Protein AF-A0A8J2K3T5-F1 (afdb_monomer)

Organism: NCBI:txid39272

Solvent-accessible surface area (backbone atoms only — not comparable to full-atom values): 27757 Å² total; per-residue (Å²): 121,84,72,63,62,57,67,48,53,55,49,51,55,50,52,54,54,50,56,72,75,69,75,79,90,72,92,71,75,89,68,80,74,79,79,63,44,75,67,51,51,52,51,52,50,53,51,54,53,53,52,53,57,52,50,54,54,52,53,54,51,54,54,53,52,56,54,56,52,71,71,59,76,83,78,81,85,89,90,79,68,71,73,65,57,59,66,60,62,73,68,76,76,85,72,86,90,86,64,85,62,58,59,56,54,50,50,53,50,49,52,52,50,50,54,50,51,52,53,50,50,52,50,49,54,50,51,50,54,52,50,53,46,53,51,51,56,49,51,53,51,52,51,52,55,49,50,54,53,51,52,53,51,52,50,50,54,61,72,61,54,53,54,48,55,52,52,52,51,50,52,49,52,54,51,49,53,48,52,55,48,53,54,46,53,55,48,52,52,52,51,49,52,54,49,52,51,52,52,51,52,52,52,52,52,54,49,52,54,50,53,52,51,53,52,54,52,50,54,48,53,53,50,56,53,49,52,53,51,52,53,50,50,51,52,52,50,53,53,50,51,53,52,47,53,51,50,54,50,50,53,55,50,50,55,52,50,50,51,50,53,51,52,55,46,56,53,46,55,50,50,53,55,52,48,52,54,51,50,51,55,48,50,52,53,52,49,53,52,50,52,53,48,53,49,53,49,49,51,50,48,52,50,50,50,51,48,48,50,53,50,52,63,49,67,77,60,88,80,86,80,90,87,89,89,80,88,81,88,86,87,88,88,84,85,88,82,91,86,85,81,89,85,90,86,85,89,85,83,89,83,88,86,82,89,81,86,89,81,89,83,85,85,88,83,88,90,82,85,89,82,89,90,88,87,85,91,81,86,90,87,83,91,83,86,93,78,95,76,87,83,82,84,90,83,91,80,81,90,78,95,74,93,76,82,83,81,85,81,79,98,80,73,90,79,79,81,78,86,81,84,72,62,69,64,57,59,58,53,64,63,52,61,80,75,79,120

pLDDT: mean 72.76, std 24.42, range [30.59, 98.81]

Secondary structure (DSSP, 8-state):
-TTTTHHHHHHHHHHHHHHHHS--------PPP----HHHHHHHHHHHHHHHHHHHHHHHHHHHHHHHHHTTGGG------THHHHHHHTTTT------TTHHHHHHHHHHHHHHHHHHHHHHHHHHHHHHHHHHHHHHHHHHHHHHHHHHHHHHHHHHTHHHHHHHHHHHHHHHHHHHHHHHHHHHHHHHHHHHHHHHHHHHHHHHHHHHHHHHHHHHHHHHHHHHHHHHHHHHHHHHHHHHHHHHHHHHHHHHHHHHHHHHHHHHHHHHHHHHHHHHHHHHHHHHHHHHHHHHHHHHHHHHHHHHHHHHHHHTTS-----------------------------------PPP-PPPP-PPP---------------------------------------PPPPPPPS----PPP---SSHHHHHHHHHHTT--

Structure (mmCIF, N/CA/C/O backbone):
data_AF-A0A8J2K3T5-F1
#
_entry.id   AF-A0A8J2K3T5-F1
#
loop_
_atom_site.group_PDB
_atom_site.id
_atom_site.type_symbol
_atom_site.label_atom_id
_atom_site.label_alt_id
_atom_site.label_comp_id
_atom_site.label_asym_id
_atom_site.label_entity_id
_atom_site.label_seq_id
_atom_site.pdbx_PDB_ins_code
_atom_site.Cartn_x
_atom_site.Cartn_y
_atom_site.Cartn_z
_atom_site.occupancy
_atom_site.B_iso_or_equiv
_atom_site.auth_seq_id
_atom_site.auth_comp_id
_atom_site.auth_asym_id
_atom_site.auth_atom_id
_atom_site.pdbx_PDB_model_num
ATOM 1 N N . MET A 1 1 ? -39.134 30.924 70.795 1.00 53.97 1 MET A N 1
ATOM 2 C CA . MET A 1 1 ? -38.954 29.462 70.644 1.00 53.97 1 MET A CA 1
ATOM 3 C C . MET A 1 1 ? -39.809 28.869 69.521 1.00 53.97 1 MET A C 1
ATOM 5 O O . MET A 1 1 ? -39.274 28.050 68.801 1.00 53.97 1 MET A O 1
ATOM 9 N N . SER A 1 2 ? -41.047 29.323 69.268 1.00 57.44 2 SER A N 1
ATOM 10 C CA . SER A 1 2 ? -41.916 28.742 68.213 1.00 57.44 2 SER A CA 1
ATOM 11 C C . SER A 1 2 ? -41.492 28.954 66.743 1.00 57.44 2 SER A C 1
ATOM 13 O O . SER A 1 2 ? -42.095 28.357 65.860 1.00 57.44 2 SER A O 1
ATOM 15 N N . THR A 1 3 ? -40.511 29.810 66.449 1.00 52.75 3 THR A N 1
ATOM 16 C CA . THR A 1 3 ? -40.076 30.112 65.070 1.00 52.75 3 THR A CA 1
ATOM 17 C C . THR A 1 3 ? -38.914 29.246 64.585 1.00 52.75 3 THR A C 1
ATOM 19 O O . THR A 1 3 ? -38.617 29.272 63.401 1.00 52.75 3 THR A O 1
ATOM 22 N N . ALA A 1 4 ? -38.254 28.481 65.463 1.00 52.88 4 ALA A N 1
ATOM 23 C CA . ALA A 1 4 ? -37.101 27.658 65.078 1.00 52.88 4 ALA A CA 1
ATOM 24 C C . ALA A 1 4 ? -37.488 26.252 64.578 1.00 52.88 4 ALA A C 1
ATOM 26 O O . ALA A 1 4 ? -36.763 25.677 63.776 1.00 52.88 4 ALA A O 1
ATOM 27 N N . GLU A 1 5 ? -38.627 25.706 65.020 1.00 53.97 5 GLU A N 1
ATOM 28 C CA . GLU A 1 5 ? -39.080 24.357 64.634 1.00 53.97 5 GLU A CA 1
ATOM 29 C C . GLU A 1 5 ? -39.740 24.319 63.243 1.00 53.97 5 GLU A C 1
ATOM 31 O O . GLU A 1 5 ? -39.676 23.298 62.559 1.00 53.97 5 GLU A O 1
ATOM 36 N N . SER A 1 6 ? -40.325 25.434 62.783 1.00 57.06 6 SER A N 1
ATOM 37 C CA . SER A 1 6 ? -40.920 25.528 61.436 1.00 57.06 6 SER A CA 1
ATOM 38 C C . SER A 1 6 ? -39.851 25.437 60.341 1.00 57.06 6 SER A C 1
ATOM 40 O O . SER A 1 6 ? -39.981 24.648 59.408 1.00 57.06 6 SER A O 1
ATOM 42 N N . ASP A 1 7 ? -38.753 26.181 60.507 1.00 56.47 7 ASP A N 1
ATOM 43 C CA . ASP A 1 7 ? -37.635 26.240 59.556 1.00 56.47 7 ASP A CA 1
ATOM 44 C C . ASP A 1 7 ? -36.850 24.923 59.440 1.00 56.47 7 ASP A C 1
ATOM 46 O O . ASP A 1 7 ? -36.019 24.786 58.540 1.00 56.47 7 ASP A O 1
ATOM 50 N N . ASP A 1 8 ? -37.032 23.980 60.367 1.00 64.50 8 ASP A N 1
ATOM 51 C CA . ASP A 1 8 ? -36.365 22.673 60.342 1.00 64.50 8 ASP A CA 1
ATOM 52 C C . ASP A 1 8 ? -37.240 21.612 59.655 1.00 64.50 8 ASP A C 1
ATOM 54 O O . ASP A 1 8 ? -36.744 20.818 58.854 1.00 64.50 8 ASP A O 1
ATOM 58 N N . MET A 1 9 ? -38.563 21.664 59.853 1.00 62.75 9 MET A N 1
ATOM 59 C CA . MET A 1 9 ? -39.518 20.793 59.156 1.00 62.75 9 MET A CA 1
ATOM 60 C C . MET A 1 9 ? -39.535 21.030 57.637 1.00 62.75 9 MET A C 1
ATOM 62 O O . MET A 1 9 ? -39.525 20.063 56.869 1.00 62.75 9 MET A O 1
ATOM 66 N N . ASP A 1 10 ? -39.465 22.288 57.188 1.00 62.09 10 ASP A N 1
ATOM 67 C CA . ASP A 1 10 ? -39.398 22.611 55.754 1.00 62.09 10 ASP A CA 1
ATOM 68 C C . ASP A 1 10 ? -38.069 22.168 55.116 1.00 62.09 10 ASP A C 1
ATOM 70 O O . ASP A 1 10 ? -38.047 21.697 53.972 1.00 62.09 10 ASP A O 1
ATOM 74 N N . LYS A 1 11 ? -36.953 22.209 55.860 1.00 65.00 11 LYS A N 1
ATOM 75 C CA . LYS A 1 11 ? -35.665 21.646 55.407 1.00 65.00 11 LYS A CA 1
ATOM 76 C C . LYS A 1 11 ? -35.710 20.126 55.313 1.00 65.00 11 LYS A C 1
ATOM 78 O O . LYS A 1 11 ? -35.176 19.567 54.354 1.00 65.00 11 LYS A O 1
ATOM 83 N N . VAL A 1 12 ? -36.360 19.448 56.261 1.00 67.69 12 VAL A N 1
ATOM 84 C CA . VAL A 1 12 ? -36.548 17.992 56.209 1.00 67.69 12 VAL A CA 1
ATOM 85 C C . VAL A 1 12 ? -37.360 17.610 54.971 1.00 67.69 12 VAL A C 1
ATOM 87 O O . VAL A 1 12 ? -36.879 16.788 54.188 1.00 67.69 12 VAL A O 1
ATOM 90 N N . LEU A 1 13 ? -38.514 18.246 54.734 1.00 61.38 13 LEU A N 1
ATOM 91 C CA . LEU A 1 13 ? -39.353 17.999 53.552 1.00 61.38 13 LEU A CA 1
ATOM 92 C C . LEU A 1 13 ? -38.614 18.281 52.236 1.00 61.38 13 LEU A C 1
ATOM 94 O O . LEU A 1 13 ? -38.638 17.440 51.335 1.00 61.38 13 LEU A O 1
ATOM 98 N N . THR A 1 14 ? -37.884 19.396 52.151 1.00 63.16 14 THR A N 1
ATOM 99 C CA . THR A 1 14 ? -37.062 19.726 50.973 1.00 63.16 14 THR A CA 1
ATOM 100 C C . THR A 1 14 ? -35.965 18.678 50.749 1.00 63.16 14 THR A C 1
ATOM 102 O O . THR A 1 14 ? -35.781 18.207 49.628 1.00 63.16 14 THR A O 1
ATOM 105 N N . SER A 1 15 ? -35.297 18.207 51.812 1.00 60.50 15 SER A N 1
ATOM 106 C CA . SER A 1 15 ? -34.264 17.164 51.702 1.00 60.50 15 SER A CA 1
ATOM 107 C C . SER A 1 15 ? -34.813 15.790 51.300 1.00 60.50 15 SER A C 1
ATOM 109 O O . SER A 1 15 ? -34.099 15.014 50.664 1.00 60.50 15 SER A O 1
ATOM 111 N N . TYR A 1 16 ? -36.066 15.476 51.651 1.00 52.59 16 TYR A N 1
ATOM 112 C CA . TYR A 1 16 ? -36.746 14.263 51.193 1.00 52.59 16 TYR A CA 1
ATOM 113 C C . TYR A 1 16 ? -37.108 14.359 49.708 1.00 52.59 16 TYR A C 1
ATOM 115 O O . TYR A 1 16 ? -36.925 13.380 48.985 1.00 52.59 16 TYR A O 1
ATOM 123 N N . PHE A 1 17 ? -37.531 15.534 49.232 1.00 52.19 17 PHE A N 1
ATOM 124 C CA . PHE A 1 17 ? -37.770 15.765 47.807 1.00 52.19 17 PHE A CA 1
ATOM 125 C C . PHE A 1 17 ? -36.464 15.643 46.997 1.00 52.19 17 PHE A C 1
ATOM 127 O O . PHE A 1 17 ? -36.383 14.802 46.100 1.00 52.19 17 PHE A O 1
ATOM 134 N N . ASP A 1 18 ? -35.395 16.352 47.380 1.00 50.06 18 ASP A N 1
ATOM 135 C CA . ASP A 1 18 ? -34.103 16.302 46.670 1.00 50.06 18 ASP A CA 1
ATOM 136 C C . ASP A 1 18 ? -33.448 14.907 46.677 1.00 50.06 18 ASP A C 1
ATOM 138 O O . ASP A 1 18 ? -32.895 14.471 45.662 1.00 50.06 18 ASP A O 1
ATOM 142 N N . LYS A 1 19 ? -33.539 14.152 47.784 1.00 51.00 19 LYS A N 1
ATOM 143 C CA . LYS A 1 19 ? -32.977 12.786 47.858 1.00 51.00 19 LYS A CA 1
ATOM 144 C C . LYS A 1 19 ? -33.661 11.797 46.917 1.00 51.00 19 LYS A C 1
ATOM 146 O O . LYS A 1 19 ? -32.998 10.861 46.466 1.00 51.00 19 LYS A O 1
ATOM 151 N N . THR A 1 20 ? -34.943 11.999 46.606 1.00 49.12 20 THR A N 1
ATOM 152 C CA . THR A 1 20 ? -35.672 11.153 45.643 1.00 49.12 20 THR A CA 1
ATOM 153 C C . THR A 1 20 ? -35.404 11.514 44.183 1.00 49.12 20 THR A C 1
ATOM 155 O O . THR A 1 20 ? -35.573 10.657 43.320 1.00 49.12 20 THR A O 1
ATOM 158 N N . VAL A 1 21 ? -34.930 12.732 43.897 1.00 52.38 21 VAL A N 1
ATOM 159 C CA . VAL A 1 21 ? -34.645 13.193 42.526 1.00 52.38 21 VAL A CA 1
ATOM 160 C C . VAL A 1 21 ? -33.179 12.966 42.122 1.00 52.38 21 VAL A C 1
ATOM 162 O O . VAL A 1 21 ? -32.921 12.638 40.968 1.00 52.38 21 VAL A O 1
ATOM 165 N N . ASN A 1 22 ? -32.219 13.066 43.053 1.00 48.28 22 ASN A N 1
ATOM 166 C CA . ASN A 1 22 ? -30.779 13.077 42.725 1.00 48.28 22 ASN A CA 1
ATOM 167 C C . ASN A 1 22 ? -29.975 11.810 43.095 1.00 48.28 22 ASN A C 1
ATOM 169 O O . ASN A 1 22 ? -28.745 11.813 43.004 1.00 48.28 22 ASN A O 1
ATOM 173 N N . SER A 1 23 ? -30.624 10.704 43.469 1.00 42.56 23 SER A N 1
ATOM 174 C CA . SER A 1 23 ? -29.934 9.446 43.815 1.00 42.56 23 SER A CA 1
ATOM 175 C C . SER A 1 23 ? -29.854 8.462 42.639 1.00 42.56 23 SER A C 1
ATOM 177 O O . SER A 1 23 ? -30.510 7.427 42.670 1.00 42.56 23 SER A O 1
ATOM 179 N N . ASN A 1 24 ? -29.045 8.764 41.612 1.00 41.84 24 ASN A N 1
ATOM 180 C CA . ASN A 1 24 ? -28.543 7.759 40.654 1.00 41.84 24 ASN A CA 1
ATOM 181 C C . ASN A 1 24 ? -27.323 8.264 39.852 1.00 41.84 24 ASN A C 1
ATOM 183 O O . ASN A 1 24 ? -27.434 8.739 38.725 1.00 41.84 24 ASN A O 1
ATOM 187 N N . THR A 1 25 ? -26.125 8.115 40.426 1.00 45.62 25 THR A N 1
ATOM 188 C CA . THR A 1 25 ? -24.834 8.293 39.731 1.00 45.62 25 THR A CA 1
ATOM 189 C C . THR A 1 25 ? -23.991 7.018 39.783 1.00 45.62 25 THR A C 1
ATOM 191 O O . THR A 1 25 ? -22.838 7.014 40.211 1.00 45.62 25 THR A O 1
ATOM 194 N N . ILE A 1 26 ? -24.557 5.917 39.281 1.00 46.59 26 ILE A N 1
ATOM 195 C CA . ILE A 1 26 ? -23.776 4.748 38.857 1.00 46.59 26 ILE A CA 1
ATOM 196 C C . ILE A 1 26 ? -23.585 4.839 37.341 1.00 46.59 26 ILE A C 1
ATOM 198 O O . ILE A 1 26 ? -24.523 5.103 36.593 1.00 46.59 26 ILE A O 1
ATOM 202 N N . LYS A 1 27 ? -22.339 4.666 36.887 1.00 50.91 27 LYS A N 1
ATOM 203 C CA . LYS A 1 27 ? -21.966 4.720 35.468 1.00 50.91 27 LYS A CA 1
ATOM 204 C C . LYS A 1 27 ? -22.434 3.457 34.745 1.00 50.91 27 LYS A C 1
ATOM 206 O O . LYS A 1 27 ? -21.643 2.536 34.546 1.00 50.91 27 LYS A O 1
ATOM 211 N N . GLU A 1 28 ? -23.691 3.418 34.329 1.00 43.50 28 GLU A N 1
ATOM 212 C CA . GLU A 1 28 ? -24.140 2.384 33.402 1.00 43.50 28 GLU A CA 1
ATOM 213 C C . GLU A 1 28 ? -23.707 2.698 31.963 1.00 43.50 28 GLU A C 1
ATOM 215 O O . GLU A 1 28 ? -23.684 3.848 31.515 1.00 43.50 28 GLU A O 1
ATOM 220 N N . LYS A 1 29 ? -23.348 1.636 31.228 1.00 40.03 29 LYS A N 1
ATOM 221 C CA . LYS A 1 29 ? -23.283 1.648 29.759 1.00 40.03 29 LYS A CA 1
ATOM 222 C C . LYS A 1 29 ? -24.611 2.186 29.206 1.00 40.03 29 LYS A C 1
ATOM 224 O O . LYS A 1 29 ? -25.634 1.977 29.852 1.00 40.03 29 LYS A O 1
ATOM 229 N N . PRO A 1 30 ? -24.641 2.766 27.991 1.00 41.59 30 PRO A N 1
ATOM 230 C CA . PRO A 1 30 ? -25.904 3.016 27.314 1.00 41.59 30 PRO A CA 1
ATOM 231 C C . PRO A 1 30 ? -26.604 1.672 27.076 1.00 41.59 30 PRO A C 1
ATOM 233 O O . PRO A 1 30 ? -26.285 0.940 26.137 1.00 41.59 30 PRO A O 1
ATOM 236 N N . THR A 1 31 ? -27.543 1.333 27.956 1.00 45.56 31 THR A N 1
ATOM 237 C CA . THR A 1 31 ? -28.596 0.377 27.643 1.00 45.56 31 THR A CA 1
ATOM 238 C C . THR A 1 31 ? -29.358 0.952 26.450 1.00 45.56 31 THR A C 1
ATOM 240 O O . THR A 1 31 ? -29.526 2.174 26.367 1.00 45.56 31 THR A O 1
ATOM 243 N N . PRO A 1 32 ? -29.758 0.126 25.466 1.00 45.00 32 PRO A N 1
ATOM 244 C CA . PRO A 1 32 ? -30.559 0.635 24.369 1.00 45.00 32 PRO A CA 1
ATOM 245 C C . PRO A 1 32 ? -31.826 1.213 24.987 1.00 45.00 32 PRO A C 1
ATOM 247 O O . PRO A 1 32 ? -32.586 0.489 25.634 1.00 45.00 32 PRO A O 1
ATOM 250 N N . SER A 1 33 ? -32.019 2.523 24.818 1.00 43.34 33 SER A N 1
ATOM 251 C CA . SER A 1 33 ? -33.285 3.172 25.122 1.00 43.34 33 SER A CA 1
ATOM 252 C C . SER A 1 33 ? -34.366 2.313 24.498 1.00 43.34 33 SER A C 1
ATOM 254 O O . SER A 1 33 ? -34.316 2.084 23.289 1.00 43.34 33 SER A O 1
ATOM 256 N N . SER A 1 34 ? -35.289 1.804 25.316 1.00 51.50 34 SER A N 1
ATOM 257 C CA . SER A 1 34 ? -36.446 1.087 24.803 1.00 51.50 34 SER A CA 1
ATOM 258 C C . SER A 1 34 ? -37.122 2.021 23.809 1.00 51.50 34 SER A C 1
ATOM 260 O O . SER A 1 34 ? -37.759 2.992 24.221 1.00 51.50 34 SER A O 1
ATOM 262 N N . GLU A 1 35 ? -36.945 1.756 22.513 1.00 59.41 35 GLU A N 1
ATOM 263 C CA . GLU A 1 35 ? -37.664 2.412 21.428 1.00 59.41 35 GLU A CA 1
ATOM 264 C C . GLU A 1 35 ? -39.103 1.905 21.506 1.00 59.41 35 GLU A C 1
ATOM 266 O O . GLU A 1 35 ? -39.549 1.083 20.708 1.00 59.41 35 GLU A O 1
ATOM 271 N N . LEU A 1 36 ? -39.806 2.354 22.553 1.00 67.00 36 LEU A N 1
ATOM 272 C CA . LEU A 1 36 ? -41.228 2.152 22.732 1.00 67.00 36 LEU A CA 1
ATOM 273 C C . LEU A 1 36 ? -41.863 2.638 21.444 1.00 67.00 36 LEU A C 1
ATOM 275 O O . LEU A 1 36 ? -41.738 3.814 21.084 1.00 67.00 36 LEU A O 1
ATOM 279 N N . SER A 1 37 ? -42.503 1.714 20.729 1.00 79.50 37 SER A N 1
ATOM 280 C CA . SER A 1 37 ? -43.162 2.053 19.482 1.00 79.50 37 SER A CA 1
ATOM 281 C C . SER A 1 37 ? -44.126 3.201 19.753 1.00 79.50 37 SER A C 1
ATOM 283 O O . SER A 1 37 ? -44.697 3.309 20.842 1.00 79.50 37 SER A O 1
ATOM 285 N N . LYS A 1 38 ? -44.391 4.035 18.744 1.00 83.88 38 LYS A N 1
ATOM 286 C CA . LYS A 1 38 ? -45.455 5.043 18.837 1.00 83.88 38 LYS A CA 1
ATOM 287 C C . LYS A 1 38 ? -46.766 4.421 19.355 1.00 83.88 38 LYS A C 1
ATOM 289 O O . LYS A 1 38 ? -47.484 5.075 20.103 1.00 83.88 38 LYS A O 1
ATOM 294 N N . GLY A 1 39 ? -47.036 3.154 19.015 1.00 90.44 39 GLY A N 1
ATOM 295 C CA . GLY A 1 39 ? -48.155 2.378 19.555 1.00 90.44 39 GLY A CA 1
ATOM 296 C C . GLY A 1 39 ? -48.055 2.062 21.055 1.00 90.44 39 GLY A C 1
ATOM 297 O O . GLY A 1 39 ? -49.054 2.197 21.755 1.00 90.44 39 GLY A O 1
ATOM 298 N N . ASP A 1 40 ? -46.876 1.706 21.568 1.00 88.81 40 ASP A N 1
ATOM 299 C CA . ASP A 1 40 ? -46.666 1.408 22.994 1.00 88.81 40 ASP A CA 1
ATOM 300 C C . ASP A 1 40 ? -46.772 2.670 23.853 1.00 88.81 40 ASP A C 1
ATOM 302 O O . ASP A 1 40 ? -47.403 2.647 24.909 1.00 88.81 40 ASP A O 1
ATOM 306 N N . LEU A 1 41 ? -46.238 3.798 23.372 1.00 89.00 41 LEU A N 1
ATOM 307 C CA . LEU A 1 41 ? -46.372 5.089 24.049 1.00 89.00 41 LEU A CA 1
ATOM 308 C C . LEU A 1 41 ? -47.840 5.546 24.115 1.00 89.00 41 LEU A C 1
ATOM 310 O O . LEU A 1 41 ? -48.301 5.968 25.172 1.00 89.00 41 LEU A O 1
ATOM 314 N N . LEU A 1 42 ? -48.595 5.404 23.017 1.00 91.31 42 LEU A N 1
ATOM 315 C CA . LEU A 1 42 ? -50.045 5.655 22.990 1.00 91.31 42 LEU A CA 1
ATOM 316 C C . LEU A 1 42 ? -50.817 4.716 23.930 1.00 91.31 42 LEU A C 1
ATOM 318 O O . LEU A 1 42 ? -51.765 5.146 24.584 1.00 91.31 42 LEU A O 1
ATOM 322 N N . LYS A 1 43 ? -50.398 3.452 24.038 1.00 91.88 43 LYS A N 1
ATOM 323 C CA . LYS A 1 43 ? -51.008 2.463 24.934 1.00 91.88 43 LYS A CA 1
ATOM 324 C C . LYS A 1 43 ? -50.762 2.792 26.410 1.00 91.88 43 LYS A C 1
ATOM 326 O O . LYS A 1 43 ? -51.697 2.733 27.202 1.00 91.88 43 LYS A O 1
ATOM 331 N N . ILE A 1 44 ? -49.540 3.190 26.772 1.00 92.44 44 ILE A N 1
ATOM 332 C CA . ILE A 1 44 ? -49.202 3.650 28.129 1.00 92.44 44 ILE A CA 1
ATOM 333 C C . ILE A 1 44 ? -49.968 4.936 28.464 1.00 92.44 44 ILE A C 1
ATOM 335 O O . ILE A 1 44 ? -50.559 5.022 29.538 1.00 92.44 44 ILE A O 1
ATOM 339 N N . LEU A 1 45 ? -50.028 5.899 27.537 1.00 92.25 45 LEU A N 1
ATOM 340 C CA . LEU A 1 45 ? -50.793 7.136 27.715 1.00 92.25 45 LEU A CA 1
ATOM 341 C C . LEU A 1 45 ? -52.282 6.854 27.976 1.00 92.25 45 LEU A C 1
ATOM 343 O O . LEU A 1 45 ? -52.850 7.412 28.910 1.00 92.25 45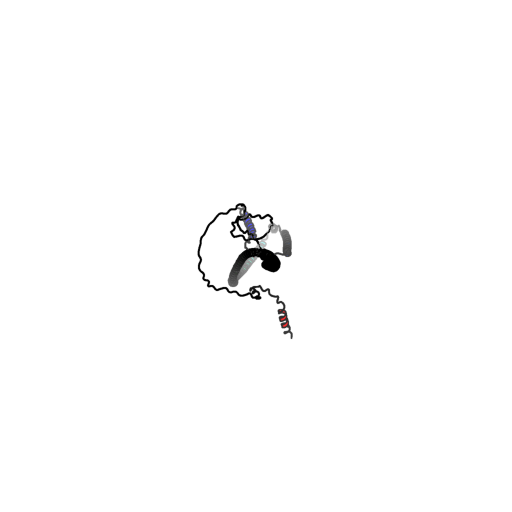 LEU A O 1
ATOM 347 N N . SER A 1 46 ? -52.885 5.934 27.216 1.00 93.75 46 SER A N 1
ATOM 348 C CA . SER A 1 46 ? -54.280 5.513 27.401 1.00 93.75 46 SER A CA 1
ATOM 349 C C . SER A 1 46 ? -54.535 4.860 28.768 1.00 93.75 46 SER A C 1
ATOM 351 O O . SER A 1 46 ? -55.574 5.115 29.377 1.00 93.75 46 SER A O 1
ATOM 353 N N . TYR A 1 47 ? -53.596 4.059 29.287 1.00 94.69 47 TYR A N 1
ATOM 354 C CA . TYR A 1 47 ? -53.724 3.492 30.634 1.00 94.69 47 TYR A CA 1
ATOM 355 C C . TYR A 1 47 ? -53.608 4.554 31.733 1.00 94.69 47 TYR A C 1
ATOM 357 O O . TYR A 1 47 ? -54.403 4.535 32.669 1.00 94.69 47 TYR A O 1
ATOM 365 N N . LEU A 1 48 ? -52.667 5.495 31.608 1.00 94.62 48 LEU A N 1
ATOM 366 C CA . LEU A 1 48 ? -52.493 6.578 32.581 1.00 94.62 48 LEU A CA 1
ATOM 367 C C . LEU A 1 48 ? -53.703 7.526 32.606 1.00 94.62 48 LEU A C 1
ATOM 369 O O . LEU A 1 48 ? -54.128 7.945 33.680 1.00 94.62 48 LEU A O 1
ATOM 373 N N . GLU A 1 49 ? -54.305 7.816 31.449 1.00 94.31 49 GLU A N 1
ATOM 374 C CA . GLU A 1 49 ? -55.550 8.588 31.363 1.00 94.31 49 GLU A CA 1
ATOM 375 C C . GLU A 1 49 ? -56.707 7.882 32.094 1.00 94.31 49 GLU A C 1
ATOM 377 O O . GLU A 1 49 ? -57.381 8.490 32.930 1.00 94.31 49 GLU A O 1
ATOM 382 N N . GLY A 1 50 ? -56.894 6.580 31.846 1.00 95.88 50 GLY A N 1
ATOM 383 C CA . GLY A 1 50 ? -57.916 5.778 32.524 1.00 95.88 50 GLY A CA 1
ATOM 384 C C . GLY A 1 50 ? -57.695 5.654 34.037 1.00 95.88 50 GLY A C 1
ATOM 385 O O . GLY A 1 50 ? -58.657 5.676 34.807 1.00 95.88 50 GLY A O 1
ATOM 386 N N . GLU A 1 51 ? -56.440 5.575 34.487 1.00 94.94 51 GLU A N 1
ATOM 387 C CA . GLU A 1 51 ? -56.103 5.520 35.912 1.00 94.94 51 GLU A CA 1
ATOM 388 C C . GLU A 1 51 ? -56.454 6.827 36.641 1.00 94.94 51 GLU A C 1
ATOM 390 O O . GLU A 1 51 ? -57.026 6.791 37.734 1.00 94.94 51 GLU A O 1
ATOM 395 N N . VAL A 1 52 ? -56.163 7.984 36.035 1.00 95.81 52 VAL A N 1
ATOM 396 C CA . VAL A 1 52 ? -56.523 9.297 36.599 1.00 95.81 52 VAL A CA 1
ATOM 397 C C . VAL A 1 52 ? -58.044 9.431 36.726 1.00 95.81 52 VAL A C 1
ATOM 399 O O . VAL A 1 52 ? -58.535 9.745 37.812 1.00 95.81 52 VAL A O 1
ATOM 402 N N . GLN A 1 53 ? -58.799 9.087 35.677 1.00 95.50 53 GLN A N 1
ATO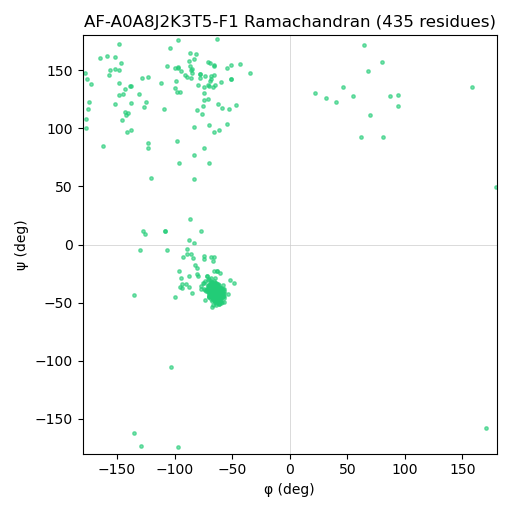M 403 C CA . GLN A 1 53 ? -60.267 9.128 35.709 1.00 95.50 53 GLN A CA 1
ATOM 404 C C . GLN A 1 53 ? -60.857 8.213 36.799 1.00 95.50 53 GLN A C 1
ATOM 406 O O . GLN A 1 53 ? -61.783 8.606 37.513 1.00 95.50 53 GLN A O 1
ATOM 411 N N . ALA A 1 54 ? -60.303 7.009 36.988 1.00 93.81 54 ALA 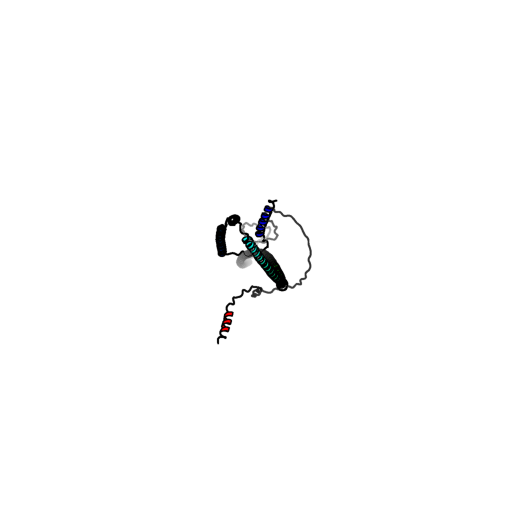A N 1
ATOM 412 C CA . ALA A 1 54 ? -60.743 6.094 38.042 1.00 93.81 54 ALA A CA 1
ATOM 413 C C . ALA A 1 54 ? -60.488 6.655 39.457 1.00 93.81 54 ALA A C 1
ATOM 415 O O . ALA A 1 54 ? -61.339 6.518 40.343 1.00 93.81 54 ALA A O 1
ATOM 416 N N . ARG A 1 55 ? -59.347 7.326 39.672 1.00 94.25 55 ARG A N 1
ATOM 417 C CA . ARG A 1 55 ? -59.013 7.984 40.948 1.00 94.25 55 ARG A CA 1
ATOM 418 C C . ARG A 1 55 ? -59.995 9.116 41.274 1.00 94.25 55 ARG A C 1
ATOM 420 O O . ARG A 1 55 ? -60.464 9.187 42.412 1.00 94.25 55 ARG A O 1
ATOM 427 N N . ASP A 1 56 ? -60.368 9.940 40.295 1.00 94.25 56 ASP A N 1
ATOM 428 C CA . ASP A 1 56 ? -61.327 11.040 40.489 1.00 94.25 56 ASP A CA 1
ATOM 429 C C . ASP A 1 56 ? -62.716 10.543 40.931 1.00 94.25 56 ASP A C 1
ATOM 431 O O . ASP A 1 56 ? -63.312 11.097 41.863 1.00 94.25 56 ASP A O 1
ATOM 435 N N . VAL A 1 57 ? -63.205 9.442 40.345 1.00 94.56 57 VAL A N 1
ATOM 436 C CA . VAL A 1 57 ? -64.475 8.804 40.745 1.00 94.56 57 VAL A CA 1
ATOM 437 C C . VAL A 1 57 ? -64.425 8.316 42.199 1.00 94.56 57 VAL A C 1
ATOM 439 O O . VAL A 1 57 ? -65.357 8.565 42.972 1.00 94.56 57 VAL A O 1
ATOM 442 N N . VAL A 1 58 ? -63.334 7.664 42.615 1.00 95.44 58 VAL A N 1
ATOM 443 C CA . VAL A 1 58 ? -63.169 7.191 44.003 1.00 95.44 58 VAL A CA 1
ATOM 444 C C . VAL A 1 58 ? -63.127 8.366 44.985 1.00 95.44 58 VAL A C 1
ATOM 446 O O . VAL A 1 58 ? -63.808 8.332 46.013 1.00 95.44 58 VAL A O 1
ATOM 449 N N . ILE A 1 59 ? -62.406 9.444 44.657 1.00 94.06 59 ILE A N 1
ATOM 450 C CA . ILE A 1 59 ? -62.335 10.658 45.485 1.00 94.06 59 ILE A CA 1
ATOM 451 C C . ILE A 1 59 ? -63.720 11.304 45.641 1.00 94.06 59 ILE A C 1
ATOM 453 O O . ILE A 1 59 ? -64.097 11.683 46.754 1.00 94.06 59 ILE A O 1
ATOM 457 N N . ALA A 1 60 ? -64.502 11.409 44.562 1.00 94.12 60 ALA A N 1
ATOM 458 C CA . ALA A 1 60 ? -65.871 11.923 44.617 1.00 94.12 60 ALA A CA 1
ATOM 459 C C . ALA A 1 60 ? -66.775 11.054 45.513 1.00 94.12 60 ALA A C 1
ATOM 461 O O . ALA A 1 60 ? -67.523 11.579 46.346 1.00 94.12 60 ALA A O 1
ATOM 462 N N . THR A 1 61 ? -66.652 9.729 45.402 1.00 94.88 61 THR A N 1
ATOM 463 C CA . THR A 1 61 ? -67.432 8.757 46.185 1.00 94.88 61 THR A CA 1
ATOM 464 C C . THR A 1 61 ? -67.136 8.874 47.687 1.00 94.88 61 THR A C 1
ATOM 466 O O . THR A 1 61 ? -68.058 9.021 48.493 1.00 94.88 61 THR A O 1
ATOM 469 N N . LEU A 1 62 ? -65.854 8.911 48.070 1.00 93.88 62 LEU A N 1
ATOM 470 C CA . LEU A 1 62 ? -65.420 9.058 49.467 1.00 93.88 62 LEU A CA 1
ATOM 471 C C . LEU A 1 62 ? -65.839 10.408 50.076 1.00 93.88 62 LEU A C 1
ATOM 473 O O . LEU A 1 62 ? -66.239 10.469 51.243 1.00 93.88 62 LEU A O 1
ATOM 477 N N . LYS A 1 63 ? -65.808 11.495 49.290 1.00 92.94 63 LYS A N 1
ATOM 478 C CA . LYS A 1 63 ? -66.316 12.809 49.723 1.00 92.94 63 LYS A CA 1
ATOM 479 C C . LYS A 1 63 ? -67.817 12.763 50.032 1.00 92.94 63 LYS A C 1
ATOM 481 O O . LYS A 1 63 ? -68.231 13.286 51.067 1.00 92.94 63 LYS A O 1
ATOM 486 N N . CYS A 1 64 ? -68.619 12.093 49.202 1.00 92.31 64 CYS A N 1
ATOM 487 C CA . CYS A 1 64 ? -70.055 11.921 49.452 1.00 92.31 64 CYS A CA 1
ATOM 488 C C . CYS A 1 64 ? -70.331 11.103 50.728 1.00 92.31 64 CYS A C 1
ATOM 490 O O . CYS A 1 64 ? -71.200 11.466 51.525 1.00 92.31 64 CYS A O 1
ATOM 492 N N . GLU A 1 65 ? -69.569 10.032 50.968 1.00 91.38 65 GLU A N 1
ATOM 493 C CA . GLU A 1 65 ? -69.728 9.202 52.169 1.00 91.38 65 GLU A CA 1
ATOM 494 C C . GLU A 1 65 ? -69.405 9.976 53.462 1.00 91.38 65 GLU A C 1
ATOM 496 O O . GLU A 1 65 ? -70.142 9.888 54.451 1.00 91.38 65 GLU A O 1
ATOM 501 N N . ARG A 1 66 ? -68.349 10.804 53.446 1.00 88.81 66 ARG A N 1
ATOM 502 C CA . ARG A 1 66 ? -67.959 11.656 54.583 1.00 88.81 66 ARG A CA 1
ATOM 503 C C . ARG A 1 66 ? -69.070 12.626 54.993 1.00 88.81 66 ARG A C 1
ATOM 505 O O . ARG A 1 66 ? -69.316 12.776 56.190 1.00 88.81 66 ARG A O 1
ATOM 512 N N . VAL A 1 67 ? -69.750 13.242 54.021 1.00 88.50 67 VAL A N 1
ATOM 513 C CA . VAL A 1 67 ? -70.903 14.131 54.262 1.00 88.50 67 VAL A CA 1
ATOM 514 C C . VAL A 1 67 ? -72.078 13.353 54.860 1.00 88.50 67 VAL A C 1
ATOM 516 O O . VAL A 1 67 ? -72.698 13.814 55.817 1.00 88.50 67 VAL A O 1
ATOM 519 N N . LYS A 1 68 ? -72.348 12.139 54.360 1.00 84.69 68 LYS A N 1
ATOM 520 C CA . LYS A 1 68 ? -73.452 11.297 54.843 1.00 84.69 68 LYS A CA 1
ATOM 521 C C . LYS A 1 68 ? -73.306 10.900 56.318 1.00 84.69 68 LYS A C 1
ATOM 523 O O . LYS A 1 68 ? -74.313 10.878 57.020 1.00 84.69 68 LYS A O 1
ATOM 528 N N . ARG A 1 69 ? -72.084 10.633 56.808 1.00 80.12 69 ARG A N 1
ATOM 529 C CA . ARG A 1 69 ? -71.848 10.348 58.242 1.00 80.12 69 ARG A CA 1
ATOM 530 C C . ARG A 1 69 ? -72.125 11.560 59.134 1.00 80.12 69 ARG A C 1
ATOM 532 O O . ARG A 1 69 ? -72.830 11.422 60.124 1.00 80.12 69 ARG A O 1
ATOM 539 N N . LEU A 1 70 ? -71.657 12.752 58.751 1.00 79.00 70 LEU A N 1
ATOM 540 C CA . LEU A 1 70 ? -71.839 13.978 59.550 1.00 79.00 70 LEU A CA 1
ATOM 541 C C . LEU A 1 70 ? -73.316 14.358 59.775 1.00 79.00 70 LEU A C 1
ATOM 543 O O . LEU A 1 70 ? -73.638 15.021 60.756 1.00 79.00 70 LEU A O 1
ATOM 547 N N . LEU A 1 71 ? -74.219 13.927 58.889 1.00 75.75 71 LEU A N 1
ATOM 548 C CA . LEU A 1 71 ? -75.665 14.135 59.025 1.00 75.75 71 LEU A CA 1
ATOM 549 C C . LEU A 1 71 ? -76.369 13.084 59.909 1.00 75.75 71 LEU A C 1
ATOM 551 O O . LEU A 1 71 ? -77.536 13.272 60.252 1.00 75.75 71 LEU A O 1
ATOM 555 N N . ALA A 1 72 ? -75.703 11.980 60.263 1.00 72.88 72 ALA A N 1
ATOM 556 C CA . ALA A 1 72 ? -76.304 10.877 61.015 1.00 72.88 72 ALA A CA 1
ATOM 557 C C . ALA A 1 72 ? -76.223 11.061 62.543 1.00 72.88 72 ALA A C 1
ATOM 559 O O . ALA A 1 72 ? -77.183 10.732 63.241 1.00 72.88 72 ALA A O 1
ATOM 560 N N . ASP A 1 73 ? -75.123 11.625 63.050 1.00 59.06 73 ASP A N 1
ATOM 561 C CA . ASP A 1 73 ? -74.786 11.613 64.486 1.00 59.06 73 ASP A CA 1
ATOM 562 C C . ASP A 1 73 ? -75.630 12.577 65.356 1.00 59.06 73 ASP A C 1
ATOM 564 O O . ASP A 1 73 ? -75.650 12.468 66.579 1.00 59.06 73 ASP A O 1
ATOM 568 N N . ASN A 1 74 ? -76.389 13.496 64.750 1.00 55.94 74 ASN A N 1
ATOM 569 C CA . ASN A 1 74 ? -77.099 14.589 65.439 1.00 55.94 74 ASN A CA 1
ATOM 570 C C . ASN A 1 74 ? -78.512 14.242 65.976 1.00 55.94 74 ASN A C 1
ATOM 572 O O . ASN A 1 74 ? -79.342 15.136 66.137 1.00 55.94 74 ASN A O 1
ATOM 576 N N . LYS A 1 75 ? -78.843 12.961 66.214 1.00 54.72 75 LYS A N 1
ATOM 577 C CA . LYS A 1 75 ? -80.243 12.532 66.461 1.00 54.72 75 LYS A CA 1
ATOM 578 C C . LYS A 1 75 ? -80.643 12.153 67.894 1.00 54.72 75 LYS A C 1
ATOM 580 O O . LYS A 1 75 ? -81.829 11.910 68.100 1.00 54.72 75 LYS A O 1
ATOM 585 N N . TYR A 1 76 ? -79.734 12.119 68.875 1.00 55.88 76 TYR A N 1
ATOM 586 C CA . TYR A 1 76 ? -80.072 11.642 70.229 1.00 55.88 76 TYR A CA 1
ATOM 587 C C . TYR A 1 76 ? -79.408 12.421 71.377 1.00 55.88 76 TYR A C 1
ATOM 589 O O . TYR A 1 76 ? -78.312 12.085 71.815 1.00 55.88 76 TYR A O 1
ATOM 597 N N . THR A 1 77 ? -80.140 13.378 71.955 1.00 50.09 77 THR A N 1
ATOM 598 C CA . THR A 1 77 ? -79.869 13.940 73.291 1.00 50.09 77 THR A CA 1
ATOM 599 C C . THR A 1 77 ? -81.187 14.233 74.015 1.00 50.09 77 THR A C 1
ATOM 601 O O . THR A 1 77 ? -81.970 15.078 73.593 1.00 50.09 77 THR A O 1
ATOM 604 N N . LEU A 1 78 ? -81.445 13.507 75.109 1.00 57.75 78 LEU A N 1
ATOM 605 C CA . LEU A 1 78 ? -82.611 13.678 75.988 1.00 57.75 78 LEU A CA 1
ATOM 606 C C . LEU A 1 78 ? -82.249 14.575 77.178 1.00 57.75 78 LEU A C 1
ATOM 608 O O . LEU A 1 78 ? -81.238 14.350 77.839 1.00 57.75 78 LEU A O 1
ATOM 612 N N . THR A 1 79 ? -83.083 15.578 77.463 1.00 58.22 79 THR A N 1
ATOM 613 C CA . THR A 1 79 ? -82.781 16.660 78.415 1.00 58.22 79 THR A CA 1
ATOM 614 C C . THR A 1 79 ? -83.828 16.766 79.533 1.00 58.22 79 THR A C 1
ATOM 616 O O . THR A 1 79 ? -84.729 17.602 79.466 1.00 58.22 79 THR A O 1
ATOM 619 N N . SER A 1 80 ? -83.718 15.949 80.587 1.00 62.56 80 SER A N 1
ATOM 620 C CA . SER A 1 80 ? -84.487 16.144 81.831 1.00 62.56 80 SER A CA 1
ATOM 621 C C . SER A 1 80 ? -83.716 15.666 83.065 1.00 62.56 80 SER A C 1
ATOM 623 O O . SER A 1 80 ? -83.251 14.529 83.100 1.00 62.56 80 SER A O 1
ATOM 625 N N . ASP A 1 81 ? -83.609 16.529 84.075 1.00 67.25 81 ASP A N 1
ATOM 626 C CA . ASP A 1 81 ? -82.830 16.316 85.303 1.00 67.25 81 ASP A CA 1
ATOM 627 C C . ASP A 1 81 ? -83.498 15.314 86.282 1.00 67.25 81 ASP A C 1
ATOM 629 O O . ASP A 1 81 ? -84.635 15.557 86.713 1.00 67.25 81 ASP A O 1
ATOM 633 N N . PRO A 1 82 ? -82.803 14.229 86.699 1.00 64.88 82 PRO A N 1
ATOM 634 C CA . PRO A 1 82 ? -83.292 13.262 87.687 1.00 64.88 82 PRO A CA 1
ATOM 635 C C . PRO A 1 82 ? -83.791 13.858 89.012 1.00 64.88 82 PRO A C 1
ATOM 637 O O . PRO A 1 82 ? -84.720 13.306 89.609 1.00 64.88 82 PRO A O 1
ATOM 640 N N . PHE A 1 83 ? -83.241 14.989 89.476 1.00 62.09 83 PHE A N 1
ATOM 641 C CA . PHE A 1 83 ? -83.671 15.614 90.738 1.00 62.09 83 PHE A CA 1
ATOM 642 C C . PHE A 1 83 ? -85.132 16.086 90.721 1.00 62.09 83 PHE A C 1
ATOM 644 O O . PHE A 1 83 ? -85.761 16.194 91.778 1.00 62.09 83 PHE A O 1
ATOM 651 N N . SER A 1 84 ? -85.698 16.327 89.535 1.00 67.50 84 SER A N 1
ATOM 652 C CA . SER A 1 84 ? -87.099 16.734 89.385 1.00 67.50 84 SER A CA 1
ATOM 653 C C . SER A 1 84 ? -88.086 15.595 89.668 1.00 67.50 84 SER A C 1
ATOM 655 O O . SER A 1 84 ? -89.203 15.860 90.108 1.00 67.50 84 SER A O 1
ATOM 657 N N . ALA A 1 85 ? -87.685 14.334 89.468 1.00 66.94 85 ALA A N 1
ATOM 658 C CA . ALA A 1 85 ? -88.534 13.178 89.761 1.00 66.94 85 ALA A CA 1
ATOM 659 C C . ALA A 1 85 ? -88.661 12.943 91.276 1.00 66.94 85 ALA A C 1
ATOM 661 O O . ALA A 1 85 ? -89.768 12.836 91.799 1.00 66.94 85 ALA A O 1
ATOM 662 N N . LEU A 1 86 ? -87.534 12.957 91.997 1.00 67.62 86 LEU A N 1
ATOM 663 C CA . LEU A 1 86 ? -87.484 12.612 93.423 1.00 67.62 86 LEU A CA 1
ATOM 664 C C . LEU A 1 86 ? -88.295 13.575 94.315 1.00 67.62 86 LEU A C 1
ATOM 666 O O . LEU A 1 86 ? -88.916 13.145 95.284 1.00 67.62 86 LEU A O 1
ATOM 670 N N . LYS A 1 87 ? -88.351 14.869 93.961 1.00 68.69 87 LYS A N 1
ATOM 671 C CA . LYS A 1 87 ? -89.171 15.875 94.670 1.00 68.69 87 LYS A CA 1
ATOM 672 C C . LYS A 1 87 ? -90.680 15.647 94.567 1.00 68.69 87 LYS A C 1
ATOM 674 O O . LYS A 1 87 ? -91.424 16.168 95.394 1.00 68.69 87 LYS A O 1
ATOM 679 N N . ARG A 1 88 ? -91.145 14.925 93.546 1.00 64.19 88 ARG A N 1
ATOM 680 C CA . ARG A 1 88 ? -92.570 14.623 93.373 1.00 64.19 88 ARG A CA 1
ATOM 681 C C . ARG A 1 88 ? -93.008 13.511 94.324 1.00 64.19 88 ARG A C 1
ATOM 683 O O . ARG A 1 88 ? -94.089 13.580 94.899 1.00 64.19 88 ARG A O 1
ATOM 690 N N . ASP A 1 89 ? -92.143 12.523 94.519 1.00 62.72 89 ASP A N 1
ATOM 691 C CA . ASP A 1 89 ? -92.479 11.313 95.264 1.00 62.72 89 ASP A CA 1
ATOM 692 C C . ASP A 1 89 ? -92.400 11.547 96.792 1.00 62.72 89 ASP A C 1
ATOM 694 O O . ASP A 1 89 ? -93.160 10.943 97.548 1.00 62.72 89 ASP A O 1
ATOM 698 N N . SER A 1 90 ? -91.603 12.523 97.257 1.00 61.84 90 SER A N 1
ATOM 699 C CA . SER A 1 90 ? -91.568 12.949 98.671 1.00 61.84 90 SER A CA 1
ATOM 700 C C . SER A 1 90 ? -92.858 13.610 99.183 1.00 61.84 90 SER A C 1
ATOM 702 O O . SER A 1 90 ? -92.988 13.836 100.382 1.00 61.84 90 SER A O 1
ATOM 704 N N . PHE A 1 91 ? -93.806 13.956 98.304 1.00 54.41 91 PHE A N 1
ATOM 705 C CA . PHE A 1 91 ? -95.089 14.551 98.702 1.00 54.41 91 PHE A CA 1
ATOM 706 C C . PHE A 1 91 ? -96.125 13.498 99.143 1.00 54.41 91 PHE A C 1
ATOM 708 O O . PHE A 1 91 ? -97.104 13.833 99.803 1.00 54.41 91 PHE A O 1
ATOM 715 N N . ALA A 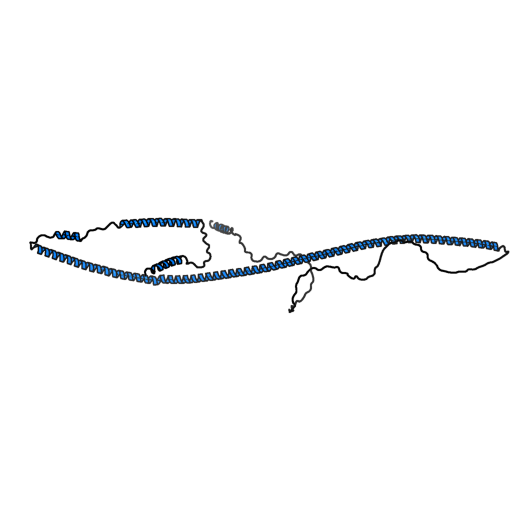1 92 ? -95.926 12.221 98.794 1.00 56.66 92 ALA A N 1
ATOM 716 C CA . ALA A 1 92 ? -96.945 11.178 98.934 1.00 56.66 92 ALA A CA 1
ATOM 717 C C . ALA A 1 92 ? -96.954 10.442 100.292 1.00 56.66 92 ALA A C 1
ATOM 719 O O . ALA A 1 92 ? -97.819 9.597 100.509 1.00 56.66 92 ALA A O 1
ATOM 720 N N . THR A 1 93 ? -96.013 10.724 101.201 1.00 54.16 93 THR A N 1
ATOM 721 C CA . THR A 1 93 ? -95.791 9.917 102.421 1.00 54.16 93 THR A CA 1
ATOM 722 C C . THR A 1 93 ? -96.232 10.582 103.730 1.00 54.16 93 THR A C 1
ATOM 724 O O . THR A 1 93 ? -95.883 10.089 104.799 1.00 54.16 93 THR A O 1
ATOM 727 N N . PHE A 1 94 ? -96.975 11.694 103.690 1.00 48.53 94 PHE A N 1
ATOM 728 C CA . PHE A 1 94 ? -97.469 12.365 104.901 1.00 48.53 94 PHE A CA 1
ATOM 729 C C . PHE A 1 94 ? -98.925 11.972 105.208 1.00 48.53 94 PHE A C 1
ATOM 731 O O . PHE A 1 94 ? -99.865 12.628 104.761 1.00 48.53 94 PHE A O 1
ATOM 738 N N . VAL A 1 95 ? -99.107 10.895 105.979 1.00 48.03 95 VAL A N 1
ATOM 739 C CA . VAL A 1 95 ? -100.402 10.477 106.549 1.00 48.03 95 VAL A CA 1
ATOM 740 C C . VAL A 1 95 ? -100.244 10.261 108.061 1.00 48.03 95 VAL A C 1
ATOM 742 O O . VAL A 1 95 ? -99.183 9.868 108.535 1.00 48.03 95 VAL A O 1
ATOM 745 N N . ASN A 1 96 ? -101.286 10.620 108.813 1.00 45.41 96 ASN A N 1
ATOM 746 C CA . ASN A 1 96 ? -101.236 10.953 110.240 1.00 45.41 96 ASN A CA 1
ATOM 747 C C . ASN A 1 96 ? -100.841 9.805 111.188 1.00 45.41 96 ASN A C 1
ATOM 749 O O . ASN A 1 96 ? -101.403 8.716 111.129 1.00 45.41 96 ASN A O 1
ATOM 753 N N . SER A 1 97 ? -99.985 10.116 112.164 1.00 50.88 97 SER A N 1
ATOM 754 C CA . SER A 1 97 ? -99.647 9.247 113.298 1.00 50.88 97 SER A CA 1
ATOM 755 C C . SER A 1 97 ? -100.809 9.110 114.291 1.00 50.88 97 SER A C 1
ATOM 757 O O . SER A 1 97 ? -101.274 10.132 114.798 1.00 50.88 97 SER A O 1
ATOM 759 N N . SER A 1 98 ? -101.248 7.883 114.619 1.00 42.94 98 SER A N 1
ATOM 760 C CA . SER A 1 98 ? -101.846 7.520 115.933 1.00 42.94 98 SER A CA 1
ATOM 761 C C . SER A 1 98 ? -102.295 6.044 116.076 1.00 42.94 98 SER A C 1
ATOM 763 O O . SER A 1 98 ? -103.378 5.785 116.591 1.0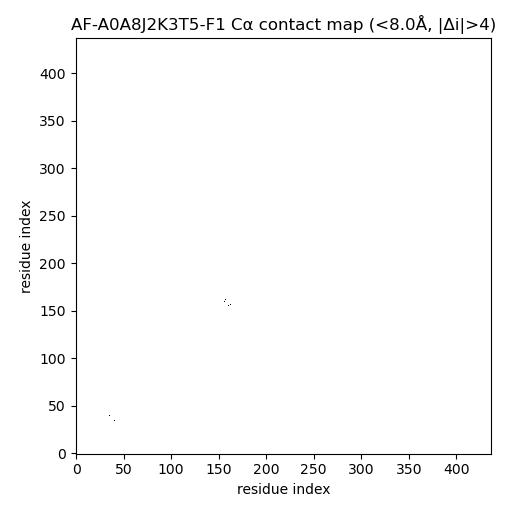0 42.94 98 SER A O 1
ATOM 765 N N . ASP A 1 99 ? -101.456 5.053 115.739 1.00 41.75 99 ASP A N 1
ATOM 766 C CA . ASP A 1 99 ? -101.564 3.727 116.383 1.00 41.75 99 ASP A CA 1
ATOM 767 C C . ASP A 1 99 ? -100.186 3.072 116.588 1.00 41.75 99 ASP A C 1
ATOM 769 O O . ASP A 1 99 ? -99.366 2.975 115.682 1.00 41.75 99 ASP A O 1
ATOM 773 N N . SER A 1 100 ? -99.922 2.620 117.814 1.00 59.06 100 SER A N 1
ATOM 774 C CA . SER A 1 100 ? -98.587 2.198 118.283 1.00 59.06 100 SER A CA 1
ATOM 775 C C . SER A 1 100 ? -98.254 0.727 118.002 1.00 59.06 100 SER A C 1
ATOM 777 O O . SER A 1 100 ? -97.194 0.241 118.397 1.00 59.06 100 SER A O 1
ATOM 779 N N . LYS A 1 101 ? -99.145 0.004 117.312 1.00 55.78 101 LYS A N 1
ATOM 780 C CA . LYS A 1 101 ? -98.890 -1.363 116.825 1.00 55.78 101 LYS A CA 1
ATOM 781 C C . LYS A 1 101 ? -98.280 -1.399 115.427 1.00 55.78 101 LYS A C 1
ATOM 783 O O . LYS A 1 101 ? -97.445 -2.265 115.172 1.00 55.78 101 LYS A O 1
ATOM 788 N N . GLU A 1 102 ? -98.652 -0.464 114.554 1.00 57.28 102 GLU A N 1
ATOM 789 C CA . GLU A 1 102 ? -98.150 -0.422 113.176 1.00 57.28 102 GLU A CA 1
ATOM 790 C C . GLU A 1 102 ? -96.646 -0.114 113.140 1.00 57.28 102 GLU A C 1
ATOM 792 O O . GLU A 1 102 ? -95.917 -0.773 112.404 1.00 57.28 102 GLU A O 1
ATOM 797 N N . ASP A 1 103 ? -96.150 0.767 114.018 1.00 60.09 103 ASP A N 1
ATOM 798 C CA . ASP A 1 103 ? -94.711 1.047 114.167 1.00 60.09 103 ASP A CA 1
ATOM 799 C C . ASP A 1 103 ? -93.890 -0.211 114.517 1.00 60.09 103 ASP A C 1
ATOM 801 O O . ASP A 1 103 ? -92.785 -0.400 114.007 1.00 60.09 103 ASP A O 1
ATOM 805 N N . VAL A 1 104 ? -94.420 -1.109 115.358 1.00 67.12 104 VAL A N 1
ATOM 806 C CA . VAL A 1 104 ? -93.710 -2.335 115.769 1.00 67.12 104 VAL A CA 1
ATOM 807 C C . VAL A 1 104 ? -93.657 -3.353 114.627 1.00 67.12 104 VAL A C 1
ATOM 809 O O . VAL A 1 104 ? -92.619 -3.986 114.417 1.00 67.12 104 VAL A O 1
ATOM 812 N N . GLU A 1 105 ? -94.738 -3.502 113.856 1.00 72.44 105 GLU A N 1
ATOM 813 C CA . GLU A 1 105 ? -94.732 -4.365 112.668 1.00 72.44 105 GLU A CA 1
ATOM 814 C C . GLU A 1 105 ? -93.890 -3.774 111.528 1.00 72.44 105 GLU A C 1
ATOM 816 O O . GLU A 1 105 ? -93.179 -4.523 110.853 1.00 72.44 105 GLU A O 1
ATOM 821 N N . LEU A 1 106 ? -93.880 -2.447 111.368 1.00 75.38 106 LEU A N 1
ATOM 822 C CA . LEU A 1 106 ? -93.038 -1.730 110.409 1.00 75.38 106 LEU A CA 1
ATOM 823 C C . LEU A 1 106 ? -91.548 -1.926 110.719 1.00 75.38 106 LEU A C 1
ATOM 825 O O . LEU A 1 106 ? -90.787 -2.301 109.825 1.00 75.38 106 LEU A O 1
ATOM 829 N N . VAL A 1 107 ? -91.138 -1.778 111.985 1.00 76.62 107 VAL A N 1
ATOM 830 C CA . VAL A 1 107 ? -89.769 -2.092 112.432 1.00 76.62 107 VAL A CA 1
ATOM 831 C C . VAL A 1 107 ? -89.428 -3.556 112.145 1.00 76.62 107 VAL A C 1
ATOM 833 O O . VAL A 1 107 ? -88.385 -3.828 111.553 1.00 76.62 107 VAL A O 1
ATOM 836 N N . ARG A 1 108 ? -90.323 -4.508 112.448 1.00 81.06 108 ARG A N 1
ATOM 837 C CA . ARG A 1 108 ? -90.090 -5.937 112.154 1.00 81.06 108 ARG A CA 1
ATOM 838 C C . ARG A 1 108 ? -89.995 -6.239 110.658 1.00 81.06 108 ARG A C 1
ATOM 840 O O . ARG A 1 108 ? -89.261 -7.148 110.260 1.00 81.06 108 ARG A O 1
ATOM 847 N N . LEU A 1 109 ? -90.735 -5.518 109.818 1.00 83.62 109 LEU A N 1
ATOM 848 C CA . LEU A 1 109 ? -90.651 -5.625 108.362 1.00 83.62 109 LEU A CA 1
ATOM 849 C C . LEU A 1 109 ? -89.306 -5.084 107.859 1.00 83.62 109 LEU A C 1
ATOM 851 O O . LEU A 1 109 ? -88.655 -5.735 107.040 1.00 83.62 109 LEU A O 1
ATOM 855 N N . TRP A 1 110 ? -88.854 -3.948 108.395 1.00 81.69 110 TRP A N 1
ATOM 856 C CA . TRP A 1 110 ? -87.570 -3.335 108.052 1.00 81.69 110 TRP A CA 1
ATOM 857 C C . TRP A 1 110 ? -86.385 -4.186 108.520 1.00 81.69 110 TRP A C 1
ATOM 859 O O . TRP A 1 110 ? -85.457 -4.392 107.744 1.00 81.69 110 TRP A O 1
ATOM 869 N N . GLU A 1 111 ? -86.429 -4.769 109.719 1.00 83.88 111 GLU A N 1
ATOM 870 C CA . GLU A 1 111 ? -85.420 -5.726 110.199 1.00 83.88 111 GLU A CA 1
ATOM 871 C C . GLU A 1 111 ? -85.325 -6.959 109.287 1.00 83.88 111 GLU A C 1
ATOM 873 O O . GLU A 1 111 ? -84.228 -7.356 108.888 1.00 83.88 111 GLU A O 1
ATOM 878 N N . ASN A 1 112 ? -86.460 -7.535 108.872 1.00 86.81 112 ASN A N 1
ATOM 879 C CA . ASN A 1 112 ? -86.471 -8.635 107.900 1.00 86.81 112 ASN A CA 1
ATOM 880 C C . ASN A 1 112 ? 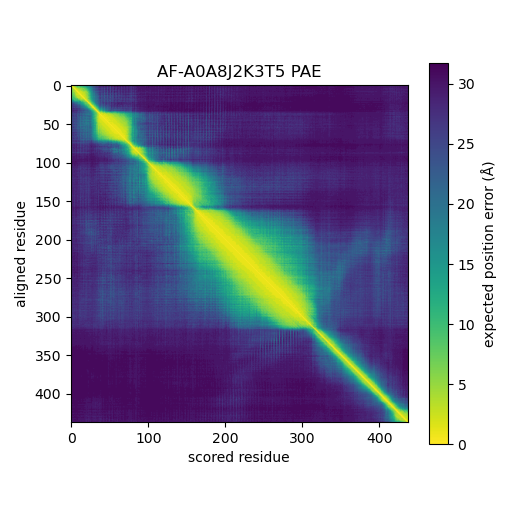-85.922 -8.210 106.527 1.00 86.81 112 ASN A C 1
ATOM 882 O O . ASN A 1 112 ? -85.209 -8.981 105.878 1.00 86.81 112 ASN A O 1
ATOM 886 N N . GLN A 1 113 ? -86.210 -6.984 106.084 1.00 88.50 113 GLN A N 1
ATOM 887 C CA . GLN A 1 113 ? -85.687 -6.438 104.834 1.00 88.50 113 GLN A CA 1
ATOM 888 C C . GLN A 1 113 ? -84.170 -6.195 104.909 1.00 88.50 113 GLN A C 1
ATOM 890 O O . GLN A 1 113 ? -83.457 -6.553 103.972 1.00 88.50 113 GLN A O 1
ATOM 895 N N . ILE A 1 114 ? -83.659 -5.691 106.037 1.00 88.75 114 ILE A N 1
ATOM 896 C CA . ILE A 1 114 ? -82.224 -5.550 106.323 1.00 88.75 114 ILE A CA 1
ATOM 897 C C . ILE A 1 114 ? -81.548 -6.925 106.312 1.00 88.75 114 ILE A C 1
ATOM 899 O O . ILE A 1 114 ? -80.593 -7.121 105.563 1.00 88.75 114 ILE A O 1
ATOM 903 N N . LEU A 1 115 ? -82.079 -7.916 107.037 1.00 91.44 115 LEU A N 1
ATOM 904 C CA . LEU A 1 115 ? -81.544 -9.284 107.044 1.00 91.44 115 LEU A CA 1
ATOM 905 C C . LEU A 1 115 ? -81.543 -9.920 105.643 1.00 91.44 115 LEU A C 1
ATOM 907 O O . LEU A 1 115 ? -80.594 -10.616 105.272 1.00 91.44 115 LEU A O 1
ATOM 911 N N . SER A 1 116 ? -82.576 -9.667 104.834 1.00 90.38 116 SER A N 1
ATOM 912 C CA . SER A 1 116 ? -82.642 -10.102 103.433 1.00 90.38 116 SER A CA 1
ATOM 913 C C . SER A 1 116 ? -81.551 -9.447 102.573 1.00 90.38 116 SER A C 1
ATOM 915 O O . SER A 1 116 ? -80.838 -10.141 101.841 1.00 90.38 116 SER A O 1
ATOM 917 N N . LEU A 1 117 ? -81.347 -8.133 102.718 1.00 92.69 117 LEU A N 1
ATOM 918 C CA . LEU A 1 117 ? -80.294 -7.385 102.026 1.00 92.69 117 LEU A CA 1
ATOM 919 C C . LEU A 1 117 ? -78.891 -7.829 102.459 1.00 92.69 117 LEU A C 1
ATOM 921 O O . LEU A 1 117 ? -78.031 -8.041 101.606 1.00 92.69 117 LEU A O 1
ATOM 925 N N . GLU A 1 118 ? -78.649 -8.065 103.747 1.00 91.88 118 GLU A N 1
ATOM 926 C CA . GLU A 1 118 ? -77.375 -8.615 104.215 1.00 91.88 118 GLU A CA 1
ATOM 927 C C . GLU A 1 118 ? -77.113 -10.026 103.675 1.00 91.88 118 GLU A C 1
ATOM 929 O O . GLU A 1 118 ? -75.985 -10.347 103.293 1.00 91.88 118 GLU A O 1
ATOM 934 N N . ASN A 1 119 ? -78.143 -10.878 103.628 1.00 92.00 119 ASN A N 1
ATOM 935 C CA . ASN A 1 119 ? -78.058 -12.205 103.023 1.00 92.00 119 ASN A CA 1
ATOM 936 C C . ASN A 1 119 ? -77.705 -12.105 101.530 1.00 92.00 119 ASN A C 1
ATOM 938 O O . ASN A 1 119 ? -76.847 -12.853 101.055 1.00 92.00 119 ASN A O 1
ATOM 942 N N . LEU A 1 120 ? -78.311 -11.162 100.800 1.00 95.38 120 LEU A N 1
ATOM 943 C CA . LEU A 1 120 ? -78.004 -10.891 99.396 1.00 95.38 120 LEU A CA 1
ATOM 944 C C . LEU A 1 120 ? -76.559 -10.399 99.215 1.00 95.38 120 LEU A C 1
ATOM 946 O O . LEU A 1 120 ? -75.824 -10.967 98.409 1.00 95.38 120 LEU A O 1
ATOM 950 N N . VAL A 1 121 ? -76.112 -9.426 100.015 1.00 94.12 121 VAL A N 1
ATOM 951 C CA . VAL A 1 121 ? -74.732 -8.910 99.999 1.00 94.12 121 VAL A CA 1
ATOM 952 C C . VAL A 1 121 ? -73.722 -10.004 100.358 1.00 94.12 121 VAL A C 1
ATOM 954 O O . VAL A 1 121 ? -72.666 -10.094 99.728 1.00 94.12 121 VAL A O 1
ATOM 957 N N . ARG A 1 122 ? -74.026 -10.888 101.320 1.00 94.56 122 ARG A N 1
ATOM 958 C CA . ARG A 1 122 ? -73.166 -12.036 101.658 1.00 94.56 122 ARG A CA 1
ATOM 959 C C . ARG A 1 122 ? -73.072 -13.038 100.501 1.00 94.56 122 ARG A C 1
ATOM 961 O O . ARG A 1 122 ? -71.954 -13.420 100.152 1.00 94.56 122 ARG A O 1
ATOM 968 N N . ARG A 1 123 ? -74.186 -13.384 99.839 1.00 93.75 123 ARG A N 1
ATOM 969 C CA . ARG A 1 123 ? -74.174 -14.222 98.619 1.00 93.75 123 ARG A CA 1
ATOM 970 C C . ARG A 1 123 ? -73.394 -13.564 97.480 1.00 93.75 123 ARG A C 1
ATOM 972 O O . ARG A 1 123 ? -72.565 -14.225 96.863 1.00 93.75 123 ARG A O 1
ATOM 979 N N . GLN A 1 124 ? -73.592 -12.268 97.236 1.00 94.00 124 GLN A N 1
ATOM 980 C CA . GLN A 1 124 ? -72.880 -11.528 96.192 1.00 94.00 124 GLN A CA 1
ATOM 981 C C . GLN A 1 124 ? -71.371 -11.481 96.466 1.00 94.00 124 GLN A C 1
ATOM 983 O O . GLN A 1 124 ? -70.582 -11.780 95.575 1.00 94.00 124 GLN A O 1
ATOM 988 N N . ARG A 1 125 ? -70.947 -11.217 97.712 1.00 95.44 125 ARG A N 1
ATOM 989 C CA . ARG A 1 125 ? -69.530 -11.291 98.117 1.00 95.44 125 ARG A CA 1
ATOM 990 C C . ARG A 1 125 ? -68.941 -12.692 97.928 1.00 95.44 125 ARG A C 1
ATOM 992 O O . ARG A 1 125 ? -67.780 -12.806 97.543 1.00 95.44 125 ARG A O 1
ATOM 999 N N . GLN A 1 126 ? -69.709 -13.754 98.178 1.00 94.50 126 GLN A N 1
ATOM 1000 C CA . GLN A 1 126 ? -69.265 -15.132 97.944 1.00 94.50 126 GLN A CA 1
ATOM 1001 C C . GLN A 1 126 ? -69.147 -15.453 96.444 1.00 94.50 126 GLN A C 1
ATOM 1003 O O . GLN A 1 126 ? -68.135 -16.014 96.026 1.00 94.50 126 GLN A O 1
ATOM 1008 N N . ALA A 1 127 ? -70.116 -15.029 95.628 1.00 95.19 127 ALA A N 1
ATOM 1009 C CA . ALA A 1 127 ? -70.079 -15.167 94.173 1.00 95.19 127 ALA A CA 1
ATOM 1010 C C . ALA A 1 127 ? -68.911 -14.383 93.546 1.00 95.19 127 ALA A C 1
ATOM 1012 O O . ALA A 1 127 ? -68.181 -14.931 92.728 1.00 95.19 127 ALA A O 1
ATOM 1013 N N . MET A 1 128 ? -68.659 -13.146 93.991 1.00 95.56 128 MET A N 1
ATOM 1014 C CA . MET A 1 128 ? -67.500 -12.351 93.560 1.00 95.56 128 MET A CA 1
ATOM 1015 C C . MET A 1 128 ? -66.172 -13.022 93.930 1.00 95.56 128 MET A C 1
ATOM 1017 O O . MET A 1 128 ? -65.273 -13.082 93.099 1.00 95.56 128 MET A O 1
ATOM 1021 N N . LYS A 1 129 ? -66.043 -13.586 95.141 1.00 96.50 129 LYS A N 1
ATOM 1022 C CA . LYS A 1 129 ? -64.851 -14.365 95.527 1.00 96.50 129 LYS A CA 1
ATOM 1023 C C . LYS A 1 129 ? -64.647 -15.590 94.631 1.00 96.50 129 LYS A C 1
ATOM 1025 O O . LYS A 1 129 ? -63.516 -15.876 94.253 1.00 96.50 129 LYS A O 1
ATOM 1030 N N . HIS A 1 130 ? -65.722 -16.297 94.282 1.00 95.50 130 HIS A N 1
ATOM 1031 C CA . HIS A 1 130 ? -65.658 -17.451 93.386 1.00 95.50 130 HIS A CA 1
ATOM 1032 C C . HIS A 1 130 ? -65.269 -17.050 91.953 1.00 95.50 130 HIS A C 1
ATOM 1034 O O . HIS A 1 130 ? -64.362 -17.649 91.383 1.00 95.50 130 HIS A O 1
ATOM 1040 N N . MET A 1 131 ? -65.881 -15.994 91.412 1.00 95.62 131 MET A N 1
ATOM 1041 C CA . MET A 1 131 ? -65.575 -15.457 90.083 1.00 95.62 131 MET A CA 1
ATOM 1042 C C . MET A 1 131 ? -64.132 -14.944 89.988 1.00 95.62 131 MET A C 1
ATOM 1044 O O . MET A 1 131 ? -63.430 -15.283 89.042 1.00 95.62 131 MET A O 1
ATOM 1048 N N . ASN A 1 132 ? -63.652 -14.210 90.998 1.00 95.75 132 ASN A N 1
ATOM 1049 C CA . ASN A 1 132 ? -62.259 -13.760 91.058 1.00 95.75 132 ASN A CA 1
ATOM 1050 C C . ASN A 1 132 ? -61.277 -14.938 91.107 1.00 95.75 132 ASN A C 1
ATOM 1052 O O . ASN A 1 132 ? -60.207 -14.850 90.513 1.00 95.75 132 ASN A O 1
ATOM 1056 N N . LYS A 1 133 ? -61.636 -16.048 91.772 1.00 96.19 133 LYS A N 1
ATOM 1057 C CA . LYS A 1 133 ? -60.820 -17.266 91.743 1.00 96.19 133 LYS A CA 1
ATOM 1058 C C . LYS A 1 133 ? -60.772 -17.875 90.337 1.00 96.19 133 LYS A C 1
ATOM 1060 O O . LYS A 1 133 ? -59.683 -18.146 89.858 1.00 96.19 133 LYS A O 1
ATOM 1065 N N . ILE A 1 134 ? -61.917 -18.028 89.663 1.00 96.06 134 ILE A N 1
ATOM 1066 C CA . ILE A 1 134 ? -61.965 -18.554 88.285 1.00 96.06 134 ILE A CA 1
ATOM 1067 C C . ILE A 1 134 ? -61.127 -17.686 87.335 1.00 96.06 134 ILE A C 1
ATOM 1069 O O . ILE A 1 134 ? -60.395 -18.223 86.510 1.00 96.06 134 ILE A O 1
ATOM 1073 N N . LEU A 1 135 ? -61.200 -16.357 87.467 1.00 95.62 135 LEU A N 1
ATOM 1074 C CA . LEU A 1 135 ? -60.392 -15.434 86.667 1.00 95.62 135 LEU A CA 1
ATOM 1075 C C . LEU A 1 135 ? -58.891 -15.577 86.954 1.00 95.62 135 LEU A C 1
ATOM 1077 O O . LEU A 1 135 ? -58.114 -15.621 86.009 1.00 95.62 135 LEU A O 1
ATOM 1081 N N . ALA A 1 136 ? -58.486 -15.704 88.221 1.00 96.31 136 ALA A N 1
ATOM 1082 C CA . ALA A 1 136 ? -57.085 -15.920 88.588 1.00 96.31 136 ALA A CA 1
ATOM 1083 C C . ALA A 1 136 ? -56.550 -17.276 88.090 1.00 96.31 136 ALA A C 1
ATOM 1085 O O . ALA A 1 136 ? -55.443 -17.338 87.556 1.00 96.31 136 ALA A O 1
ATOM 1086 N N . ASP A 1 137 ? -57.345 -18.344 88.210 1.00 96.00 137 ASP A N 1
ATOM 1087 C CA . ASP A 1 137 ? -57.001 -19.679 87.711 1.00 96.00 137 ASP A CA 1
ATOM 1088 C C . ASP A 1 137 ? -56.870 -19.660 86.167 1.00 96.00 137 ASP A C 1
ATOM 1090 O O . ASP A 1 137 ? -55.908 -20.194 85.615 1.00 96.00 137 ASP A O 1
ATOM 1094 N N . ALA A 1 138 ? -57.779 -18.975 85.457 1.00 94.69 138 ALA A N 1
ATOM 1095 C CA . ALA A 1 138 ? -57.715 -18.803 84.002 1.00 94.69 138 ALA A CA 1
ATOM 1096 C C . ALA A 1 138 ? -56.527 -17.933 83.548 1.00 94.69 138 ALA A C 1
ATOM 1098 O O . ALA A 1 138 ? -55.851 -18.275 82.578 1.00 94.69 138 ALA A O 1
ATOM 1099 N N . GLU A 1 139 ? -56.232 -16.837 84.254 1.00 95.56 139 GLU A N 1
ATOM 1100 C CA . GLU A 1 139 ? -55.075 -15.984 83.964 1.00 95.56 139 GLU A CA 1
ATOM 1101 C C . GLU A 1 139 ? -53.757 -16.746 84.168 1.00 95.56 139 GLU A C 1
ATOM 1103 O O . GLU A 1 139 ? -52.850 -16.632 83.345 1.00 95.56 139 GLU A O 1
ATOM 1108 N N . ALA A 1 140 ? -53.661 -17.576 85.212 1.00 95.75 140 ALA A N 1
ATOM 1109 C CA . ALA A 1 140 ? -52.503 -18.435 85.441 1.00 95.75 140 ALA A CA 1
ATOM 1110 C C . ALA A 1 140 ? -52.299 -19.439 84.292 1.00 95.75 140 ALA A C 1
ATOM 1112 O O . ALA A 1 140 ? -51.182 -19.566 83.790 1.00 95.75 140 ALA A O 1
ATOM 1113 N N . ILE A 1 141 ? -53.369 -20.095 83.824 1.00 95.25 141 ILE A N 1
ATOM 1114 C CA . ILE A 1 141 ? -53.313 -21.026 82.684 1.00 95.25 141 ILE A CA 1
ATOM 1115 C C . ILE A 1 141 ? -52.895 -20.296 81.398 1.00 95.25 141 ILE A C 1
ATOM 1117 O O . ILE A 1 141 ? -51.989 -20.750 80.699 1.00 95.25 141 ILE A O 1
ATOM 1121 N N . HIS A 1 142 ? -53.503 -19.145 81.093 1.00 94.25 142 HIS A N 1
ATOM 1122 C CA . HIS A 1 142 ? -53.148 -18.353 79.910 1.00 94.25 142 HIS A CA 1
ATOM 1123 C C . HIS A 1 142 ? -51.702 -17.847 79.958 1.00 94.25 142 HIS A C 1
ATOM 1125 O O . HIS A 1 142 ? -51.032 -17.820 78.930 1.00 94.25 142 HIS A O 1
ATOM 1131 N N . ARG A 1 143 ? -51.198 -17.483 81.143 1.00 95.75 143 ARG A N 1
ATOM 1132 C CA . ARG A 1 143 ? -49.809 -17.052 81.344 1.00 95.75 143 ARG A CA 1
ATOM 1133 C C . ARG A 1 143 ? -48.815 -18.185 81.076 1.00 95.75 143 ARG A C 1
ATOM 1135 O O . ARG A 1 143 ? -47.799 -17.944 80.437 1.00 95.75 143 ARG A O 1
ATOM 1142 N N . VAL A 1 144 ? -49.116 -19.412 81.512 1.00 95.81 144 VAL A N 1
ATOM 1143 C CA . VAL A 1 144 ? -48.296 -20.595 81.188 1.00 95.81 144 VAL A CA 1
ATOM 1144 C C . VAL A 1 144 ? -48.301 -20.856 79.679 1.00 95.81 144 VAL A C 1
ATOM 1146 O O . VAL A 1 144 ? -47.235 -20.942 79.081 1.00 95.81 144 VAL A O 1
ATOM 1149 N N . MET A 1 145 ? -49.478 -20.872 79.046 1.00 94.31 145 MET A N 1
ATOM 1150 C CA . MET A 1 145 ? -49.609 -21.096 77.599 1.00 94.31 145 MET A CA 1
ATOM 1151 C C . MET A 1 145 ? -48.896 -20.019 76.759 1.00 94.31 145 MET A C 1
ATOM 1153 O O . MET A 1 145 ? -48.294 -20.332 75.734 1.00 94.31 145 MET A O 1
ATOM 1157 N N . ALA A 1 146 ? -48.938 -18.752 77.184 1.00 92.69 146 ALA A N 1
ATOM 1158 C CA . ALA A 1 146 ? -48.215 -17.669 76.521 1.00 92.69 146 ALA A CA 1
ATOM 1159 C C . ALA A 1 146 ? -46.694 -17.887 76.581 1.00 92.69 146 ALA A C 1
ATOM 1161 O O . ALA A 1 146 ? -46.031 -17.796 75.549 1.00 92.69 146 ALA A O 1
ATOM 1162 N N . ASN A 1 147 ? -46.162 -18.253 77.752 1.00 93.31 147 ASN A N 1
ATOM 1163 C CA . ASN A 1 147 ? -44.741 -18.563 77.919 1.00 93.31 147 ASN A CA 1
ATOM 1164 C C . ASN A 1 147 ? -44.314 -19.767 77.055 1.00 93.31 147 ASN A C 1
ATOM 1166 O O . ASN A 1 147 ? -43.289 -19.703 76.385 1.00 93.31 147 ASN A O 1
ATOM 1170 N N . GLU A 1 148 ? -45.114 -20.840 77.008 1.00 91.94 148 GLU A N 1
ATOM 1171 C CA . GLU A 1 148 ? -44.839 -22.019 76.165 1.00 91.94 148 GLU A CA 1
ATOM 1172 C C . GLU A 1 148 ? -44.777 -21.665 74.666 1.00 91.94 148 GLU A C 1
ATOM 1174 O O . GLU A 1 148 ? -43.907 -22.152 73.939 1.00 91.94 148 GLU A O 1
ATOM 1179 N N . LEU A 1 149 ? -45.663 -20.777 74.198 1.00 89.44 149 LEU A N 1
ATOM 1180 C CA . LEU A 1 149 ? -45.659 -20.282 72.817 1.00 89.44 149 LEU A CA 1
ATOM 1181 C C . LEU A 1 149 ? -44.468 -19.355 72.520 1.00 89.44 149 LEU A C 1
ATOM 1183 O O . LEU A 1 149 ? -43.942 -19.382 71.404 1.00 89.44 149 LEU A O 1
ATOM 1187 N N . GLU A 1 150 ? -44.022 -18.551 73.488 1.00 87.06 150 GLU A N 1
ATOM 1188 C CA . GLU A 1 150 ? -42.805 -17.741 73.360 1.00 87.06 150 GLU A CA 1
ATOM 1189 C C . GLU A 1 150 ? -41.540 -18.614 73.307 1.00 87.06 150 GLU A C 1
ATOM 1191 O O . GLU A 1 150 ? -40.693 -18.393 72.436 1.00 87.06 150 GLU A O 1
ATOM 1196 N N . ASP A 1 151 ? -41.451 -19.655 74.139 1.00 86.56 151 ASP A N 1
ATOM 1197 C CA . ASP A 1 151 ? -40.344 -20.618 74.145 1.00 86.56 151 ASP A CA 1
ATOM 1198 C C . ASP A 1 151 ? -40.245 -21.404 72.827 1.00 86.56 151 ASP A C 1
ATOM 1200 O O . ASP A 1 151 ? -39.155 -21.548 72.263 1.00 86.56 151 ASP A O 1
ATOM 1204 N N . GLU A 1 152 ? -41.365 -21.901 72.291 1.00 81.38 152 GLU A N 1
ATOM 1205 C CA . GLU A 1 152 ? -41.371 -22.591 70.993 1.00 81.38 152 GLU A CA 1
ATOM 1206 C C . GLU A 1 152 ? -41.029 -21.643 69.835 1.00 81.38 152 GLU A C 1
ATOM 1208 O O . GLU A 1 152 ? -40.235 -21.997 68.958 1.00 81.38 152 GLU A O 1
ATOM 1213 N N . LYS A 1 153 ? -41.525 -20.399 69.860 1.00 81.06 153 LYS A N 1
ATOM 1214 C CA . LYS A 1 153 ? -41.136 -19.366 68.888 1.00 81.06 153 LYS A CA 1
ATOM 1215 C C . LYS A 1 153 ? -39.631 -19.078 68.946 1.00 81.06 153 LYS A C 1
ATOM 1217 O O . LYS A 1 153 ? -38.992 -19.004 67.895 1.00 81.06 153 LYS A O 1
ATOM 1222 N N . ALA A 1 154 ? -39.053 -18.954 70.141 1.00 79.38 154 ALA A N 1
ATOM 1223 C CA . ALA A 1 154 ? -37.622 -18.720 70.326 1.00 79.38 154 ALA A CA 1
ATOM 1224 C C . ALA A 1 154 ? -36.774 -19.890 69.794 1.00 79.38 154 ALA A C 1
ATOM 1226 O O . ALA A 1 154 ? -35.839 -19.671 69.018 1.00 79.38 154 ALA A O 1
ATOM 1227 N N . LYS A 1 155 ? -37.134 -21.139 70.125 1.00 77.56 155 LYS A N 1
ATOM 1228 C CA . LYS A 1 155 ? -36.455 -22.342 69.607 1.00 77.56 155 LYS A CA 1
ATOM 1229 C C . LYS A 1 155 ? -36.491 -22.415 68.082 1.00 77.56 155 LYS A C 1
ATOM 1231 O O . LYS A 1 155 ? -35.467 -22.722 67.472 1.00 77.56 155 LYS A O 1
ATOM 1236 N N . ASN A 1 156 ? -37.637 -22.129 67.461 1.00 68.94 156 ASN A N 1
ATOM 1237 C CA . ASN A 1 156 ? -37.793 -22.268 66.011 1.00 68.94 156 ASN A CA 1
ATOM 1238 C C . ASN A 1 156 ? -36.976 -21.212 65.240 1.00 68.94 156 ASN A C 1
ATOM 1240 O O . ASN A 1 156 ? -36.285 -21.542 64.275 1.00 68.94 156 ASN A O 1
ATOM 1244 N N . VAL A 1 157 ? -36.961 -19.964 65.733 1.00 66.44 157 VAL A N 1
ATOM 1245 C CA . VAL A 1 157 ? -36.129 -18.872 65.191 1.00 66.44 157 VAL A CA 1
ATOM 1246 C C . VAL A 1 157 ? -34.631 -19.196 65.274 1.00 66.44 157 VAL A C 1
ATOM 1248 O O . VAL A 1 157 ? -33.887 -18.896 64.341 1.00 66.44 157 VAL A O 1
ATOM 1251 N N . ILE A 1 158 ? -34.182 -19.822 66.367 1.00 64.88 158 ILE A N 1
ATOM 1252 C CA . ILE A 1 158 ? -32.757 -20.079 66.624 1.00 64.88 158 ILE A CA 1
ATOM 1253 C C . ILE A 1 158 ? -32.255 -21.366 65.947 1.00 64.88 158 ILE A C 1
ATOM 1255 O O . ILE A 1 158 ? -31.141 -21.388 65.426 1.00 64.88 158 ILE A O 1
ATOM 1259 N N . SER A 1 159 ? -33.031 -22.456 65.970 1.00 61.25 159 SER A N 1
ATOM 1260 C CA . SER A 1 159 ? -32.451 -23.804 65.847 1.00 61.25 159 SER A CA 1
ATOM 1261 C C . SER A 1 159 ? -32.449 -24.433 64.451 1.00 61.25 159 SER A C 1
ATOM 1263 O O . SER A 1 159 ? -31.678 -25.376 64.257 1.00 61.25 159 SER A O 1
ATOM 1265 N N . LYS A 1 160 ? -33.321 -24.033 63.513 1.00 62.03 160 LYS A N 1
ATOM 1266 C CA . LYS A 1 160 ? -33.483 -24.781 62.244 1.00 62.03 160 LYS A CA 1
ATOM 1267 C C . LYS A 1 160 ? -33.552 -23.932 60.985 1.00 62.03 160 LYS A C 1
ATOM 1269 O O . LYS A 1 160 ? -32.875 -24.292 60.025 1.00 62.03 160 LYS A O 1
ATOM 1274 N N . ASP A 1 161 ? -34.287 -22.825 60.995 1.00 69.94 161 ASP A N 1
ATOM 1275 C CA . ASP A 1 161 ? -34.528 -22.072 59.757 1.00 69.94 161 ASP A CA 1
ATOM 1276 C C . ASP A 1 161 ? -33.597 -20.857 59.646 1.00 69.94 161 ASP A C 1
ATOM 1278 O O . ASP A 1 161 ? -32.933 -20.680 58.626 1.00 69.94 161 ASP A O 1
ATOM 1282 N N . GLY A 1 162 ? -33.428 -20.085 60.728 1.00 75.56 162 GLY A N 1
ATOM 1283 C CA . GLY A 1 162 ? -32.529 -18.923 60.748 1.00 75.56 162 GLY A CA 1
ATOM 1284 C C . GLY A 1 162 ? -31.049 -19.267 60.525 1.00 75.56 162 GLY A C 1
ATOM 1285 O O . GLY A 1 162 ? -30.335 -18.522 59.854 1.00 75.56 162 GLY A O 1
ATOM 1286 N N . ALA A 1 163 ? -30.583 -20.410 61.042 1.00 79.25 163 ALA A N 1
ATOM 1287 C CA . ALA A 1 163 ? -29.206 -20.868 60.846 1.00 79.25 163 ALA A CA 1
ATOM 1288 C C . ALA A 1 163 ? -28.939 -21.300 59.392 1.00 79.25 163 ALA A C 1
ATOM 1290 O O . ALA A 1 163 ? -27.941 -20.878 58.810 1.00 79.25 163 ALA A O 1
ATOM 1291 N N . LYS A 1 164 ? -29.859 -22.067 58.787 1.00 84.06 164 LYS A N 1
ATOM 1292 C CA . LYS A 1 164 ? -29.741 -22.531 57.396 1.00 84.06 164 LYS A CA 1
ATOM 1293 C C . LYS A 1 164 ? -29.811 -21.383 56.400 1.00 84.06 164 LYS A C 1
ATOM 1295 O O . LYS A 1 164 ? -28.927 -21.283 55.562 1.00 84.06 164 LYS A O 1
ATOM 1300 N N . LEU A 1 165 ? -30.780 -20.470 56.541 1.00 83.31 165 LEU A N 1
ATOM 1301 C CA . LEU A 1 165 ? -30.863 -19.282 55.678 1.00 83.31 165 LEU A CA 1
ATOM 1302 C C . LEU A 1 165 ? -29.583 -18.438 55.743 1.00 83.31 165 LEU A C 1
ATOM 1304 O O . LEU A 1 165 ? -29.185 -17.845 54.746 1.00 83.31 165 LEU A O 1
ATOM 1308 N N . LYS A 1 166 ? -28.927 -18.369 56.909 1.00 86.06 166 LYS A N 1
ATOM 1309 C CA . LYS A 1 166 ? -27.671 -17.629 57.065 1.00 86.06 166 LYS A CA 1
ATOM 1310 C C . LYS A 1 166 ? -26.492 -18.326 56.378 1.00 86.06 166 LYS A C 1
ATOM 1312 O O . LYS A 1 166 ? -25.656 -17.636 55.804 1.00 86.06 166 LYS A O 1
ATOM 1317 N N . GLU A 1 167 ? -26.422 -19.654 56.438 1.00 90.00 167 GLU A N 1
ATOM 1318 C CA . GLU A 1 167 ? -25.424 -20.459 55.723 1.00 90.00 167 GLU A CA 1
ATOM 1319 C C . GLU A 1 167 ? -25.629 -20.374 54.202 1.00 90.00 167 GLU A C 1
ATOM 1321 O O . GLU A 1 167 ? -24.693 -20.065 53.468 1.00 90.00 167 GLU A O 1
ATOM 1326 N N . GLU A 1 168 ? -26.868 -20.538 53.740 1.00 89.69 168 GLU A N 1
ATOM 1327 C CA . GLU A 1 168 ? -27.266 -20.468 52.330 1.00 89.69 168 GLU A CA 1
ATOM 1328 C C . GLU A 1 168 ? -26.996 -19.075 51.731 1.00 89.69 168 GLU A C 1
ATOM 1330 O O . GLU A 1 168 ? -26.382 -18.964 50.669 1.00 89.69 168 GLU A O 1
ATOM 1335 N N . LEU A 1 169 ? -27.310 -18.002 52.471 1.00 90.62 169 LEU A N 1
ATOM 1336 C CA . LEU A 1 169 ? -26.964 -16.623 52.106 1.00 90.62 169 LEU A CA 1
ATOM 1337 C C . LEU A 1 169 ? -25.445 -16.390 52.027 1.00 90.62 169 LEU A C 1
ATOM 1339 O O . LEU A 1 169 ? -24.985 -15.600 51.202 1.00 90.62 169 LEU A O 1
ATOM 1343 N N . GLU A 1 170 ? -24.648 -17.027 52.886 1.00 94.62 170 GLU A N 1
ATOM 1344 C CA . GLU A 1 170 ? -23.189 -16.878 52.859 1.00 94.62 170 GLU A CA 1
ATOM 1345 C C . GLU A 1 170 ? -22.566 -17.633 51.674 1.00 94.62 170 GLU A C 1
ATOM 1347 O O . GLU A 1 170 ? -21.683 -17.098 50.998 1.00 94.62 170 GLU A O 1
ATOM 1352 N N . VAL A 1 171 ? -23.091 -18.818 51.346 1.00 95.56 171 VAL A N 1
ATOM 1353 C CA . VAL A 1 171 ? -22.743 -19.556 50.121 1.00 95.56 171 VAL A CA 1
ATOM 1354 C C . VAL A 1 171 ? -23.120 -18.751 48.874 1.00 95.56 171 VAL A C 1
ATOM 1356 O O . VAL A 1 171 ? -22.296 -18.626 47.966 1.00 95.56 171 VAL A O 1
ATOM 1359 N N . GLU A 1 172 ? -24.310 -18.145 48.828 1.00 94.06 172 GLU A N 1
ATOM 1360 C CA . GLU A 1 172 ? -24.738 -17.329 47.686 1.00 94.06 172 GLU A CA 1
ATOM 1361 C C . GLU A 1 172 ? -23.885 -16.061 47.529 1.00 94.06 172 GLU A C 1
ATOM 1363 O O . GLU A 1 172 ? -23.463 -15.744 46.416 1.00 94.06 172 GLU A O 1
ATOM 1368 N N . LYS A 1 173 ? -23.524 -15.372 48.623 1.00 96.56 173 LYS A N 1
ATOM 1369 C CA . LYS A 1 173 ? -22.545 -14.268 48.572 1.00 96.56 173 LYS A CA 1
ATOM 1370 C C . LYS A 1 173 ? -21.190 -14.723 48.042 1.00 96.56 173 LYS A C 1
ATOM 1372 O O . LYS A 1 173 ? -20.590 -14.010 47.242 1.00 96.56 173 LYS A O 1
ATOM 1377 N N . GLN A 1 174 ? -20.691 -15.879 48.480 1.00 96.81 174 GLN A N 1
ATOM 1378 C CA . GLN A 1 174 ? -19.391 -16.387 48.043 1.00 96.81 174 GLN A CA 1
ATOM 1379 C C . GLN A 1 174 ? -19.412 -16.798 46.561 1.00 96.81 174 GLN A C 1
ATOM 1381 O O . GLN A 1 174 ? -18.455 -16.523 45.834 1.00 96.81 174 GLN A O 1
ATOM 1386 N N . LEU A 1 175 ? -20.514 -17.390 46.089 1.00 97.00 175 LEU A N 1
ATOM 1387 C CA . LEU A 1 175 ? -20.745 -17.668 44.671 1.00 97.00 175 LEU A CA 1
ATOM 1388 C C . LEU A 1 175 ? -20.833 -16.372 43.859 1.00 97.00 175 LEU A C 1
ATOM 1390 O O . LEU A 1 175 ? -20.172 -16.246 42.832 1.00 97.00 175 LEU A O 1
ATOM 1394 N N . ARG A 1 176 ? -21.589 -15.382 44.340 1.00 95.50 176 ARG A N 1
ATOM 1395 C CA . ARG A 1 176 ? -21.722 -14.074 43.698 1.00 95.50 176 ARG A CA 1
ATOM 1396 C C . ARG A 1 176 ? -20.386 -13.339 43.610 1.00 95.50 176 ARG A C 1
ATOM 1398 O O . ARG A 1 176 ? -20.059 -12.836 42.545 1.00 95.50 176 ARG A O 1
ATOM 1405 N N . ALA A 1 177 ? -19.580 -13.351 44.671 1.00 97.81 177 ALA A N 1
ATOM 1406 C CA . ALA A 1 177 ? -18.238 -12.771 44.666 1.00 97.81 177 ALA A CA 1
ATOM 1407 C C . ALA A 1 177 ? -17.296 -13.470 43.665 1.00 97.81 177 ALA A C 1
ATOM 1409 O O . ALA A 1 177 ? -16.496 -12.799 43.012 1.00 97.81 177 ALA A O 1
ATOM 1410 N N . ARG A 1 178 ? -17.408 -14.799 43.489 1.00 98.00 178 ARG A N 1
ATOM 1411 C CA . ARG A 1 178 ? -16.698 -15.519 42.413 1.00 98.00 178 ARG A CA 1
ATOM 1412 C C . ARG A 1 178 ? -17.172 -15.084 41.031 1.00 98.00 178 ARG A C 1
ATOM 1414 O O . ARG A 1 178 ? -16.340 -14.697 40.222 1.00 98.00 178 ARG A O 1
ATOM 1421 N N . LEU A 1 179 ? -18.481 -15.072 40.785 1.00 96.44 179 LEU A N 1
ATOM 1422 C CA . LEU A 1 179 ? -19.051 -14.668 39.495 1.00 96.44 179 LEU A CA 1
ATOM 1423 C C . LEU A 1 179 ? -18.731 -13.205 39.145 1.00 96.44 179 LEU A C 1
ATOM 1425 O O . LEU A 1 179 ? -18.445 -12.904 37.992 1.00 96.44 179 LEU A O 1
ATOM 1429 N N . GLU A 1 180 ? -18.724 -12.297 40.123 1.00 97.62 180 GLU A N 1
ATOM 1430 C CA . GLU A 1 180 ? -18.304 -10.901 39.940 1.00 97.62 180 GLU A CA 1
ATOM 1431 C C . GLU A 1 180 ? -16.792 -10.794 39.643 1.00 97.62 180 GLU A C 1
ATOM 1433 O O . GLU A 1 180 ? -16.386 -9.963 38.826 1.00 97.62 180 GLU A O 1
ATOM 1438 N N . SER A 1 181 ? -15.958 -11.669 40.221 1.00 98.00 181 SER A N 1
ATOM 1439 C CA . SER A 1 181 ? -14.525 -11.771 39.898 1.00 98.00 181 SER A CA 1
ATOM 1440 C C . SER A 1 181 ? -14.274 -12.343 38.497 1.00 98.00 181 SER A C 1
ATOM 1442 O O . SER A 1 181 ? -13.484 -11.776 37.748 1.00 98.00 181 SER A O 1
ATOM 1444 N N . GLU A 1 182 ? -14.962 -13.421 38.111 1.00 97.81 182 GLU A N 1
ATOM 1445 C CA . GLU A 1 182 ? -14.872 -14.040 36.778 1.00 97.81 182 GLU A CA 1
ATOM 1446 C C . GLU A 1 182 ? -15.402 -13.095 35.685 1.00 97.81 182 GLU A C 1
ATOM 1448 O O . GLU A 1 182 ? -14.808 -12.967 34.611 1.00 97.81 182 GLU A O 1
ATOM 1453 N N . LEU A 1 183 ? -16.485 -12.358 35.963 1.00 97.38 183 LEU A N 1
ATOM 1454 C CA . LEU A 1 183 ? -17.003 -11.313 35.075 1.00 97.38 183 LEU A CA 1
ATOM 1455 C C . LEU A 1 183 ? -15.982 -10.184 34.883 1.00 97.38 183 LEU A C 1
ATOM 1457 O O . LEU A 1 183 ? -15.821 -9.680 33.771 1.00 97.38 183 LEU A O 1
ATOM 1461 N N . LYS A 1 184 ? -15.273 -9.794 35.948 1.00 98.38 184 LYS A N 1
ATOM 1462 C CA . LYS A 1 184 ? -14.209 -8.795 35.854 1.00 98.38 184 LYS A CA 1
ATOM 1463 C C . LYS A 1 184 ? -13.020 -9.313 35.043 1.00 98.38 184 LYS A C 1
ATOM 1465 O O . LYS A 1 184 ? -12.594 -8.632 34.119 1.00 98.38 184 LYS A O 1
ATOM 1470 N N . GLU A 1 185 ? -12.528 -10.515 35.333 1.00 98.56 185 GLU A N 1
ATOM 1471 C CA . GLU A 1 185 ? -11.396 -11.125 34.622 1.00 98.56 185 GLU A CA 1
ATOM 1472 C C . GLU A 1 185 ? -11.689 -11.296 33.122 1.00 98.56 185 GLU A C 1
ATOM 1474 O O . GLU A 1 185 ? -10.877 -10.925 32.274 1.00 98.56 185 GLU A O 1
ATOM 1479 N N . THR A 1 186 ? -12.891 -11.765 32.773 1.00 97.44 186 THR A N 1
ATOM 1480 C CA . THR A 1 186 ? -13.324 -11.873 31.370 1.00 97.44 186 THR A CA 1
ATOM 1481 C C . THR A 1 186 ? -13.509 -10.511 30.693 1.00 97.44 186 THR A C 1
ATOM 1483 O O . THR A 1 186 ? -13.228 -10.389 29.498 1.00 97.44 186 THR A O 1
ATOM 1486 N N . GLN A 1 187 ? -13.925 -9.469 31.423 1.00 98.31 187 GLN A N 1
ATOM 1487 C CA . GLN A 1 187 ? -13.991 -8.103 30.896 1.00 98.31 187 GLN A CA 1
ATOM 1488 C C . GLN A 1 187 ? -12.593 -7.506 30.664 1.00 98.31 187 GLN A C 1
ATOM 1490 O O . GLN A 1 187 ? -12.359 -6.935 29.594 1.00 98.31 187 GLN A O 1
ATOM 1495 N N . ASP A 1 188 ? -11.669 -7.674 31.612 1.00 98.31 188 ASP A N 1
ATOM 1496 C CA . ASP A 1 188 ? -10.284 -7.199 31.521 1.00 98.31 188 ASP A CA 1
ATOM 1497 C C . ASP A 1 188 ? -9.563 -7.887 30.339 1.00 98.31 188 ASP A C 1
ATOM 1499 O O . ASP A 1 188 ? -8.980 -7.212 29.487 1.00 98.31 188 ASP A O 1
ATOM 1503 N N . ALA A 1 189 ? -9.726 -9.208 30.180 1.00 98.19 189 ALA A N 1
ATOM 1504 C CA . ALA A 1 189 ? -9.229 -9.957 29.020 1.00 98.19 189 ALA A CA 1
ATOM 1505 C C . ALA A 1 189 ? -9.836 -9.468 27.686 1.00 98.19 189 ALA A C 1
ATOM 1507 O O . ALA A 1 189 ? -9.145 -9.379 26.667 1.00 98.19 189 ALA A O 1
ATOM 1508 N N . GLN A 1 190 ? -11.122 -9.089 27.670 1.00 98.19 190 GLN A N 1
ATOM 1509 C CA . GLN A 1 190 ? -11.754 -8.509 26.481 1.00 98.19 190 GLN A CA 1
ATOM 1510 C C . GLN A 1 190 ? -11.184 -7.119 26.137 1.00 98.19 190 GLN A C 1
ATOM 1512 O O . GLN A 1 190 ? -11.147 -6.742 24.961 1.00 98.19 190 GLN A O 1
ATOM 1517 N N . GLU A 1 191 ? -10.770 -6.324 27.125 1.00 98.19 191 GLU A N 1
ATOM 1518 C CA . GLU A 1 191 ? -10.124 -5.025 26.902 1.00 98.19 191 GLU A CA 1
ATOM 1519 C C . GLU A 1 191 ? -8.660 -5.150 26.474 1.00 98.19 191 GLU A C 1
ATOM 1521 O O . GLU A 1 191 ? -8.234 -4.397 25.585 1.00 98.19 191 GLU A O 1
ATOM 1526 N N . GLU A 1 192 ? -7.924 -6.136 26.989 1.00 98.31 192 GLU A N 1
ATOM 1527 C CA . GLU A 1 192 ? -6.597 -6.483 26.476 1.00 98.31 192 GLU A CA 1
ATOM 1528 C C . GLU A 1 192 ? -6.683 -6.913 25.005 1.00 98.31 192 GLU A C 1
ATOM 1530 O O . GLU A 1 192 ? -5.989 -6.343 24.161 1.00 98.31 192 GLU A O 1
ATOM 1535 N N . GLU A 1 193 ? -7.601 -7.816 24.648 1.00 98.12 193 GLU A N 1
ATOM 1536 C CA . GLU A 1 193 ? -7.727 -8.300 23.269 1.00 98.12 193 GLU A CA 1
ATOM 1537 C C . GLU A 1 193 ? -8.191 -7.194 22.302 1.00 98.12 193 GLU A C 1
ATOM 1539 O O . GLU A 1 193 ? -7.689 -7.085 21.178 1.00 98.12 193 GLU A O 1
ATOM 1544 N N . LYS A 1 194 ? -9.077 -6.280 22.731 1.00 98.38 194 LYS A N 1
ATOM 1545 C CA . LYS A 1 194 ? -9.393 -5.056 21.961 1.00 98.38 194 LYS A CA 1
ATOM 1546 C C . LYS A 1 194 ? -8.158 -4.172 21.767 1.00 98.38 194 LYS A C 1
ATOM 1548 O O . LYS A 1 194 ? -8.004 -3.556 20.711 1.00 98.38 194 LYS A O 1
ATOM 1553 N N . SER A 1 195 ? -7.287 -4.078 22.768 1.00 98.44 195 SER A N 1
ATOM 1554 C CA . SER A 1 195 ? -6.064 -3.267 22.716 1.00 98.44 195 SER A CA 1
ATOM 1555 C C . SER A 1 195 ? -4.996 -3.907 21.824 1.00 98.44 195 SER A C 1
ATOM 1557 O O . SER A 1 195 ? -4.389 -3.221 20.999 1.00 98.44 195 SER A O 1
ATOM 1559 N N . ARG A 1 196 ? -4.861 -5.236 21.874 1.00 98.50 196 ARG A N 1
ATOM 1560 C CA . ARG A 1 196 ? -4.059 -6.043 20.948 1.00 98.50 196 ARG A CA 1
ATOM 1561 C C . ARG A 1 196 ? -4.500 -5.827 19.499 1.00 98.50 196 ARG A C 1
ATOM 1563 O O . ARG A 1 196 ? -3.667 -5.492 18.657 1.00 98.50 196 ARG A O 1
ATOM 1570 N N . HIS A 1 197 ? -5.802 -5.910 19.216 1.00 98.56 197 HIS A N 1
ATOM 1571 C CA . HIS A 1 197 ? -6.353 -5.625 17.888 1.00 98.56 197 HIS A CA 1
ATOM 1572 C C . HIS A 1 197 ? -6.047 -4.198 17.405 1.00 98.56 197 HIS A C 1
ATOM 1574 O O . HIS A 1 197 ? -5.609 -4.029 16.266 1.00 98.56 197 HIS A O 1
ATOM 1580 N N . LYS A 1 198 ? -6.210 -3.171 18.256 1.00 98.69 198 LYS A N 1
ATOM 1581 C CA . LYS A 1 198 ? -5.847 -1.778 17.915 1.00 98.69 198 LYS A CA 1
ATOM 1582 C C . LYS A 1 198 ? -4.371 -1.660 17.513 1.00 98.69 198 LYS A C 1
ATOM 1584 O O . LYS A 1 198 ? -4.070 -1.027 16.502 1.00 98.69 198 LYS A O 1
ATOM 1589 N N . ASN A 1 199 ? -3.470 -2.305 18.255 1.00 98.56 199 ASN A N 1
ATOM 1590 C CA . ASN A 1 199 ? -2.033 -2.296 17.970 1.00 98.56 199 ASN A CA 1
ATOM 1591 C C . ASN A 1 199 ? -1.697 -3.006 16.647 1.00 98.56 199 ASN A C 1
ATOM 1593 O O . ASN A 1 199 ? -0.919 -2.479 15.852 1.00 98.56 199 ASN A O 1
ATOM 1597 N N . ILE A 1 200 ? -2.327 -4.154 16.367 1.00 98.62 200 ILE A N 1
ATOM 1598 C CA . ILE A 1 200 ? -2.176 -4.870 15.088 1.00 98.62 200 ILE A CA 1
ATOM 1599 C C . ILE A 1 200 ? -2.652 -3.993 13.920 1.00 98.62 200 ILE A C 1
ATOM 1601 O O . ILE A 1 200 ? -1.936 -3.841 12.931 1.00 98.62 200 ILE A O 1
ATOM 1605 N N . VAL A 1 201 ? -3.827 -3.364 14.034 1.00 98.75 201 VAL A N 1
ATOM 1606 C CA . VAL A 1 201 ? -4.362 -2.465 12.996 1.00 98.75 201 VAL A CA 1
ATOM 1607 C C . VAL A 1 201 ? -3.443 -1.262 12.773 1.00 98.75 201 VAL A C 1
ATOM 1609 O O . VAL A 1 201 ? -3.181 -0.907 11.624 1.00 98.75 201 VAL A O 1
ATOM 1612 N N . LEU A 1 202 ? -2.902 -0.663 13.838 1.00 98.62 202 LEU A N 1
ATOM 1613 C CA . LEU A 1 202 ? -1.956 0.448 13.726 1.00 98.62 202 LEU A CA 1
ATOM 1614 C C . LEU A 1 202 ? -0.675 0.032 12.985 1.00 98.62 202 LEU A C 1
ATOM 1616 O O . LEU A 1 202 ? -0.243 0.751 12.084 1.00 98.62 202 LEU A O 1
ATOM 1620 N N . LEU A 1 203 ? -0.112 -1.140 13.300 1.00 98.62 203 LEU A N 1
ATOM 1621 C CA . LEU A 1 203 ? 1.061 -1.692 12.614 1.00 98.62 203 LEU A CA 1
ATOM 1622 C C . LEU A 1 203 ? 0.785 -1.977 11.127 1.00 98.62 203 LEU A C 1
ATOM 1624 O O . LEU A 1 203 ? 1.596 -1.642 10.266 1.00 98.62 203 LEU A O 1
ATOM 1628 N N . LEU A 1 204 ? -0.382 -2.536 10.796 1.00 98.75 204 LEU A N 1
ATOM 1629 C CA . LEU A 1 204 ? -0.780 -2.769 9.403 1.00 98.75 204 LEU A CA 1
ATOM 1630 C C . LEU A 1 204 ? -0.983 -1.454 8.630 1.00 98.75 204 LEU A C 1
ATOM 1632 O O . LEU A 1 204 ? -0.655 -1.376 7.445 1.00 98.75 204 LEU A O 1
ATOM 1636 N N . LEU A 1 205 ? -1.486 -0.400 9.281 1.00 98.81 205 LEU A N 1
ATOM 1637 C CA . LEU A 1 205 ? -1.636 0.925 8.673 1.00 98.81 205 LEU A CA 1
ATOM 1638 C C . LEU A 1 205 ? -0.288 1.623 8.444 1.00 98.81 205 LEU A C 1
ATOM 1640 O O . LEU A 1 205 ? -0.100 2.233 7.385 1.00 98.81 205 LEU A O 1
ATOM 1644 N N . THR A 1 206 ? 0.659 1.537 9.385 1.00 98.56 206 THR A N 1
ATOM 1645 C CA . THR A 1 206 ? 2.007 2.100 9.193 1.00 98.56 206 THR A CA 1
ATOM 1646 C C . THR A 1 206 ? 2.765 1.354 8.099 1.00 98.56 206 THR A C 1
ATOM 1648 O O . THR A 1 206 ? 3.367 2.004 7.240 1.00 98.56 206 THR A O 1
ATOM 1651 N N . GLU A 1 207 ? 2.651 0.026 8.049 1.00 98.50 207 GLU A N 1
ATOM 1652 C CA . GLU A 1 207 ? 3.251 -0.814 7.012 1.00 98.50 207 GLU A CA 1
ATOM 1653 C C . GLU A 1 207 ? 2.642 -0.543 5.628 1.00 98.50 207 GLU A C 1
ATOM 1655 O O . GLU A 1 207 ? 3.368 -0.276 4.669 1.00 98.50 207 GLU A O 1
ATOM 1660 N N . ARG A 1 208 ? 1.308 -0.460 5.517 1.00 98.62 208 ARG A N 1
ATOM 1661 C CA . ARG A 1 208 ? 0.632 -0.051 4.272 1.00 98.62 208 ARG A CA 1
ATOM 1662 C C . ARG A 1 208 ? 1.104 1.327 3.797 1.00 98.62 208 ARG A C 1
ATOM 1664 O O . ARG A 1 208 ? 1.336 1.519 2.604 1.00 98.62 208 ARG A O 1
ATOM 1671 N N . LYS A 1 209 ? 1.279 2.287 4.715 1.00 98.75 209 LYS A N 1
ATOM 1672 C CA . LYS A 1 209 ? 1.798 3.630 4.400 1.00 98.75 209 LYS A CA 1
ATOM 1673 C C . LYS A 1 209 ? 3.276 3.593 3.980 1.00 98.75 209 LYS A C 1
ATOM 1675 O O . LYS A 1 209 ? 3.677 4.397 3.141 1.00 98.75 209 LYS A O 1
ATOM 1680 N N . ARG A 1 210 ? 4.081 2.671 4.525 1.00 98.69 210 ARG A N 1
ATOM 1681 C CA . ARG A 1 210 ? 5.481 2.435 4.127 1.00 98.69 210 ARG A CA 1
ATOM 1682 C C . ARG A 1 210 ? 5.563 1.889 2.702 1.00 98.69 210 ARG A C 1
ATOM 1684 O O . ARG A 1 210 ? 6.241 2.497 1.877 1.00 98.69 210 ARG A O 1
ATOM 1691 N N . ILE A 1 211 ? 4.817 0.823 2.409 1.00 98.69 211 ILE A N 1
ATOM 1692 C CA . ILE A 1 211 ? 4.750 0.193 1.082 1.00 98.69 211 ILE A CA 1
ATOM 1693 C C . ILE A 1 211 ? 4.251 1.193 0.031 1.00 98.69 211 ILE A C 1
ATOM 1695 O O . ILE A 1 211 ? 4.843 1.299 -1.038 1.00 98.69 211 ILE A O 1
ATOM 1699 N N . LEU A 1 212 ? 3.216 1.986 0.339 1.00 98.69 212 LEU A N 1
ATOM 1700 C CA . LEU A 1 212 ? 2.684 2.979 -0.601 1.00 98.69 212 LEU A CA 1
ATOM 1701 C C . LEU A 1 212 ? 3.715 4.057 -0.978 1.00 98.69 212 LEU A C 1
ATOM 1703 O O . LEU A 1 212 ? 3.782 4.439 -2.143 1.00 98.69 212 LEU A O 1
ATOM 1707 N N . ARG A 1 213 ? 4.542 4.525 -0.029 1.00 98.62 213 ARG A N 1
ATOM 1708 C CA . ARG A 1 213 ? 5.638 5.463 -0.340 1.00 98.62 213 ARG A CA 1
ATOM 1709 C C . ARG A 1 213 ? 6.674 4.828 -1.265 1.00 98.62 213 ARG A C 1
ATOM 1711 O O . ARG A 1 213 ? 7.001 5.429 -2.280 1.00 98.62 213 ARG A O 1
ATOM 1718 N N . GLN A 1 214 ? 7.122 3.611 -0.949 1.00 98.44 214 GLN A N 1
ATOM 1719 C CA . GLN A 1 214 ? 8.096 2.881 -1.770 1.00 98.44 214 GLN A CA 1
ATOM 1720 C C . GLN A 1 214 ? 7.566 2.620 -3.187 1.00 98.44 214 GLN A C 1
ATOM 1722 O O . GLN A 1 214 ? 8.292 2.803 -4.155 1.00 98.44 214 GLN A O 1
ATOM 1727 N N . PHE A 1 215 ? 6.282 2.278 -3.330 1.00 98.75 215 PHE A N 1
ATOM 1728 C CA . PHE A 1 215 ? 5.642 2.107 -4.636 1.00 98.75 215 PHE A CA 1
ATOM 1729 C C . PHE A 1 215 ? 5.615 3.401 -5.466 1.00 98.75 215 PHE A C 1
ATOM 1731 O O . PHE A 1 215 ? 5.853 3.359 -6.670 1.00 98.75 215 PHE A O 1
ATOM 1738 N N . ILE A 1 216 ? 5.335 4.553 -4.845 1.00 98.62 216 ILE A N 1
ATOM 1739 C CA . ILE A 1 216 ? 5.343 5.855 -5.535 1.00 98.62 216 ILE A CA 1
ATOM 1740 C C . ILE A 1 216 ? 6.767 6.237 -5.963 1.00 98.62 216 ILE A C 1
ATOM 1742 O O . ILE A 1 216 ? 6.962 6.709 -7.082 1.00 98.62 216 ILE A O 1
ATOM 1746 N N . GLU A 1 217 ? 7.753 6.010 -5.096 1.00 98.62 217 GLU A N 1
ATOM 1747 C CA . GLU A 1 217 ? 9.166 6.284 -5.365 1.00 98.62 217 GLU A CA 1
ATOM 1748 C C . GLU A 1 217 ? 9.710 5.405 -6.503 1.00 98.62 217 GLU A C 1
ATOM 1750 O O . GLU A 1 217 ? 10.280 5.929 -7.459 1.00 98.62 217 GLU A O 1
ATOM 1755 N N . GLU A 1 218 ? 9.436 4.098 -6.477 1.00 98.50 218 GLU A N 1
ATOM 1756 C CA . GLU A 1 218 ? 9.844 3.169 -7.537 1.00 98.50 218 GLU A CA 1
ATOM 1757 C C . GLU A 1 218 ? 9.112 3.447 -8.858 1.00 98.50 218 GLU A C 1
ATOM 1759 O O . GLU A 1 218 ? 9.717 3.421 -9.929 1.00 98.50 218 GLU A O 1
ATOM 1764 N N . ARG A 1 219 ? 7.822 3.814 -8.809 1.00 98.69 219 ARG A N 1
ATOM 1765 C CA . ARG A 1 219 ? 7.077 4.252 -10.000 1.00 98.69 219 ARG A CA 1
ATOM 1766 C C . ARG A 1 219 ? 7.699 5.500 -10.625 1.00 98.69 219 ARG A C 1
ATOM 1768 O O . ARG A 1 219 ? 7.775 5.575 -11.849 1.00 98.69 219 ARG A O 1
ATOM 1775 N N . LYS A 1 220 ? 8.136 6.469 -9.812 1.00 98.69 220 LYS A N 1
ATOM 1776 C CA . LYS A 1 220 ? 8.839 7.657 -10.312 1.00 98.69 220 LYS A CA 1
ATOM 1777 C C . LYS A 1 220 ? 10.184 7.261 -10.928 1.00 98.69 220 LYS A C 1
ATOM 1779 O O . LYS A 1 220 ? 10.431 7.599 -12.078 1.00 98.69 220 LYS A O 1
ATOM 1784 N N . ARG A 1 221 ? 10.988 6.462 -10.220 1.00 98.69 221 ARG A N 1
ATOM 1785 C CA . ARG A 1 221 ? 12.278 5.944 -10.706 1.00 98.69 221 ARG A CA 1
ATOM 1786 C C . ARG A 1 221 ? 12.144 5.225 -12.052 1.00 98.69 221 ARG A C 1
ATOM 1788 O O . ARG A 1 221 ? 12.950 5.445 -12.948 1.00 98.69 221 ARG A O 1
ATOM 1795 N N . SER A 1 222 ? 11.105 4.405 -12.211 1.00 98.62 222 SER A N 1
ATOM 1796 C CA . SER A 1 222 ? 10.798 3.711 -13.465 1.00 98.62 222 SER A CA 1
ATOM 1797 C C . SER A 1 222 ? 10.381 4.662 -14.591 1.00 98.62 222 SER A C 1
ATOM 1799 O O . SER A 1 222 ? 10.691 4.379 -15.746 1.00 98.62 222 SER A O 1
ATOM 1801 N N . ALA A 1 223 ? 9.681 5.760 -14.288 1.00 98.62 223 ALA A N 1
ATOM 1802 C CA . ALA A 1 223 ? 9.331 6.776 -15.280 1.00 98.62 223 ALA A CA 1
ATOM 1803 C C . ALA A 1 223 ? 10.574 7.566 -15.725 1.00 98.62 223 ALA A C 1
ATOM 1805 O O . ALA A 1 223 ? 10.790 7.724 -16.924 1.00 98.62 223 ALA A O 1
ATOM 1806 N N . ASP A 1 224 ? 11.423 7.968 -14.774 1.00 98.62 224 ASP A N 1
ATOM 1807 C CA . ASP A 1 224 ? 12.690 8.662 -15.031 1.00 98.62 224 ASP A CA 1
ATOM 1808 C C . ASP A 1 224 ? 13.632 7.781 -15.890 1.00 98.62 224 ASP A C 1
ATOM 1810 O O . ASP A 1 224 ? 14.207 8.248 -16.872 1.00 98.62 224 ASP A O 1
ATOM 1814 N N . LEU A 1 225 ? 13.728 6.476 -15.589 1.00 98.62 225 LEU A N 1
ATOM 1815 C CA . LEU A 1 225 ? 14.474 5.494 -16.396 1.00 98.62 225 LEU A CA 1
ATOM 1816 C C . LEU A 1 225 ? 13.899 5.311 -17.810 1.00 98.62 225 LEU A C 1
ATOM 1818 O O . LEU A 1 225 ? 14.669 5.199 -18.762 1.00 98.62 225 LEU A O 1
ATOM 1822 N N . SER A 1 226 ? 12.570 5.290 -17.963 1.00 98.56 226 SER A N 1
ATOM 1823 C CA . SER A 1 226 ? 11.936 5.194 -19.286 1.00 98.56 226 SER A CA 1
ATOM 1824 C C . SER A 1 226 ? 12.220 6.434 -20.134 1.00 98.56 226 SER A C 1
ATOM 1826 O O . SER A 1 226 ? 12.527 6.295 -21.312 1.00 98.56 226 SER A O 1
ATOM 1828 N N . ALA A 1 227 ? 12.169 7.628 -19.534 1.00 98.69 227 ALA A N 1
ATOM 1829 C CA . ALA A 1 227 ? 12.472 8.877 -20.225 1.00 98.69 227 ALA A CA 1
ATOM 1830 C C . ALA A 1 227 ? 13.929 8.916 -20.719 1.00 98.69 227 ALA A C 1
ATOM 1832 O O . ALA A 1 227 ? 14.161 9.191 -21.892 1.00 98.69 227 ALA A O 1
ATOM 1833 N N . MET A 1 228 ? 14.896 8.547 -19.867 1.00 98.69 228 MET A N 1
ATOM 1834 C CA . MET A 1 228 ? 16.308 8.456 -20.271 1.00 98.69 228 MET A CA 1
ATOM 1835 C C . MET A 1 228 ? 16.526 7.446 -21.407 1.00 98.69 228 MET A C 1
ATOM 1837 O O . MET A 1 228 ? 17.271 7.731 -22.341 1.00 98.69 228 MET A O 1
ATOM 1841 N N . LEU A 1 229 ? 15.849 6.293 -21.365 1.00 98.62 229 LEU A N 1
ATOM 1842 C CA . LEU A 1 229 ? 15.922 5.288 -22.428 1.00 98.62 229 LEU A CA 1
ATOM 1843 C C . LEU A 1 229 ? 15.338 5.802 -23.757 1.00 98.62 229 LEU A C 1
ATOM 1845 O O . LEU A 1 229 ? 15.852 5.471 -24.824 1.00 98.62 229 LEU A O 1
ATOM 1849 N N . ASP A 1 230 ? 14.259 6.583 -23.718 1.00 98.62 230 ASP A N 1
ATOM 1850 C CA . ASP A 1 230 ? 13.640 7.138 -24.924 1.00 98.62 230 ASP A CA 1
ATOM 1851 C C . ASP A 1 230 ? 14.449 8.311 -25.512 1.00 98.62 230 ASP A C 1
ATOM 1853 O O . ASP A 1 230 ? 14.554 8.419 -26.737 1.00 98.62 230 ASP A O 1
ATOM 1857 N N . ASP A 1 231 ? 15.113 9.120 -24.678 1.00 98.50 231 ASP A N 1
ATOM 1858 C CA . ASP A 1 231 ? 16.100 10.108 -25.137 1.00 98.50 231 ASP A CA 1
ATOM 1859 C C . ASP A 1 231 ? 17.348 9.435 -25.747 1.00 98.50 231 ASP A C 1
ATOM 1861 O O . ASP A 1 231 ? 17.799 9.856 -26.814 1.00 98.50 231 ASP A O 1
ATOM 1865 N N . GLU A 1 232 ? 17.867 8.352 -25.151 1.00 98.25 232 GLU A N 1
ATOM 1866 C CA . GLU A 1 232 ? 18.995 7.582 -25.708 1.00 98.25 232 GLU A CA 1
ATOM 1867 C C . GLU A 1 232 ? 18.629 6.932 -27.054 1.00 98.25 232 GLU A C 1
ATOM 1869 O O . GLU A 1 232 ? 19.397 7.026 -28.014 1.00 98.25 232 GLU A O 1
ATOM 1874 N N . LYS A 1 233 ? 17.419 6.364 -27.189 1.00 98.44 233 LYS A N 1
ATOM 1875 C CA . LYS A 1 233 ? 16.893 5.909 -28.492 1.00 98.44 233 LYS A CA 1
ATOM 1876 C C . LYS A 1 233 ? 16.830 7.050 -29.505 1.00 98.44 233 LYS A C 1
ATOM 1878 O O . LYS A 1 233 ? 17.220 6.850 -30.652 1.00 98.44 233 LYS A O 1
ATOM 1883 N N . ARG A 1 234 ? 16.346 8.237 -29.113 1.00 98.50 234 ARG A N 1
ATOM 1884 C CA . ARG A 1 234 ? 16.262 9.397 -30.017 1.00 98.50 234 ARG A CA 1
ATOM 1885 C C . ARG A 1 234 ? 17.651 9.848 -30.470 1.00 98.50 234 ARG A C 1
ATOM 1887 O O . ARG A 1 234 ? 17.830 10.157 -31.644 1.00 98.50 234 ARG A O 1
ATOM 1894 N N . GLN A 1 235 ? 18.636 9.838 -29.571 1.00 98.44 235 GLN A N 1
ATOM 1895 C CA . GLN A 1 235 ? 20.028 10.129 -29.908 1.00 98.44 235 GLN A CA 1
ATOM 1896 C C . GLN A 1 235 ? 20.620 9.069 -30.849 1.00 98.44 235 GLN A C 1
ATOM 1898 O O . GLN A 1 235 ? 21.252 9.426 -31.840 1.00 98.44 235 GLN A O 1
ATOM 1903 N N . ALA A 1 236 ? 20.380 7.780 -30.591 1.00 98.44 236 ALA A N 1
ATOM 1904 C CA . ALA A 1 236 ? 20.831 6.688 -31.452 1.00 98.44 236 ALA A CA 1
ATOM 1905 C C . ALA A 1 236 ? 20.223 6.760 -32.863 1.00 98.44 236 ALA A C 1
ATOM 1907 O O . ALA A 1 236 ? 20.942 6.566 -33.841 1.00 98.44 236 ALA A O 1
ATOM 1908 N N . LEU A 1 237 ? 18.933 7.098 -32.977 1.00 98.38 237 LEU A N 1
ATOM 1909 C CA . LEU A 1 237 ? 18.269 7.325 -34.264 1.00 98.38 237 LEU A CA 1
ATOM 1910 C C . LEU A 1 237 ? 18.873 8.520 -35.014 1.00 98.38 237 LEU A C 1
ATOM 1912 O O . LEU A 1 237 ? 19.210 8.370 -36.181 1.00 98.38 237 LEU A O 1
ATOM 1916 N N . GLY A 1 238 ? 19.098 9.657 -34.346 1.00 98.38 238 GLY A N 1
ATOM 1917 C CA . GLY A 1 238 ? 19.739 10.820 -34.975 1.00 98.38 238 GLY A CA 1
ATOM 1918 C C . GLY A 1 238 ? 21.187 10.561 -35.418 1.00 98.38 238 GLY A C 1
ATOM 1919 O O . GLY A 1 238 ? 21.618 11.063 -36.452 1.00 98.38 238 GLY A O 1
ATOM 1920 N N . MET A 1 239 ? 21.940 9.732 -34.683 1.00 98.19 239 MET A N 1
ATOM 1921 C CA . MET A 1 239 ? 23.267 9.278 -35.125 1.00 98.19 239 MET A CA 1
ATOM 1922 C C . MET A 1 239 ? 23.183 8.341 -36.336 1.00 98.19 239 MET A C 1
ATOM 1924 O O . MET A 1 239 ? 24.011 8.446 -37.236 1.00 98.19 239 MET A O 1
ATOM 1928 N N . ALA A 1 240 ? 22.198 7.438 -36.377 1.00 98.19 240 ALA A N 1
ATOM 1929 C CA . ALA A 1 240 ? 21.989 6.546 -37.516 1.00 98.19 240 ALA A CA 1
ATOM 1930 C C . ALA A 1 240 ? 21.582 7.321 -38.782 1.00 98.19 240 ALA A C 1
ATOM 1932 O O . ALA A 1 240 ? 22.144 7.069 -39.842 1.00 98.19 240 ALA A O 1
ATOM 1933 N N . GLU A 1 241 ? 20.682 8.299 -38.654 1.00 97.50 241 GLU A N 1
ATOM 1934 C CA . GLU A 1 241 ? 20.267 9.204 -39.734 1.00 97.50 241 GLU A CA 1
ATOM 1935 C C . GLU A 1 241 ? 21.459 10.012 -40.274 1.00 97.50 241 GLU A C 1
ATOM 1937 O O . GLU A 1 241 ? 21.716 9.990 -41.474 1.00 97.50 241 GLU A O 1
ATOM 1942 N N . GLY A 1 242 ? 22.272 10.621 -39.401 1.00 97.94 242 GLY A N 1
ATOM 1943 C CA . GLY A 1 242 ? 23.473 11.354 -39.824 1.00 97.94 242 GLY A CA 1
ATOM 1944 C C . GLY A 1 242 ? 24.529 10.479 -40.521 1.00 97.94 242 GLY A C 1
ATOM 1945 O O . GLY A 1 242 ? 25.147 10.912 -41.495 1.00 97.94 242 GLY A O 1
ATOM 1946 N N . LEU A 1 243 ? 24.712 9.231 -40.071 1.00 98.00 243 LEU A N 1
ATOM 1947 C CA . LEU A 1 243 ? 25.581 8.259 -40.750 1.00 98.00 243 LEU A CA 1
ATOM 1948 C C . LEU A 1 243 ? 25.005 7.814 -42.103 1.00 98.00 243 LEU A C 1
ATOM 1950 O O . LEU A 1 243 ? 25.770 7.586 -43.042 1.00 98.00 243 LEU A O 1
ATOM 1954 N N . GLU A 1 244 ? 23.680 7.705 -42.229 1.00 97.75 244 GLU A N 1
ATOM 1955 C CA . GLU A 1 244 ? 23.028 7.420 -43.507 1.00 97.75 244 GLU A CA 1
ATOM 1956 C C . GLU A 1 244 ? 23.197 8.591 -44.486 1.00 97.75 244 GLU A C 1
ATOM 1958 O O . GLU A 1 244 ? 23.602 8.372 -45.628 1.00 97.75 244 GLU A O 1
ATOM 1963 N N . GLU A 1 245 ? 22.978 9.836 -44.051 1.00 98.00 245 GLU A N 1
ATOM 1964 C CA . GLU A 1 245 ? 23.204 11.031 -44.873 1.00 98.00 245 GLU A CA 1
ATOM 1965 C C . GLU A 1 245 ? 24.648 11.112 -45.389 1.00 98.00 245 GLU A C 1
ATOM 1967 O O . GLU A 1 245 ? 24.873 11.348 -46.584 1.00 98.00 245 GLU A O 1
ATOM 1972 N N . GLU A 1 246 ? 25.637 10.881 -44.518 1.00 97.25 246 GLU A N 1
ATOM 1973 C CA . GLU A 1 246 ? 27.051 10.876 -44.899 1.00 97.25 246 GLU A CA 1
ATOM 1974 C C . GLU A 1 246 ? 27.384 9.711 -45.846 1.00 97.25 246 GLU A C 1
ATOM 1976 O O . GLU A 1 246 ? 28.062 9.920 -46.855 1.00 97.25 246 GLU A O 1
ATOM 1981 N N . SER A 1 247 ? 26.837 8.515 -45.604 1.00 98.06 247 SER A N 1
ATOM 1982 C CA . SER A 1 247 ? 26.984 7.358 -46.496 1.00 98.06 247 SER A CA 1
ATOM 1983 C C . SER A 1 247 ? 26.396 7.625 -47.887 1.00 98.06 247 SER A C 1
ATOM 1985 O O . SER A 1 247 ? 27.077 7.433 -48.898 1.00 98.06 247 SER A O 1
ATOM 1987 N N . GLN A 1 248 ? 25.175 8.162 -47.969 1.00 98.25 248 GLN A N 1
ATOM 1988 C CA . GLN A 1 248 ? 24.564 8.534 -49.245 1.00 98.25 248 GLN A CA 1
ATOM 1989 C C . GLN A 1 248 ? 25.346 9.661 -49.946 1.00 98.25 248 GLN A C 1
ATOM 1991 O O . GLN A 1 248 ? 25.418 9.701 -51.176 1.00 98.25 248 GLN A O 1
ATOM 1996 N N . LYS A 1 249 ? 25.927 10.609 -49.199 1.00 98.25 249 LYS A N 1
ATOM 1997 C CA . LYS A 1 249 ? 26.779 11.675 -49.752 1.00 98.25 249 LYS A CA 1
ATOM 1998 C C . LYS A 1 249 ? 28.085 11.114 -50.320 1.00 98.25 249 LYS A C 1
ATOM 2000 O O . LYS A 1 249 ? 28.474 11.520 -51.415 1.00 98.25 249 LYS A O 1
ATOM 2005 N N . ALA A 1 250 ? 28.720 10.171 -49.624 1.00 98.12 250 ALA A N 1
ATOM 2006 C CA . ALA A 1 250 ? 29.902 9.466 -50.108 1.00 98.12 250 ALA A CA 1
ATOM 2007 C C . ALA A 1 250 ? 29.598 8.692 -51.402 1.00 98.12 250 ALA A C 1
ATOM 2009 O O . ALA A 1 250 ? 30.308 8.873 -52.387 1.00 98.12 250 ALA A O 1
ATOM 2010 N N . LEU A 1 251 ? 28.486 7.949 -51.450 1.00 97.94 251 LEU A N 1
ATOM 2011 C CA . LEU A 1 251 ? 28.058 7.200 -52.638 1.00 97.94 251 LEU A CA 1
ATOM 2012 C C . LEU A 1 251 ? 27.802 8.110 -53.856 1.00 97.94 251 LEU A C 1
ATOM 2014 O O . LEU A 1 251 ? 28.203 7.791 -54.974 1.00 97.94 251 LEU A O 1
ATOM 2018 N N . ARG A 1 252 ? 27.174 9.280 -53.654 1.00 97.88 252 ARG A N 1
ATOM 2019 C CA . ARG A 1 252 ? 26.981 10.281 -54.725 1.00 97.88 252 ARG A CA 1
ATOM 2020 C C . ARG A 1 252 ? 28.311 10.839 -55.240 1.00 97.88 252 ARG A C 1
ATOM 2022 O O . ARG A 1 252 ? 28.456 11.047 -56.440 1.00 97.88 252 ARG A O 1
ATOM 2029 N N . MET A 1 253 ? 29.269 11.082 -54.344 1.00 98.00 253 MET A N 1
ATOM 2030 C CA . MET A 1 253 ? 30.609 11.555 -54.704 1.00 98.00 253 MET A CA 1
ATOM 2031 C C . MET A 1 253 ? 31.408 10.482 -55.459 1.00 98.00 253 MET A C 1
ATOM 2033 O O . MET A 1 253 ? 32.069 10.801 -56.441 1.00 98.00 253 MET A O 1
ATOM 2037 N N . GLU A 1 254 ? 31.316 9.219 -55.042 1.00 96.94 254 GLU A N 1
ATOM 2038 C CA . GLU A 1 254 ? 31.946 8.078 -55.715 1.00 96.94 254 GLU A CA 1
ATOM 2039 C C . GLU A 1 254 ? 31.411 7.899 -57.144 1.00 96.94 254 GLU A C 1
ATOM 2041 O O . GLU A 1 254 ? 32.200 7.840 -58.086 1.00 96.94 254 GLU A O 1
ATOM 2046 N N . ALA A 1 255 ? 30.086 7.935 -57.330 1.00 97.88 255 ALA A N 1
ATOM 2047 C CA . ALA A 1 255 ? 29.460 7.840 -58.651 1.00 97.88 255 ALA A CA 1
ATOM 2048 C C . ALA A 1 255 ? 29.862 8.991 -59.599 1.00 97.88 255 ALA A C 1
ATOM 2050 O O . ALA A 1 255 ? 30.059 8.776 -60.797 1.00 97.88 255 ALA A O 1
ATOM 2051 N N . GLU A 1 256 ? 30.018 10.214 -59.082 1.00 97.94 256 GLU A N 1
ATOM 2052 C CA . GLU A 1 256 ? 30.498 11.358 -59.871 1.00 97.94 256 GLU A CA 1
ATOM 2053 C C . GLU A 1 256 ? 31.980 11.199 -60.262 1.00 97.94 256 GLU A C 1
ATOM 2055 O O . GLU A 1 256 ? 32.351 11.453 -61.410 1.00 97.94 256 GLU A O 1
ATOM 2060 N N . LEU A 1 257 ? 32.828 10.699 -59.356 1.00 98.06 257 LEU A N 1
ATOM 2061 C CA . LEU A 1 257 ? 34.229 10.391 -59.662 1.00 98.06 257 LEU A CA 1
ATOM 2062 C C . LEU A 1 257 ? 34.363 9.248 -60.681 1.00 98.06 257 LEU A C 1
ATOM 2064 O O . LEU A 1 257 ? 35.196 9.335 -61.584 1.00 98.06 257 LEU A O 1
ATOM 2068 N N . GLU A 1 258 ? 33.532 8.206 -60.597 1.00 97.69 258 GLU A N 1
ATOM 2069 C CA . GLU A 1 258 ? 33.507 7.118 -61.581 1.00 97.69 258 GLU A CA 1
ATOM 2070 C C . GLU A 1 258 ? 33.045 7.610 -62.962 1.00 97.69 258 GLU A C 1
ATOM 2072 O O . GLU A 1 25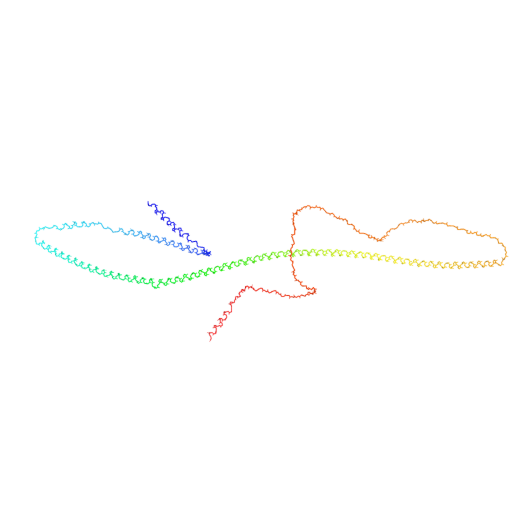8 ? 33.629 7.237 -63.988 1.00 97.69 258 GLU A O 1
ATOM 2077 N N . ARG A 1 259 ? 32.058 8.516 -63.007 1.00 97.94 259 ARG A N 1
ATOM 2078 C CA . ARG A 1 259 ? 31.623 9.186 -64.241 1.00 97.94 259 ARG A CA 1
ATOM 2079 C C . ARG A 1 259 ? 32.759 9.992 -64.873 1.00 97.94 259 ARG A C 1
ATOM 2081 O O . ARG A 1 259 ? 32.995 9.866 -66.076 1.00 97.94 259 ARG A O 1
ATOM 2088 N N . GLN A 1 260 ? 33.493 10.774 -64.081 1.00 98.12 260 GLN A N 1
ATOM 2089 C CA . GLN A 1 260 ? 34.648 11.544 -64.558 1.00 98.12 260 GLN A CA 1
ATOM 2090 C C . GLN A 1 260 ? 35.783 10.628 -65.034 1.00 98.12 260 GLN A C 1
ATOM 2092 O O . GLN A 1 260 ? 36.302 10.815 -66.134 1.00 98.12 260 GLN A O 1
ATOM 2097 N N . ALA A 1 261 ? 36.119 9.580 -64.276 1.00 98.19 261 ALA A N 1
ATOM 2098 C CA . ALA A 1 261 ? 37.121 8.590 -64.671 1.00 98.19 261 ALA A CA 1
ATOM 2099 C C . ALA A 1 261 ? 36.751 7.879 -65.985 1.00 98.19 261 ALA A C 1
ATOM 2101 O O . ALA A 1 261 ? 37.613 7.672 -66.840 1.00 98.19 261 ALA A O 1
ATOM 2102 N N . SER A 1 262 ? 35.471 7.553 -66.178 1.00 97.75 262 SER A N 1
ATOM 2103 C CA . SER A 1 262 ? 34.953 6.964 -67.418 1.00 97.75 262 SER A CA 1
ATOM 2104 C C . SER A 1 262 ? 35.030 7.943 -68.592 1.00 97.75 262 SER A C 1
ATOM 2106 O O . SER A 1 262 ? 35.461 7.559 -69.678 1.00 97.75 262 SER A O 1
ATOM 2108 N N . SER A 1 263 ? 34.714 9.224 -68.366 1.00 98.31 263 SER A N 1
ATOM 2109 C CA . SER A 1 263 ? 34.889 10.292 -69.359 1.00 98.31 263 SER A CA 1
ATOM 2110 C C . SER A 1 263 ? 36.357 10.455 -69.778 1.00 98.31 263 SER A C 1
ATOM 2112 O O . SER A 1 263 ? 36.641 10.599 -70.964 1.00 98.31 263 SER A O 1
ATOM 2114 N N . PHE A 1 264 ? 37.302 10.387 -68.833 1.00 98.19 264 PHE A N 1
ATOM 2115 C CA . PHE A 1 264 ? 38.738 10.458 -69.128 1.00 98.19 264 PHE A CA 1
ATOM 2116 C C . PHE A 1 264 ? 39.294 9.200 -69.809 1.00 98.19 264 PHE A C 1
ATOM 2118 O O . PHE A 1 264 ? 40.287 9.303 -70.527 1.00 98.19 264 PHE A O 1
ATOM 2125 N N . ARG A 1 265 ? 38.696 8.016 -69.605 1.00 98.38 265 ARG A N 1
ATOM 2126 C CA . ARG A 1 265 ? 39.014 6.827 -70.419 1.00 98.38 265 ARG A CA 1
ATOM 2127 C C . ARG A 1 265 ? 38.537 7.034 -71.853 1.00 98.38 265 ARG A C 1
ATOM 2129 O O . ARG A 1 265 ? 39.364 7.017 -72.748 1.00 98.38 265 ARG A O 1
ATOM 2136 N N . ALA A 1 266 ? 37.262 7.370 -72.053 1.00 98.19 266 ALA A N 1
ATOM 2137 C CA . ALA A 1 266 ? 36.703 7.583 -73.389 1.00 98.19 266 ALA A CA 1
ATOM 2138 C C . ALA A 1 266 ? 37.457 8.658 -74.200 1.00 98.19 266 ALA A C 1
ATOM 2140 O O . ALA A 1 266 ? 37.698 8.472 -75.391 1.00 98.19 266 ALA A O 1
ATOM 2141 N N . GLU A 1 267 ? 37.874 9.761 -73.568 1.00 98.12 267 GLU A N 1
ATOM 2142 C CA . GLU A 1 267 ? 38.680 10.789 -74.240 1.00 98.12 267 GLU A CA 1
ATOM 2143 C C . GLU A 1 267 ? 40.105 10.312 -74.556 1.00 98.12 267 GLU A C 1
ATOM 2145 O O . GLU A 1 267 ? 40.638 10.631 -75.615 1.00 98.12 267 GLU A O 1
ATOM 2150 N N . ARG A 1 268 ? 40.719 9.506 -73.682 1.00 98.25 268 ARG A N 1
ATOM 2151 C CA . ARG A 1 268 ? 42.024 8.890 -73.953 1.00 98.25 268 ARG A CA 1
ATOM 2152 C C . ARG A 1 268 ? 41.941 7.909 -75.116 1.00 98.25 268 ARG A C 1
ATOM 2154 O O . ARG A 1 268 ? 42.732 8.036 -76.037 1.00 98.25 268 ARG A O 1
ATOM 2161 N N . ASP A 1 269 ? 40.965 7.007 -75.106 1.00 98.06 269 ASP A N 1
ATOM 2162 C CA . ASP A 1 269 ? 40.754 6.015 -76.164 1.00 98.06 269 ASP A CA 1
ATOM 2163 C C . ASP A 1 269 ? 40.505 6.720 -77.518 1.00 98.06 269 ASP A C 1
ATOM 2165 O O . ASP A 1 269 ? 41.021 6.307 -78.559 1.00 98.06 269 ASP A O 1
ATOM 2169 N N . ARG A 1 270 ? 39.784 7.855 -77.502 1.00 98.12 270 ARG A N 1
ATOM 2170 C CA . ARG A 1 270 ? 39.599 8.739 -78.666 1.00 98.12 270 ARG A CA 1
ATOM 2171 C C . ARG A 1 270 ? 40.919 9.340 -79.156 1.00 98.12 270 ARG A C 1
ATOM 2173 O O . ARG A 1 270 ? 41.178 9.322 -80.358 1.00 98.12 270 ARG A O 1
ATOM 2180 N N . LEU A 1 271 ? 41.746 9.868 -78.254 1.00 97.81 271 LEU A N 1
ATOM 2181 C CA . LEU A 1 271 ? 43.047 10.451 -78.596 1.00 97.81 271 LEU A CA 1
ATOM 2182 C C . LEU A 1 271 ? 44.050 9.390 -79.075 1.00 97.81 271 LEU A C 1
ATOM 2184 O O . LEU A 1 271 ? 44.744 9.633 -80.056 1.00 97.81 271 LEU A O 1
ATOM 2188 N N . GLU A 1 272 ? 44.089 8.209 -78.456 1.00 98.25 272 GLU A N 1
ATOM 2189 C CA . GLU A 1 272 ? 44.898 7.066 -78.899 1.00 98.25 272 GLU A CA 1
ATOM 2190 C C . GLU A 1 272 ? 44.480 6.616 -80.309 1.00 98.25 272 GLU A C 1
ATOM 2192 O O . GLU A 1 272 ? 45.336 6.446 -81.177 1.00 98.25 272 GLU A O 1
ATOM 2197 N N . SER A 1 273 ? 43.173 6.540 -80.591 1.00 98.00 273 SER A N 1
ATOM 2198 C CA . SER A 1 273 ? 42.668 6.266 -81.943 1.00 98.00 273 SER A CA 1
ATOM 2199 C C . SER A 1 273 ? 43.053 7.351 -82.957 1.00 98.00 273 SER A C 1
ATOM 2201 O O . SER A 1 273 ? 43.371 7.016 -84.096 1.00 98.00 273 SER A O 1
ATOM 2203 N N . MET A 1 274 ? 43.034 8.635 -82.580 1.00 98.00 274 MET A N 1
ATOM 2204 C CA . MET A 1 274 ? 43.484 9.724 -83.460 1.00 98.00 274 MET A CA 1
ATOM 2205 C C . MET A 1 274 ? 44.992 9.657 -83.732 1.00 98.00 274 MET A C 1
ATOM 2207 O O . MET A 1 274 ? 45.413 9.852 -84.870 1.00 98.00 274 MET A O 1
ATOM 2211 N N . VAL A 1 275 ? 45.800 9.355 -82.710 1.00 97.88 275 VAL A N 1
ATOM 2212 C CA . VAL A 1 275 ? 47.253 9.182 -82.853 1.00 97.88 275 VAL A CA 1
ATOM 2213 C C . VAL A 1 275 ? 47.564 8.004 -83.772 1.00 97.88 275 VAL A C 1
ATOM 2215 O O . VAL A 1 275 ? 48.369 8.173 -84.679 1.00 97.88 275 VAL A O 1
ATOM 2218 N N . ALA A 1 276 ? 46.886 6.862 -83.624 1.00 98.00 276 ALA A N 1
ATOM 2219 C CA . ALA A 1 276 ? 47.092 5.699 -84.490 1.00 98.00 276 ALA A CA 1
ATOM 2220 C C . ALA A 1 276 ? 46.825 6.007 -85.980 1.00 98.00 276 ALA A C 1
ATOM 2222 O O . ALA A 1 276 ? 47.613 5.615 -86.839 1.00 98.00 276 ALA A O 1
ATOM 2223 N N . VAL A 1 277 ? 45.763 6.764 -86.288 1.00 97.94 277 VAL A N 1
ATOM 2224 C CA . VAL A 1 277 ? 45.441 7.190 -87.666 1.00 97.94 277 VAL A CA 1
ATOM 2225 C C . VAL A 1 277 ? 46.494 8.156 -88.227 1.00 97.94 277 VAL A C 1
ATOM 2227 O O . VAL A 1 277 ? 46.893 8.037 -89.386 1.00 97.94 277 VAL A O 1
ATOM 2230 N N . GLU A 1 278 ? 46.985 9.102 -87.423 1.00 96.62 278 GLU A N 1
ATOM 2231 C CA . GLU A 1 278 ? 48.064 10.001 -87.852 1.00 96.62 278 GLU A CA 1
ATOM 2232 C C . GLU A 1 278 ? 49.422 9.280 -87.959 1.00 96.62 278 GLU A C 1
ATOM 2234 O O . GLU A 1 278 ? 50.222 9.616 -88.831 1.00 96.62 278 GLU A O 1
ATOM 2239 N N . GLU A 1 279 ? 49.686 8.251 -87.149 1.00 97.25 279 GLU A N 1
ATOM 2240 C CA . GLU A 1 279 ? 50.864 7.387 -87.285 1.00 97.25 279 GLU A CA 1
ATOM 2241 C C . GLU A 1 279 ? 50.819 6.545 -88.566 1.00 97.25 279 GLU A C 1
ATOM 2243 O O . GLU A 1 279 ? 51.829 6.478 -89.271 1.00 97.25 279 GLU A O 1
ATOM 2248 N N . GLU A 1 280 ? 49.665 5.973 -88.920 1.00 97.56 280 GLU A N 1
ATOM 2249 C CA . GLU A 1 280 ? 49.442 5.279 -90.197 1.00 97.56 280 GLU A CA 1
ATOM 2250 C C . GLU A 1 280 ? 49.677 6.235 -91.381 1.00 97.56 280 GLU A C 1
ATOM 2252 O O . GLU A 1 280 ? 50.525 5.979 -92.239 1.00 97.56 280 GLU A O 1
ATOM 2257 N N . ARG A 1 281 ? 49.051 7.420 -91.357 1.00 97.62 281 ARG A N 1
ATOM 2258 C CA . ARG A 1 281 ? 49.260 8.489 -92.350 1.00 97.62 281 ARG A CA 1
ATOM 2259 C C . ARG A 1 281 ? 50.731 8.928 -92.446 1.00 97.62 281 ARG A C 1
ATOM 2261 O O . ARG A 1 281 ? 51.236 9.221 -93.538 1.00 97.62 281 ARG A O 1
ATOM 2268 N N . ARG A 1 282 ? 51.445 8.986 -91.317 1.00 97.25 282 ARG A N 1
ATOM 2269 C CA . ARG A 1 282 ? 52.882 9.303 -91.262 1.00 97.25 282 ARG A CA 1
ATOM 2270 C C . ARG A 1 282 ? 53.724 8.193 -91.894 1.00 97.25 282 ARG A C 1
ATOM 2272 O O . ARG A 1 282 ? 54.677 8.500 -92.606 1.00 97.25 282 ARG A O 1
ATOM 2279 N N . LEU A 1 283 ? 53.389 6.924 -91.664 1.00 97.81 283 LEU A N 1
ATOM 2280 C CA . LEU A 1 283 ? 54.075 5.780 -92.272 1.00 97.81 283 LEU A CA 1
ATOM 2281 C C . LEU A 1 283 ? 53.844 5.720 -93.788 1.00 97.81 283 LEU A C 1
ATOM 2283 O O . LEU A 1 283 ? 54.809 5.537 -94.533 1.00 97.81 283 LEU A O 1
ATOM 2287 N N . ASP A 1 284 ? 52.619 5.966 -94.253 1.00 97.00 284 ASP A N 1
ATOM 2288 C CA . ASP A 1 284 ? 52.283 6.044 -95.680 1.00 97.00 284 ASP A CA 1
ATOM 2289 C C . ASP A 1 284 ? 53.055 7.157 -96.393 1.00 97.00 284 ASP A C 1
ATOM 2291 O O . ASP A 1 284 ? 53.688 6.931 -97.427 1.00 97.00 284 ASP A O 1
ATOM 2295 N N . THR A 1 285 ? 53.063 8.365 -95.826 1.00 95.62 285 THR A N 1
ATOM 2296 C CA . THR A 1 285 ? 53.818 9.494 -96.393 1.00 95.62 285 THR A CA 1
ATOM 2297 C C . THR A 1 285 ? 55.332 9.262 -96.339 1.00 95.62 285 THR A C 1
ATOM 2299 O O . THR A 1 285 ? 56.039 9.603 -97.290 1.00 95.62 285 THR A O 1
ATOM 2302 N N . GLU A 1 286 ? 55.855 8.609 -95.296 1.00 96.38 286 GLU A N 1
ATOM 2303 C CA . GLU A 1 286 ? 57.259 8.187 -95.230 1.00 96.38 286 GLU A CA 1
ATOM 2304 C C . GLU A 1 286 ? 57.593 7.119 -96.293 1.00 96.38 286 GLU A C 1
ATOM 2306 O O . GLU A 1 286 ? 58.672 7.158 -96.890 1.00 96.38 286 GLU A O 1
ATOM 2311 N N . SER A 1 287 ? 56.668 6.197 -96.576 1.00 96.38 287 SER A N 1
ATOM 2312 C CA . SER A 1 287 ? 56.781 5.181 -97.632 1.00 96.38 287 SER A CA 1
ATOM 2313 C C . SER A 1 287 ? 56.797 5.813 -99.030 1.00 96.38 287 SER A C 1
ATOM 2315 O O . SER A 1 287 ? 57.712 5.560 -99.819 1.00 96.38 287 SER A O 1
ATOM 2317 N N . GLN A 1 288 ? 55.869 6.735 -99.307 1.00 96.38 288 GLN A N 1
ATOM 2318 C CA . GLN A 1 288 ? 55.838 7.518 -100.549 1.00 96.38 288 GLN A CA 1
ATOM 2319 C C . GLN A 1 288 ? 57.133 8.324 -100.740 1.00 96.38 288 GLN A C 1
ATOM 2321 O O . GLN A 1 288 ? 57.723 8.300 -101.821 1.00 96.38 288 GLN A O 1
ATOM 2326 N N . LEU A 1 289 ? 57.644 8.968 -99.683 1.00 95.31 289 LEU A N 1
ATOM 2327 C CA . LEU A 1 289 ? 58.931 9.673 -99.715 1.00 95.31 289 LEU A CA 1
ATOM 2328 C C . LEU A 1 289 ? 60.120 8.738 -99.978 1.00 95.31 289 LEU A C 1
ATOM 2330 O O . LEU A 1 289 ? 61.048 9.135 -100.682 1.00 95.31 289 LEU A O 1
ATOM 2334 N N . LYS A 1 290 ? 60.121 7.510 -99.442 1.00 96.19 290 LYS A N 1
ATOM 2335 C CA . LYS A 1 290 ? 61.147 6.499 -99.756 1.00 96.19 290 LYS A CA 1
ATOM 2336 C C . LYS A 1 290 ? 61.078 6.085 -101.226 1.00 96.19 290 LYS A C 1
ATOM 2338 O O . LYS A 1 290 ? 62.114 6.091 -101.884 1.00 96.19 290 LYS A O 1
ATOM 2343 N N . SER A 1 291 ? 59.882 5.820 -101.755 1.00 95.75 291 SER A N 1
ATOM 2344 C CA . SER A 1 291 ? 59.678 5.492 -103.174 1.00 95.75 291 SER A CA 1
ATOM 2345 C C . SER A 1 291 ? 60.176 6.614 -104.090 1.00 95.75 291 SER A C 1
ATOM 2347 O O . SER A 1 291 ? 60.996 6.368 -104.970 1.00 95.75 291 SER A O 1
ATOM 2349 N N . LEU A 1 292 ? 59.774 7.863 -103.825 1.00 94.81 292 LEU A N 1
ATOM 2350 C CA . LEU A 1 292 ? 60.213 9.038 -104.587 1.00 94.81 292 LEU A CA 1
ATOM 2351 C C . LEU A 1 292 ? 61.729 9.275 -104.490 1.00 94.81 292 LEU A C 1
ATOM 2353 O O . LEU A 1 292 ? 62.343 9.715 -105.457 1.00 94.81 292 LEU A O 1
ATOM 2357 N N . ARG A 1 293 ? 62.368 8.975 -103.349 1.00 94.56 293 ARG A N 1
ATOM 2358 C CA . ARG A 1 293 ? 63.837 9.038 -103.224 1.00 94.56 293 ARG A CA 1
ATOM 2359 C C . ARG A 1 293 ? 64.527 7.988 -104.088 1.00 94.56 293 ARG A C 1
ATOM 2361 O O . ARG A 1 293 ? 65.464 8.345 -104.792 1.00 94.56 293 ARG A O 1
ATOM 2368 N N . VAL A 1 294 ? 64.050 6.741 -104.075 1.00 95.44 294 VAL A N 1
ATOM 2369 C CA . VAL A 1 294 ? 64.576 5.662 -104.932 1.00 95.44 294 VAL A CA 1
ATOM 2370 C C . VAL A 1 294 ? 64.390 6.008 -106.411 1.00 95.44 294 VAL A C 1
ATOM 2372 O O . VAL A 1 294 ? 65.319 5.847 -107.200 1.00 95.44 294 VAL A O 1
ATOM 2375 N N . GLU A 1 295 ? 63.235 6.559 -106.787 1.00 94.56 295 GLU A N 1
ATOM 2376 C CA . GLU A 1 295 ? 62.975 7.042 -108.144 1.00 94.56 295 GLU A CA 1
ATOM 2377 C C . GLU A 1 295 ? 63.948 8.166 -108.534 1.00 94.56 295 GLU A C 1
ATOM 2379 O O . GLU A 1 295 ? 64.646 8.047 -109.540 1.00 94.56 295 GLU A O 1
ATOM 2384 N N . VAL A 1 296 ? 64.097 9.206 -107.705 1.00 93.38 296 VAL A N 1
ATOM 2385 C CA . VAL A 1 296 ? 65.045 10.314 -107.931 1.00 93.38 296 VAL A CA 1
ATOM 2386 C C . VAL A 1 296 ? 66.501 9.837 -107.983 1.00 93.38 296 VAL A C 1
ATOM 2388 O O . VAL A 1 296 ? 67.279 10.353 -108.785 1.00 93.38 296 VAL A O 1
ATOM 2391 N N . GLU A 1 297 ? 66.901 8.862 -107.168 1.00 93.31 297 GLU A N 1
ATOM 2392 C CA . GLU A 1 297 ? 68.232 8.248 -107.237 1.00 93.31 297 GLU A CA 1
ATOM 2393 C C . GLU A 1 297 ? 68.420 7.444 -108.526 1.00 93.31 297 GLU A C 1
ATOM 2395 O O . GLU A 1 297 ? 69.467 7.564 -109.163 1.00 93.31 297 GLU A O 1
ATOM 2400 N N . SER A 1 298 ? 67.401 6.705 -108.973 1.00 92.44 298 SER A N 1
ATOM 2401 C CA . SER A 1 298 ? 67.434 5.990 -110.253 1.00 92.44 298 SER A CA 1
ATOM 2402 C C . SER A 1 298 ? 67.530 6.952 -111.444 1.00 92.44 298 SER A C 1
ATOM 2404 O O . SER A 1 298 ? 68.370 6.750 -112.319 1.00 92.44 298 SER A O 1
ATOM 2406 N N . LEU A 1 299 ? 66.777 8.057 -111.430 1.00 92.50 299 LEU A N 1
ATOM 2407 C CA . LEU A 1 299 ? 66.821 9.111 -112.445 1.00 92.50 299 LEU A CA 1
ATOM 2408 C C . LEU A 1 299 ? 68.161 9.855 -112.424 1.00 92.50 299 LEU A C 1
ATOM 2410 O O . LEU A 1 299 ? 68.718 10.147 -113.478 1.00 92.50 299 LEU A O 1
ATOM 2414 N N . ARG A 1 300 ? 68.739 10.114 -111.243 1.00 90.25 300 ARG A N 1
ATOM 2415 C CA . ARG A 1 300 ? 70.103 10.658 -111.116 1.00 90.25 300 ARG A CA 1
ATOM 2416 C C . ARG A 1 300 ? 71.159 9.688 -111.632 1.00 90.25 300 ARG A C 1
ATOM 2418 O O . ARG A 1 300 ? 72.115 10.141 -112.252 1.00 90.25 300 ARG A O 1
ATOM 2425 N N . LYS A 1 301 ? 70.999 8.380 -111.407 1.00 90.38 301 LYS A N 1
ATOM 2426 C CA . LYS A 1 301 ? 71.897 7.346 -111.935 1.00 90.38 301 LYS A CA 1
ATOM 2427 C C . LYS A 1 301 ? 71.799 7.265 -113.457 1.00 90.38 301 LYS A C 1
ATOM 2429 O O . LYS A 1 301 ? 72.832 7.326 -114.106 1.00 90.38 301 LYS A O 1
ATOM 2434 N N . GLN A 1 302 ? 70.591 7.253 -114.022 1.00 89.25 302 GLN A N 1
ATOM 2435 C CA . GLN A 1 302 ? 70.366 7.341 -115.470 1.00 89.25 302 GLN A CA 1
ATOM 2436 C C . GLN A 1 302 ? 70.946 8.633 -116.062 1.00 89.25 302 GLN A C 1
ATOM 2438 O O . GLN A 1 302 ? 71.597 8.590 -117.100 1.00 89.25 302 GLN A O 1
ATOM 2443 N N . LEU A 1 303 ? 70.781 9.778 -115.391 1.00 86.62 303 LEU A N 1
ATOM 2444 C CA . LEU A 1 303 ? 71.369 11.054 -115.809 1.00 86.62 303 LEU A CA 1
ATOM 2445 C C . LEU A 1 303 ? 72.905 11.032 -115.739 1.00 86.62 303 LEU A C 1
ATOM 2447 O O . LEU A 1 303 ? 73.561 11.570 -116.626 1.00 86.62 303 LEU A O 1
ATOM 2451 N N . ALA A 1 304 ? 73.488 10.397 -114.720 1.00 83.62 304 ALA A N 1
ATOM 2452 C CA . ALA A 1 304 ? 74.934 10.229 -114.581 1.00 83.62 304 ALA A CA 1
ATOM 2453 C C . ALA A 1 304 ? 75.507 9.233 -115.603 1.00 83.62 304 ALA A C 1
ATOM 2455 O O . ALA A 1 304 ? 76.583 9.474 -116.142 1.00 83.62 304 ALA A O 1
ATOM 2456 N N . GLU A 1 305 ? 74.784 8.157 -115.919 1.00 83.75 305 GLU A N 1
ATOM 2457 C CA . GLU A 1 305 ? 75.107 7.211 -116.992 1.00 83.75 305 GLU A CA 1
ATOM 2458 C C . GLU A 1 305 ? 75.017 7.899 -118.359 1.00 83.75 305 GLU A C 1
ATOM 2460 O O . GLU A 1 305 ? 75.974 7.842 -119.124 1.00 83.75 305 GLU A O 1
ATOM 2465 N N . ALA A 1 306 ? 73.946 8.648 -118.635 1.00 79.62 306 ALA A N 1
ATOM 2466 C CA . ALA A 1 306 ? 73.801 9.453 -119.847 1.00 79.62 306 ALA A CA 1
ATOM 2467 C C . ALA A 1 306 ? 74.902 10.522 -119.965 1.00 79.62 306 ALA A C 1
ATOM 2469 O O . ALA A 1 306 ? 75.480 10.697 -121.036 1.00 79.62 306 ALA A O 1
ATOM 2470 N N . HIS A 1 307 ? 75.263 11.188 -118.863 1.00 78.56 307 HIS A N 1
ATOM 2471 C CA . HIS A 1 307 ? 76.388 12.123 -118.816 1.00 78.56 307 HIS A CA 1
ATOM 2472 C C . HIS A 1 307 ? 77.740 11.418 -119.015 1.00 78.56 307 HIS A C 1
ATOM 2474 O O . HIS A 1 307 ? 78.601 11.938 -119.716 1.00 78.56 307 HIS A O 1
ATOM 2480 N N . SER A 1 308 ? 77.930 10.213 -118.473 1.00 77.88 308 SER A N 1
ATOM 2481 C CA . SER A 1 308 ? 79.124 9.395 -118.712 1.00 77.88 308 SER A CA 1
ATOM 2482 C C . SER A 1 308 ? 79.210 8.918 -120.164 1.00 77.88 308 SER A C 1
ATOM 2484 O O . SER A 1 308 ? 80.303 8.890 -120.720 1.00 77.88 308 SER A O 1
ATOM 2486 N N . VAL A 1 309 ? 78.084 8.586 -120.802 1.00 76.62 309 VAL A N 1
ATOM 2487 C CA . VAL A 1 309 ? 78.007 8.260 -122.236 1.00 76.62 309 VAL A CA 1
ATOM 2488 C C . VAL A 1 309 ? 78.307 9.496 -123.084 1.00 76.62 309 VAL A C 1
ATOM 2490 O O . VAL A 1 309 ? 79.098 9.397 -124.016 1.00 76.62 309 VAL A O 1
ATOM 2493 N N . ALA A 1 310 ? 77.777 10.670 -122.731 1.00 70.88 310 ALA A N 1
ATOM 2494 C CA . ALA A 1 310 ? 78.105 11.933 -123.394 1.00 70.88 310 ALA A CA 1
ATOM 2495 C C . ALA A 1 310 ? 79.597 12.297 -123.243 1.00 70.88 310 ALA A C 1
ATOM 2497 O O . ALA A 1 310 ? 80.242 12.673 -124.219 1.00 70.88 310 ALA A O 1
ATOM 2498 N N . MET A 1 311 ? 80.179 12.113 -122.054 1.00 67.06 311 MET A N 1
ATOM 2499 C CA . MET A 1 311 ? 81.611 12.323 -121.799 1.00 67.06 311 MET A CA 1
ATOM 2500 C C . MET A 1 311 ? 82.497 11.279 -122.499 1.00 67.06 311 MET A C 1
ATOM 2502 O O . MET A 1 311 ? 83.579 11.617 -122.968 1.00 67.06 311 MET A O 1
ATOM 2506 N N . PHE A 1 312 ? 82.046 10.029 -122.630 1.00 67.19 312 PHE A N 1
ATOM 2507 C CA . PHE A 1 312 ? 82.743 8.988 -123.394 1.00 67.19 312 PHE A CA 1
ATOM 2508 C C . PHE A 1 312 ? 82.695 9.263 -124.905 1.00 67.19 312 PHE A C 1
ATOM 2510 O O . PHE A 1 312 ? 83.717 9.149 -125.579 1.00 67.19 312 PHE A O 1
ATOM 2517 N N . GLN A 1 313 ? 81.551 9.716 -125.429 1.00 59.78 313 GLN A N 1
ATOM 2518 C CA . GLN A 1 313 ? 81.430 10.200 -126.809 1.00 59.78 313 GLN A CA 1
ATOM 2519 C C . GLN A 1 313 ? 82.311 11.437 -127.055 1.00 59.78 313 GLN A C 1
ATOM 2521 O O . GLN A 1 313 ? 82.966 11.518 -128.092 1.00 59.78 313 GLN A O 1
ATOM 2526 N N . ALA A 1 314 ? 82.415 12.353 -126.087 1.00 55.19 314 ALA A N 1
ATOM 2527 C CA . ALA A 1 314 ? 83.361 13.469 -126.143 1.00 55.19 314 ALA A CA 1
ATOM 2528 C C . ALA A 1 314 ? 84.834 13.006 -126.085 1.00 55.19 314 ALA A C 1
ATOM 2530 O O . ALA A 1 314 ? 85.698 13.621 -126.705 1.00 55.19 314 ALA A O 1
ATOM 2531 N N . SER A 1 315 ? 85.134 11.895 -125.401 1.00 45.12 315 SER A N 1
ATOM 2532 C CA . SER A 1 315 ? 86.500 11.371 -125.235 1.00 45.12 315 SER A CA 1
ATOM 2533 C C . SER A 1 315 ? 87.092 10.701 -126.485 1.00 45.12 315 SER A C 1
ATOM 2535 O O . SER A 1 315 ? 88.291 10.416 -126.490 1.00 45.12 315 SER A O 1
ATOM 2537 N N . LEU A 1 316 ? 86.300 10.452 -127.534 1.00 43.56 316 LEU A N 1
ATOM 2538 C CA . LEU A 1 316 ? 86.795 9.956 -128.828 1.00 43.56 316 LEU A CA 1
ATOM 2539 C C . LEU A 1 316 ? 87.194 11.080 -129.804 1.00 43.56 316 LEU A C 1
ATOM 2541 O O . LEU A 1 316 ? 87.816 10.793 -130.822 1.00 43.56 316 LEU A O 1
ATOM 2545 N N . ASN A 1 317 ? 86.916 12.347 -129.470 1.00 39.31 317 ASN A N 1
ATOM 2546 C CA . ASN A 1 317 ? 87.316 13.524 -130.246 1.00 39.31 317 ASN A CA 1
ATOM 2547 C C . ASN A 1 317 ? 88.141 14.488 -129.380 1.00 39.31 317 ASN A C 1
ATOM 2549 O O . ASN A 1 317 ? 87.618 15.431 -128.788 1.00 39.31 317 ASN A O 1
ATOM 2553 N N . ASN A 1 318 ? 89.455 14.278 -129.321 1.00 32.12 318 ASN A N 1
ATOM 2554 C CA . ASN A 1 318 ? 90.351 15.190 -128.614 1.00 32.12 318 ASN A CA 1
ATOM 2555 C C . ASN A 1 318 ? 90.693 16.422 -129.470 1.00 32.12 318 ASN A C 1
ATOM 2557 O O . ASN A 1 318 ? 91.392 16.270 -130.472 1.00 32.12 318 ASN A O 1
ATOM 2561 N N . SER A 1 319 ? 90.293 17.628 -129.039 1.00 31.44 319 SER A N 1
ATOM 2562 C CA . SER A 1 319 ? 91.124 18.851 -129.119 1.00 31.44 319 SER A CA 1
ATOM 2563 C C . SER A 1 319 ? 90.497 20.086 -128.441 1.00 31.44 319 SER A C 1
ATOM 2565 O O . SER A 1 319 ? 89.476 20.596 -128.890 1.00 31.44 319 SER A O 1
ATOM 2567 N N . SER A 1 320 ? 91.252 20.636 -127.478 1.00 37.00 320 SER A N 1
ATOM 2568 C CA . SER A 1 320 ? 91.421 22.079 -127.178 1.00 37.00 320 SER A CA 1
ATOM 2569 C C . SER A 1 320 ? 90.560 22.804 -126.117 1.00 37.00 320 SER A C 1
ATOM 2571 O O . SER A 1 320 ? 89.376 23.059 -126.295 1.00 37.00 320 SER A O 1
ATOM 2573 N N . ASN A 1 321 ? 91.297 23.315 -125.112 1.00 35.59 321 ASN A N 1
ATOM 2574 C CA . ASN A 1 321 ? 91.060 24.455 -124.199 1.00 35.59 321 ASN A CA 1
ATOM 2575 C C . ASN A 1 321 ? 89.944 24.317 -123.131 1.00 35.59 321 ASN A C 1
ATOM 2577 O O . ASN A 1 321 ? 88.770 24.203 -123.448 1.00 35.59 321 ASN A O 1
ATOM 2581 N N . THR A 1 322 ? 90.229 24.241 -121.816 1.00 35.06 322 THR A N 1
ATOM 2582 C CA . THR A 1 322 ? 90.811 25.264 -120.890 1.00 35.06 322 THR A CA 1
ATOM 2583 C C . THR A 1 322 ? 90.010 26.579 -120.883 1.00 35.06 322 THR A C 1
ATOM 2585 O O . THR A 1 322 ? 89.805 27.152 -121.943 1.00 35.06 322 THR A O 1
ATOM 2588 N N . VAL A 1 323 ? 89.559 27.151 -119.755 1.00 36.34 323 VAL A N 1
ATOM 2589 C CA . VAL A 1 323 ? 90.307 27.471 -118.514 1.00 36.34 323 VAL A CA 1
ATOM 2590 C C . VAL A 1 323 ? 89.441 27.346 -117.237 1.00 36.34 323 VAL A C 1
ATOM 2592 O O . VAL A 1 323 ? 88.221 27.461 -117.262 1.00 36.34 323 VAL A O 1
ATOM 2595 N N . VAL A 1 324 ? 90.111 27.124 -116.100 1.00 36.72 324 VAL A N 1
ATOM 2596 C CA . VAL A 1 324 ? 89.570 26.880 -114.748 1.00 36.72 324 VAL A CA 1
ATOM 2597 C C . VAL A 1 324 ? 89.249 28.170 -113.971 1.00 36.72 324 VAL A C 1
ATOM 2599 O O . VAL A 1 324 ? 90.033 29.116 -114.006 1.00 36.72 324 VAL A O 1
ATOM 2602 N N . LYS A 1 325 ? 88.219 28.144 -113.107 1.00 35.97 325 LYS A N 1
ATOM 2603 C CA . LYS A 1 325 ? 88.237 28.852 -111.806 1.00 35.97 325 LYS A CA 1
ATOM 2604 C C . LYS A 1 325 ? 87.515 28.038 -110.721 1.00 35.97 325 LYS A C 1
ATOM 2606 O O . LYS A 1 325 ? 86.442 27.498 -110.962 1.00 35.97 325 LYS A O 1
ATOM 2611 N N . LYS A 1 326 ? 88.138 27.919 -109.542 1.00 34.88 326 LYS A N 1
ATOM 2612 C CA . LYS A 1 326 ? 87.706 27.100 -108.391 1.00 34.88 326 LYS A CA 1
ATOM 2613 C C . LYS A 1 326 ? 87.540 27.966 -107.133 1.00 34.88 326 LYS A C 1
ATOM 2615 O O . LYS A 1 326 ? 88.434 28.763 -106.875 1.00 34.88 326 LYS A O 1
ATOM 2620 N N . ASN A 1 327 ? 86.539 27.620 -106.309 1.00 35.38 327 ASN A N 1
ATOM 2621 C CA . ASN A 1 327 ? 86.534 27.681 -104.827 1.00 35.38 327 ASN A CA 1
ATOM 2622 C C . ASN A 1 327 ? 86.645 29.073 -104.134 1.00 35.38 327 ASN A C 1
ATOM 2624 O O . ASN A 1 327 ? 86.966 30.051 -104.804 1.00 35.38 327 ASN A O 1
ATOM 2628 N N . PRO A 1 328 ? 86.476 29.183 -102.786 1.00 50.19 328 PRO A N 1
ATOM 2629 C CA . PRO A 1 328 ? 85.908 28.242 -101.793 1.00 50.19 328 PRO A CA 1
ATOM 2630 C C . PRO A 1 328 ? 84.812 28.849 -100.864 1.00 50.19 328 PRO A C 1
ATOM 2632 O O . PRO A 1 328 ? 84.384 29.988 -101.011 1.00 50.19 328 PRO A O 1
ATOM 2635 N N . LEU A 1 329 ? 84.407 28.041 -99.873 1.00 39.28 329 LEU A N 1
ATOM 2636 C CA . LEU A 1 329 ? 83.626 28.346 -98.663 1.00 39.28 329 LEU A CA 1
ATOM 2637 C C . LEU A 1 329 ? 84.043 29.637 -97.923 1.00 39.28 329 LEU A C 1
ATOM 2639 O O . LEU A 1 329 ? 85.237 29.910 -97.845 1.00 39.28 329 LEU A O 1
ATOM 2643 N N . GLN A 1 330 ? 83.108 30.237 -97.165 1.00 38.94 330 GLN A N 1
ATOM 2644 C CA . GLN A 1 330 ? 83.285 30.475 -95.716 1.00 38.94 330 GLN A CA 1
ATOM 2645 C C . GLN A 1 330 ? 81.947 30.420 -94.950 1.00 38.94 330 GLN A C 1
ATOM 2647 O O . GLN A 1 330 ? 80.884 30.727 -95.481 1.00 38.94 330 GLN A O 1
ATOM 2652 N N . 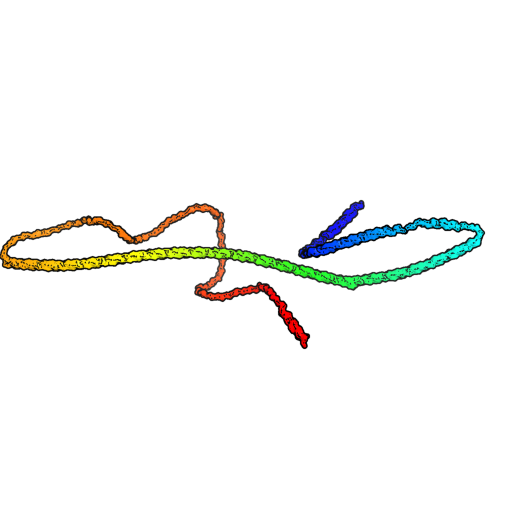SER A 1 331 ? 82.029 30.009 -93.686 1.00 36.75 331 SER A N 1
ATOM 2653 C CA . SER A 1 331 ? 80.953 29.947 -92.689 1.00 36.75 331 SER A CA 1
ATOM 2654 C C . SER A 1 331 ? 80.948 31.178 -91.782 1.00 36.75 331 SER A C 1
ATOM 2656 O O . SER A 1 331 ? 82.032 31.652 -91.446 1.00 36.75 331 SER A O 1
ATOM 2658 N N . ASN A 1 332 ? 79.795 31.571 -91.221 1.00 34.94 332 ASN A N 1
ATOM 2659 C CA . ASN A 1 332 ? 79.768 31.962 -89.804 1.00 34.94 332 ASN A CA 1
ATOM 2660 C C . ASN A 1 332 ? 78.383 31.908 -89.136 1.00 34.94 332 ASN A C 1
ATOM 2662 O O . ASN A 1 332 ? 77.346 31.819 -89.787 1.00 34.94 332 ASN A O 1
ATOM 2666 N N . VAL A 1 333 ? 78.425 31.892 -87.804 1.00 40.81 333 VAL A N 1
ATOM 2667 C CA . VAL A 1 333 ? 77.338 31.615 -86.847 1.00 40.81 333 VAL A CA 1
ATOM 2668 C C . VAL A 1 333 ? 76.709 32.917 -86.322 1.00 40.81 333 VAL A C 1
ATOM 2670 O O . VAL A 1 333 ? 77.429 33.901 -86.208 1.00 40.81 333 VAL A O 1
ATOM 2673 N N . VAL A 1 334 ? 75.419 32.915 -85.928 1.00 34.72 334 VAL A N 1
ATOM 2674 C CA . VAL A 1 334 ? 74.906 33.442 -84.629 1.00 34.72 334 VAL A CA 1
ATOM 2675 C C . VAL A 1 334 ? 73.382 33.235 -84.458 1.00 34.72 334 VAL A C 1
ATOM 2677 O O . VAL A 1 334 ? 72.613 33.179 -85.406 1.00 34.72 334 VAL A O 1
ATOM 2680 N N . ARG A 1 335 ? 73.029 33.043 -83.182 1.00 38.22 335 ARG A N 1
ATOM 2681 C CA . ARG A 1 335 ? 71.802 32.596 -82.489 1.00 38.22 335 ARG A CA 1
ATOM 2682 C C . ARG A 1 335 ? 70.516 33.468 -82.625 1.00 38.22 335 ARG A C 1
ATOM 2684 O O . ARG A 1 335 ? 70.554 34.500 -83.283 1.00 38.22 335 ARG A O 1
ATOM 2691 N N . PRO A 1 336 ? 69.363 33.035 -82.048 1.00 51.44 336 PRO A N 1
ATOM 2692 C CA . PRO A 1 336 ? 68.023 33.393 -82.532 1.00 51.44 336 PRO A CA 1
ATOM 2693 C C . PRO A 1 336 ? 67.360 34.569 -81.796 1.00 51.44 336 PRO A C 1
ATOM 2695 O O . PRO A 1 336 ? 67.827 35.029 -80.758 1.00 51.44 336 PRO A O 1
ATOM 2698 N N . THR A 1 337 ? 66.181 34.973 -82.272 1.00 37.84 337 THR A N 1
ATOM 2699 C CA . THR A 1 337 ? 65.189 35.724 -81.485 1.00 37.84 337 THR A CA 1
ATOM 2700 C C . THR A 1 337 ? 63.826 35.059 -81.647 1.00 37.84 337 THR A C 1
ATOM 2702 O O . THR A 1 337 ? 63.414 34.751 -82.762 1.00 37.84 337 THR A O 1
ATOM 2705 N N . ALA A 1 338 ? 63.157 34.777 -80.530 1.00 38.38 338 ALA A N 1
ATOM 2706 C CA . ALA A 1 338 ? 61.856 34.119 -80.526 1.00 38.38 338 ALA A CA 1
ATOM 2707 C C . ALA A 1 338 ? 60.733 35.102 -80.881 1.00 38.38 338 ALA A C 1
ATOM 2709 O O . ALA A 1 338 ? 60.761 36.269 -80.491 1.00 38.38 338 ALA A O 1
ATOM 2710 N N . THR A 1 339 ? 59.702 34.608 -81.560 1.00 44.91 339 THR A N 1
ATOM 2711 C CA . THR A 1 339 ? 58.431 35.317 -81.735 1.00 44.91 339 THR A CA 1
ATOM 2712 C C . THR A 1 339 ? 57.319 34.287 -81.613 1.00 44.91 339 THR A C 1
ATOM 2714 O O . THR A 1 339 ? 57.213 33.399 -82.454 1.00 44.91 339 THR A O 1
ATOM 2717 N N . VAL A 1 340 ? 56.503 34.375 -80.562 1.00 40.28 340 VAL A N 1
ATOM 2718 C CA . VAL A 1 340 ? 55.269 33.587 -80.448 1.00 40.28 340 VAL A CA 1
ATOM 2719 C C . VAL A 1 340 ? 54.129 34.554 -80.185 1.00 40.28 340 VAL A C 1
ATOM 2721 O O . VAL A 1 340 ? 54.134 35.300 -79.209 1.00 40.28 340 VAL A O 1
ATOM 2724 N N . THR A 1 341 ? 53.189 34.562 -81.122 1.00 37.66 341 THR A N 1
ATOM 2725 C CA . THR A 1 341 ? 51.983 35.387 -81.097 1.00 37.66 341 THR A CA 1
ATOM 2726 C C . THR A 1 341 ? 50.877 34.683 -80.307 1.00 37.66 341 THR A C 1
ATOM 2728 O O . THR A 1 341 ? 50.819 33.458 -80.249 1.00 37.66 341 THR A O 1
ATOM 2731 N N . SER A 1 342 ? 50.021 35.495 -79.692 1.00 46.56 342 SER A N 1
ATOM 2732 C CA . SER A 1 342 ? 48.793 35.169 -78.954 1.00 46.56 342 SER A CA 1
ATOM 2733 C C . SER A 1 342 ? 47.953 33.982 -79.456 1.00 46.56 342 SER A C 1
ATOM 2735 O O . SER A 1 342 ? 47.739 33.860 -80.659 1.00 46.56 342 SER A O 1
ATOM 2737 N N . VAL A 1 343 ? 47.288 33.275 -78.528 1.00 47.25 343 VAL A N 1
ATOM 2738 C CA . VAL A 1 343 ? 45.826 33.374 -78.254 1.00 47.25 343 VAL A CA 1
ATOM 2739 C C . VAL A 1 343 ? 45.459 32.474 -77.044 1.00 47.25 343 VAL A C 1
ATOM 2741 O O . VAL A 1 343 ? 46.046 31.403 -76.908 1.00 47.25 343 VAL A O 1
ATOM 2744 N N . PRO A 1 344 ? 44.538 32.878 -76.140 1.00 55.66 344 PRO A N 1
ATOM 2745 C CA . PRO A 1 344 ? 44.151 32.081 -74.968 1.00 55.66 344 PRO A CA 1
ATOM 2746 C C . PRO A 1 344 ? 42.906 31.198 -75.194 1.00 55.66 344 PRO A C 1
ATOM 2748 O O . PRO A 1 344 ? 41.974 31.600 -75.888 1.00 55.66 344 PRO A O 1
ATOM 2751 N N . VAL A 1 345 ? 42.839 30.049 -74.508 1.00 44.59 345 VAL A N 1
ATOM 2752 C CA . VAL A 1 345 ? 41.626 29.218 -74.328 1.00 44.59 345 VAL A CA 1
ATOM 2753 C C . VAL A 1 345 ? 41.589 28.704 -72.871 1.00 44.59 345 VAL A C 1
ATOM 2755 O O . VAL A 1 345 ? 42.647 28.328 -72.365 1.00 44.59 345 VAL A O 1
ATOM 2758 N N . PRO A 1 346 ? 40.440 28.722 -72.157 1.00 60.41 346 PRO A N 1
ATOM 2759 C CA . PRO A 1 346 ? 40.381 28.411 -70.721 1.00 60.41 346 PRO A CA 1
ATOM 2760 C C . PRO A 1 346 ? 39.818 27.012 -70.367 1.00 60.41 346 PRO A C 1
ATOM 2762 O O . PRO A 1 346 ? 39.140 26.395 -71.181 1.00 60.41 346 PRO A O 1
ATOM 2765 N N . GLN A 1 347 ? 39.974 26.644 -69.078 1.00 41.19 347 GLN A N 1
ATOM 2766 C CA . GLN A 1 347 ? 39.340 25.529 -68.324 1.00 41.19 347 GLN A CA 1
ATOM 2767 C C . GLN A 1 347 ? 39.918 24.100 -68.510 1.00 41.19 347 GLN A C 1
ATOM 2769 O O . GLN A 1 347 ? 40.448 23.798 -69.574 1.00 41.19 347 GLN A O 1
ATOM 2774 N N . PRO A 1 348 ? 39.718 23.168 -67.542 1.00 54.34 348 PRO A N 1
ATOM 2775 C CA . PRO A 1 348 ? 39.688 23.324 -66.072 1.00 54.34 348 PRO A CA 1
ATOM 2776 C C . PRO A 1 348 ? 40.495 22.214 -65.319 1.00 54.34 348 PRO A C 1
ATOM 2778 O O . PRO A 1 348 ? 41.271 21.486 -65.919 1.00 54.34 348 PRO A O 1
ATOM 2781 N N . THR A 1 349 ? 40.216 22.061 -64.012 1.00 39.34 349 THR A N 1
ATOM 2782 C CA . THR A 1 349 ? 40.352 20.861 -63.140 1.00 39.34 349 THR A CA 1
ATOM 2783 C C . THR A 1 349 ? 41.678 20.524 -62.410 1.00 39.34 349 THR A C 1
ATOM 2785 O O . THR A 1 349 ? 42.724 20.376 -63.019 1.00 39.34 349 THR A O 1
ATOM 2788 N N . THR A 1 350 ? 41.546 20.320 -61.078 1.00 39.38 350 THR A N 1
ATOM 2789 C CA . THR A 1 350 ? 42.284 19.410 -60.143 1.00 39.38 350 THR A CA 1
ATOM 2790 C C . THR A 1 350 ? 43.826 19.322 -60.171 1.00 39.38 350 THR A C 1
ATOM 2792 O O . THR A 1 350 ? 44.418 19.091 -61.210 1.00 39.38 350 THR A O 1
ATOM 2795 N N . GLY A 1 351 ? 44.565 19.325 -59.050 1.00 35.09 351 GLY A N 1
ATOM 2796 C CA . GLY A 1 351 ? 44.211 19.286 -57.620 1.00 35.09 351 GLY A CA 1
ATOM 2797 C C . GLY A 1 351 ? 45.469 19.071 -56.740 1.00 35.09 351 GLY A C 1
ATOM 2798 O O . GLY A 1 351 ? 46.579 19.302 -57.204 1.00 35.09 351 GLY A O 1
ATOM 2799 N N . ILE A 1 352 ? 45.294 18.562 -55.507 1.00 38.72 352 ILE A N 1
ATOM 2800 C CA . ILE A 1 352 ? 46.331 18.241 -54.485 1.00 38.72 352 ILE A CA 1
ATOM 2801 C C . ILE A 1 352 ? 46.831 19.445 -53.658 1.00 38.72 352 ILE A C 1
ATOM 2803 O O . ILE A 1 352 ? 47.820 20.107 -53.970 1.00 38.72 352 ILE A O 1
ATOM 2807 N N . ALA A 1 353 ? 46.179 19.654 -52.510 1.00 35.38 353 ALA A N 1
ATOM 2808 C CA . ALA A 1 353 ? 46.682 20.477 -51.411 1.00 35.38 353 ALA A CA 1
ATOM 2809 C C . ALA A 1 353 ? 47.589 19.660 -50.468 1.00 35.38 353 ALA A C 1
ATOM 2811 O O . ALA A 1 353 ? 47.419 18.448 -50.323 1.00 35.38 353 ALA A O 1
ATOM 2812 N N . LYS A 1 354 ? 48.522 20.333 -49.782 1.00 38.56 354 LYS A N 1
ATOM 2813 C CA . LYS A 1 354 ? 49.282 19.772 -48.652 1.00 38.56 354 LYS A CA 1
ATOM 2814 C C . LYS A 1 354 ? 48.691 20.232 -47.314 1.00 38.56 354 LYS A C 1
ATOM 2816 O O . LYS A 1 354 ? 48.117 21.309 -47.209 1.00 38.56 354 LYS A O 1
ATOM 2821 N N . SER A 1 355 ? 48.873 19.387 -46.306 1.00 39.09 355 SER A N 1
ATOM 2822 C CA . SER A 1 355 ? 48.481 19.537 -44.899 1.00 39.09 355 SER A CA 1
ATOM 2823 C C . SER A 1 355 ? 48.900 20.849 -44.217 1.00 39.09 355 SER A C 1
ATOM 2825 O O . SER A 1 355 ? 50.061 21.228 -44.355 1.00 39.09 355 SER A O 1
ATOM 2827 N N . VAL A 1 356 ? 48.036 21.399 -43.349 1.00 38.44 356 VAL A N 1
ATOM 2828 C CA . VAL A 1 356 ? 48.308 21.691 -41.914 1.00 38.44 356 VAL A CA 1
ATOM 2829 C C . VAL A 1 356 ? 46.994 21.959 -41.144 1.00 38.44 356 VAL A C 1
ATOM 2831 O O . VAL A 1 356 ? 45.954 22.205 -41.748 1.00 38.44 356 VAL A O 1
ATOM 2834 N N . SER A 1 357 ? 47.044 21.832 -39.813 1.00 43.38 357 SER A N 1
ATOM 2835 C CA . SER A 1 357 ? 45.910 21.746 -38.872 1.00 43.38 357 SER A CA 1
ATOM 2836 C C . SER A 1 357 ? 45.100 23.044 -38.653 1.00 43.38 357 SER A C 1
ATOM 2838 O O . SER A 1 357 ? 45.649 24.135 -38.806 1.00 43.38 357 SER A O 1
ATOM 2840 N N . PRO A 1 358 ? 43.827 22.956 -38.205 1.00 42.16 358 PRO A N 1
ATOM 2841 C CA . PRO A 1 358 ? 42.988 24.121 -37.915 1.00 42.16 358 PRO A CA 1
ATOM 2842 C C . PRO A 1 358 ? 43.176 24.681 -36.492 1.00 42.16 358 PRO A C 1
ATOM 2844 O O . PRO A 1 358 ? 43.280 23.936 -35.519 1.00 42.16 358 PRO A O 1
ATOM 2847 N N . VAL A 1 359 ? 43.115 26.011 -36.370 1.00 39.88 359 VAL A N 1
ATOM 2848 C CA . VAL A 1 359 ? 42.921 26.742 -35.105 1.00 39.88 359 VAL A CA 1
ATOM 2849 C C . VAL A 1 359 ? 41.449 27.155 -34.996 1.00 39.88 359 VAL A C 1
ATOM 2851 O O . VAL A 1 359 ? 40.870 27.648 -35.962 1.00 39.88 359 VAL A O 1
ATOM 2854 N N . GLN A 1 360 ? 40.843 26.956 -33.824 1.00 50.88 360 GLN A N 1
ATOM 2855 C CA . GLN A 1 360 ? 39.458 27.349 -33.536 1.00 50.88 360 GLN A CA 1
ATOM 2856 C C . GLN A 1 360 ? 39.298 28.870 -33.368 1.00 50.88 360 GLN A C 1
ATOM 2858 O O . GLN A 1 360 ? 40.119 29.502 -32.702 1.00 50.88 360 GLN A O 1
ATOM 2863 N N . PRO A 1 361 ? 38.157 29.424 -33.805 1.00 42.31 361 PRO A N 1
ATOM 2864 C CA . PRO A 1 361 ? 37.502 30.543 -33.138 1.00 42.31 361 PRO A CA 1
ATOM 2865 C C . PRO A 1 361 ? 36.167 30.106 -32.501 1.00 42.31 361 PRO A C 1
ATOM 2867 O O . PRO A 1 361 ? 35.402 29.337 -33.081 1.00 42.31 361 PRO A O 1
ATOM 2870 N N . ALA A 1 362 ? 35.886 30.600 -31.293 1.00 42.34 362 ALA A N 1
ATOM 2871 C CA . ALA A 1 362 ? 34.675 30.277 -30.534 1.00 42.34 362 ALA A CA 1
ATOM 2872 C C . ALA A 1 362 ? 33.468 31.164 -30.920 1.00 42.34 362 ALA A C 1
ATOM 2874 O O . ALA A 1 362 ? 33.664 32.332 -31.266 1.00 42.34 362 ALA A O 1
ATOM 2875 N N . PRO A 1 363 ? 32.220 30.668 -30.795 1.00 44.19 363 PRO A N 1
ATOM 2876 C CA . PRO A 1 363 ? 31.018 31.493 -30.844 1.00 44.19 363 PRO A CA 1
ATOM 2877 C C . PRO A 1 363 ? 30.629 32.052 -29.461 1.00 44.19 363 PRO A C 1
ATOM 2879 O O . PRO A 1 363 ? 30.993 31.525 -28.411 1.00 44.19 363 PRO A O 1
ATOM 2882 N N . VAL A 1 364 ? 29.864 33.142 -29.487 1.00 46.59 364 VAL A N 1
ATOM 2883 C CA . VAL A 1 364 ? 29.429 33.945 -28.331 1.00 46.59 364 VAL A CA 1
ATOM 2884 C C . VAL A 1 364 ? 28.192 33.388 -27.612 1.00 46.59 364 VAL A C 1
ATOM 2886 O O . VAL A 1 364 ? 27.366 32.710 -28.219 1.00 46.59 364 VAL A O 1
ATOM 2889 N N . SER A 1 365 ? 27.982 33.793 -26.353 1.00 42.09 365 SER A N 1
ATOM 2890 C CA . SER A 1 365 ? 26.639 33.985 -25.770 1.00 42.09 365 SER A CA 1
ATOM 2891 C C . SER A 1 365 ? 26.666 34.962 -24.578 1.00 42.09 365 SER A C 1
ATOM 2893 O O . SER A 1 365 ? 27.668 35.003 -23.861 1.00 42.09 365 SER A O 1
ATOM 2895 N N . PRO A 1 366 ? 25.611 35.778 -24.373 1.00 48.31 366 PRO A N 1
ATOM 2896 C CA . PRO A 1 366 ? 25.559 36.796 -23.325 1.00 48.31 366 PRO A CA 1
ATOM 2897 C C . PRO A 1 366 ? 25.061 36.263 -21.970 1.00 48.31 366 PRO A C 1
ATOM 2899 O O . PRO A 1 366 ? 24.478 35.187 -21.861 1.00 48.31 366 PRO A O 1
ATOM 2902 N N . ASN A 1 367 ? 25.290 37.067 -20.932 1.00 32.66 367 ASN A N 1
ATOM 2903 C CA . ASN A 1 367 ? 25.036 36.760 -19.525 1.00 32.66 367 ASN A CA 1
ATOM 2904 C C . ASN A 1 367 ? 23.625 37.191 -19.068 1.00 32.66 367 ASN A C 1
ATOM 2906 O O . ASN A 1 367 ? 23.151 38.251 -19.478 1.00 32.66 367 ASN A O 1
ATOM 2910 N N . ALA A 1 368 ? 23.004 36.436 -18.153 1.00 30.66 368 ALA A N 1
ATOM 2911 C CA . ALA A 1 368 ? 21.795 36.848 -17.437 1.00 30.66 368 ALA A CA 1
ATOM 2912 C C . ALA A 1 368 ? 21.758 36.322 -15.982 1.00 30.66 368 ALA A C 1
ATOM 2914 O O . ALA A 1 368 ? 21.478 35.157 -15.725 1.00 30.66 368 ALA A O 1
ATOM 2915 N N . THR A 1 369 ? 21.964 37.252 -15.044 1.00 33.06 369 THR A N 1
ATOM 2916 C CA . THR A 1 369 ? 21.171 37.412 -13.806 1.00 33.06 369 THR A CA 1
ATOM 2917 C C . THR A 1 369 ? 21.132 36.272 -12.765 1.00 33.06 369 THR A C 1
ATOM 2919 O O . THR A 1 369 ? 20.242 35.432 -12.752 1.00 33.06 369 THR A O 1
ATOM 2922 N N . VAL A 1 370 ? 22.060 36.378 -11.802 1.00 36.31 370 VAL A N 1
ATOM 2923 C CA . VAL A 1 370 ? 21.980 36.063 -10.350 1.00 36.31 370 VAL A CA 1
ATOM 2924 C C . VAL A 1 370 ? 20.924 35.086 -9.788 1.00 36.31 370 VAL A C 1
ATOM 2926 O O . VAL A 1 370 ? 19.720 35.325 -9.837 1.00 36.31 370 VAL A O 1
ATOM 2929 N N . SER A 1 371 ? 21.402 34.137 -8.970 1.00 32.53 371 SER A N 1
ATOM 2930 C CA . SER A 1 371 ? 20.808 33.822 -7.654 1.00 32.53 371 SER A CA 1
ATOM 2931 C C . SER A 1 371 ? 21.820 33.159 -6.706 1.00 32.53 371 SER A C 1
ATOM 2933 O O . SER A 1 371 ? 22.766 32.508 -7.141 1.00 32.53 371 SER A O 1
ATOM 2935 N N . ASN A 1 372 ? 21.643 33.381 -5.401 1.00 37.31 372 ASN A N 1
ATOM 2936 C CA . ASN A 1 372 ? 22.612 33.051 -4.347 1.00 37.31 372 ASN A CA 1
ATOM 2937 C C . ASN A 1 372 ? 22.639 31.558 -3.969 1.00 37.31 372 ASN A C 1
ATOM 2939 O O . ASN A 1 372 ? 21.583 30.945 -3.826 1.00 37.31 372 ASN A O 1
ATOM 2943 N N . SER A 1 373 ? 23.812 31.024 -3.605 1.00 33.31 373 SER A N 1
ATOM 2944 C CA . SER A 1 373 ? 24.006 30.375 -2.288 1.00 33.31 373 SER A CA 1
ATOM 2945 C C . SER A 1 373 ? 25.469 29.995 -2.000 1.00 33.31 373 SER A C 1
ATOM 2947 O O . SER A 1 373 ? 26.212 29.522 -2.851 1.00 33.31 373 SER A O 1
ATOM 2949 N N . VAL A 1 374 ? 25.853 30.246 -0.751 1.00 33.16 374 VAL A N 1
ATOM 2950 C CA . VAL A 1 374 ? 27.161 30.135 -0.078 1.00 33.16 374 VAL A CA 1
ATOM 2951 C C . VAL A 1 374 ? 26.717 29.858 1.376 1.00 33.16 374 VAL A C 1
ATOM 2953 O O . VAL A 1 374 ? 25.876 30.608 1.863 1.00 33.16 374 VAL A O 1
ATOM 2956 N N . LEU A 1 375 ? 27.043 28.780 2.106 1.00 34.28 375 LEU A N 1
ATOM 2957 C CA . LEU A 1 375 ? 28.226 27.907 2.254 1.00 34.28 375 LEU A CA 1
ATOM 2958 C C . LEU A 1 375 ? 27.777 26.451 2.595 1.00 34.28 375 LEU A C 1
ATOM 2960 O O . LEU A 1 375 ? 26.626 26.266 2.974 1.00 34.28 375 LEU A O 1
ATOM 2964 N N . GLN A 1 376 ? 28.674 25.445 2.630 1.00 34.84 376 GLN A N 1
ATOM 2965 C CA . GLN A 1 376 ? 29.409 25.028 3.859 1.00 34.84 376 GLN A CA 1
ATOM 2966 C C . GLN A 1 376 ? 29.967 23.573 3.849 1.00 34.84 376 GLN A C 1
ATOM 2968 O O . GLN A 1 376 ? 29.253 22.619 3.577 1.00 34.84 376 GLN A O 1
ATOM 2973 N N . ALA A 1 377 ? 31.227 23.450 4.300 1.00 32.34 377 ALA A N 1
ATOM 2974 C CA . ALA A 1 377 ? 31.869 22.318 5.005 1.00 32.34 377 ALA A CA 1
ATOM 2975 C C . ALA A 1 377 ? 32.152 20.936 4.343 1.00 32.34 377 ALA A C 1
ATOM 2977 O O . ALA A 1 377 ? 31.460 20.422 3.475 1.00 32.34 377 ALA A O 1
ATOM 2978 N N . LYS A 1 378 ? 33.246 20.345 4.856 1.00 33.25 378 LYS A N 1
ATOM 2979 C CA . LYS A 1 378 ? 33.943 19.063 4.588 1.00 33.25 378 LYS A CA 1
ATOM 2980 C C . LYS A 1 378 ? 34.650 18.658 5.917 1.00 33.25 378 LYS A C 1
ATOM 2982 O O . LYS A 1 378 ? 34.939 19.588 6.673 1.00 33.25 378 LYS A O 1
ATOM 2987 N N . PRO A 1 379 ? 35.084 17.398 6.196 1.00 58.72 379 PRO A N 1
ATOM 2988 C CA . PRO A 1 379 ? 34.699 16.078 5.675 1.00 58.72 379 PRO A CA 1
ATOM 2989 C C . PRO A 1 379 ? 33.793 15.367 6.729 1.00 58.72 379 PRO A C 1
ATOM 2991 O O . PRO A 1 379 ? 32.676 15.873 6.821 1.00 58.72 379 PRO A O 1
ATOM 2994 N N . PRO A 1 380 ? 34.140 14.331 7.557 1.00 53.41 380 PRO A N 1
ATOM 2995 C CA . PRO A 1 380 ? 35.334 13.464 7.702 1.00 53.41 380 PRO A CA 1
ATOM 2996 C C . PRO A 1 380 ? 35.226 12.092 6.976 1.00 53.41 380 PRO A C 1
ATOM 2998 O O . PRO A 1 380 ? 34.279 11.827 6.243 1.00 53.41 380 PRO A O 1
ATOM 3001 N N . SER A 1 381 ? 36.231 11.229 7.172 1.00 38.00 381 SER A N 1
ATOM 3002 C CA . SER A 1 381 ? 36.353 9.822 6.733 1.00 38.00 381 SER A CA 1
ATOM 3003 C C . SER A 1 381 ? 36.187 8.823 7.894 1.00 38.00 381 SER A C 1
ATOM 3005 O O . SER A 1 381 ? 36.578 9.155 9.011 1.00 38.00 381 SER A O 1
ATOM 3007 N N . GLY A 1 382 ? 35.740 7.581 7.639 1.00 30.89 382 GLY A N 1
ATOM 3008 C CA . GLY A 1 382 ? 35.753 6.507 8.651 1.00 30.89 382 GLY A CA 1
ATOM 3009 C C . GLY A 1 382 ? 35.275 5.120 8.178 1.00 30.89 382 GLY A C 1
ATOM 3010 O O . GLY A 1 382 ? 34.089 4.920 7.959 1.00 30.89 382 GLY A O 1
ATOM 3011 N N . GLU A 1 383 ? 36.228 4.191 8.048 1.00 32.59 383 GLU A N 1
ATOM 3012 C CA . GLU A 1 383 ? 36.172 2.723 8.251 1.00 32.59 383 GLU A CA 1
ATOM 3013 C C . GLU A 1 383 ? 34.892 1.886 7.987 1.00 32.59 383 GLU A C 1
ATOM 3015 O O . GLU A 1 383 ? 33.874 2.019 8.668 1.00 32.59 383 GLU A O 1
ATOM 3020 N N . LYS A 1 384 ? 35.048 0.845 7.146 1.00 34.53 384 LYS A N 1
ATOM 3021 C CA . LYS A 1 384 ? 34.767 -0.592 7.432 1.00 34.53 384 LYS A CA 1
ATOM 3022 C C . LYS A 1 384 ? 35.199 -1.429 6.218 1.00 34.53 384 LYS A C 1
ATOM 3024 O O . LYS A 1 384 ? 34.824 -1.118 5.098 1.00 34.53 384 LYS A O 1
ATOM 3029 N N . ASN A 1 385 ? 36.182 -2.316 6.353 1.00 34.09 385 ASN A N 1
ATOM 3030 C CA . ASN A 1 385 ? 36.175 -3.654 6.970 1.00 34.09 385 ASN A CA 1
ATOM 3031 C C . ASN A 1 385 ? 35.915 -4.761 5.929 1.00 34.09 385 ASN A C 1
ATOM 3033 O O . ASN A 1 385 ? 34.980 -4.699 5.138 1.00 34.09 385 ASN A O 1
ATOM 3037 N N . SER A 1 386 ? 36.788 -5.763 5.945 1.00 30.61 386 SER A N 1
ATOM 3038 C CA . SER A 1 386 ? 36.871 -6.880 5.008 1.00 30.61 386 SER A CA 1
ATOM 3039 C C . SER A 1 386 ? 35.720 -7.879 5.147 1.00 30.61 386 SER A C 1
ATOM 3041 O O . SER A 1 386 ? 35.404 -8.313 6.254 1.00 30.61 386 SER A O 1
ATOM 3043 N N . GLY A 1 387 ? 35.178 -8.329 4.012 1.00 32.00 387 GLY A N 1
ATOM 3044 C CA . GLY A 1 387 ? 34.248 -9.455 3.912 1.00 32.00 387 GLY A CA 1
ATOM 3045 C C . GLY A 1 387 ? 34.605 -10.319 2.704 1.00 32.00 387 GLY A C 1
ATOM 3046 O O . GLY A 1 387 ? 34.685 -9.819 1.585 1.00 32.00 387 GLY A O 1
ATOM 3047 N N . ILE A 1 388 ? 34.885 -11.600 2.942 1.00 34.84 388 ILE A N 1
ATOM 3048 C CA . ILE A 1 388 ? 35.429 -12.534 1.947 1.00 34.84 388 ILE A CA 1
ATOM 3049 C C . ILE A 1 388 ? 34.344 -12.943 0.939 1.00 34.84 388 ILE A C 1
ATOM 3051 O O . ILE A 1 388 ? 33.274 -13.399 1.333 1.00 34.84 388 ILE A O 1
ATOM 3055 N N . GLY A 1 389 ? 34.653 -12.850 -0.357 1.00 30.59 389 GLY A N 1
ATOM 3056 C CA . GLY A 1 389 ? 33.813 -13.350 -1.447 1.00 30.59 389 GLY A CA 1
ATOM 3057 C C . GLY A 1 389 ? 34.663 -14.049 -2.504 1.00 30.59 389 GLY A C 1
ATOM 3058 O O . GLY A 1 389 ? 35.268 -13.391 -3.346 1.00 30.59 389 GLY A O 1
ATOM 3059 N N . GLY A 1 390 ? 34.732 -15.382 -2.445 1.00 33.75 390 GLY A N 1
ATOM 3060 C CA . GLY A 1 390 ? 35.382 -16.188 -3.481 1.00 33.75 390 GLY A CA 1
ATOM 3061 C C . GLY A 1 390 ? 34.605 -16.109 -4.797 1.00 33.75 390 GLY A C 1
ATOM 3062 O O . GLY A 1 390 ? 33.377 -16.183 -4.797 1.00 33.75 390 GLY A O 1
ATOM 3063 N N . GLY A 1 391 ? 35.307 -15.929 -5.914 1.00 34.25 391 GLY A N 1
ATOM 3064 C CA . GLY A 1 391 ? 34.667 -15.776 -7.221 1.00 34.25 391 GLY A CA 1
ATOM 3065 C C . GLY A 1 391 ? 34.263 -17.101 -7.870 1.00 34.25 391 GLY A C 1
ATOM 3066 O O . GLY A 1 391 ? 34.800 -18.158 -7.547 1.00 34.25 391 GLY A O 1
ATOM 3067 N N . SER A 1 392 ? 33.399 -17.018 -8.884 1.00 34.28 392 SER A N 1
ATOM 3068 C CA . SER A 1 392 ? 33.578 -17.833 -10.087 1.00 34.28 392 SER A CA 1
ATOM 3069 C C . SER A 1 392 ? 32.985 -17.161 -11.326 1.00 34.28 392 SER A C 1
ATOM 3071 O O . SER A 1 392 ? 32.061 -16.355 -11.261 1.00 34.28 392 SER A O 1
ATOM 3073 N N . LEU A 1 393 ? 33.609 -17.499 -12.445 1.00 36.69 393 LEU A N 1
ATOM 3074 C CA . LEU A 1 393 ? 33.560 -16.900 -13.770 1.00 36.69 393 LEU A CA 1
ATOM 3075 C C . LEU A 1 393 ? 32.197 -17.005 -14.478 1.00 36.69 393 LEU A C 1
ATOM 3077 O O . LEU A 1 393 ? 31.426 -17.943 -14.285 1.00 36.69 393 LEU A O 1
ATOM 3081 N N . VAL A 1 394 ? 31.962 -16.055 -15.385 1.00 36.44 394 VAL A N 1
ATOM 3082 C CA . VAL A 1 394 ? 30.813 -16.003 -16.303 1.00 36.44 394 VAL A CA 1
ATOM 3083 C C . VAL A 1 394 ? 31.024 -16.927 -17.509 1.00 36.44 394 VAL A C 1
ATOM 3085 O O . VAL A 1 394 ? 32.075 -16.882 -18.144 1.00 36.44 394 VAL A O 1
ATOM 3088 N N . ALA A 1 395 ? 29.983 -17.666 -17.909 1.00 41.16 395 ALA A N 1
ATOM 3089 C CA . ALA A 1 395 ? 29.817 -18.175 -19.276 1.00 41.16 395 ALA A CA 1
ATOM 3090 C C . ALA A 1 395 ? 28.312 -18.257 -19.646 1.00 41.16 395 ALA A C 1
ATOM 3092 O O . ALA A 1 395 ? 27.511 -18.663 -18.801 1.00 41.16 395 ALA A O 1
ATOM 3093 N N . PRO A 1 396 ? 27.885 -17.879 -20.871 1.00 48.00 396 PRO A N 1
ATOM 3094 C CA . PRO A 1 396 ? 26.467 -17.659 -21.178 1.00 48.00 396 PRO A CA 1
ATOM 3095 C C . PRO A 1 396 ? 25.784 -18.845 -21.884 1.00 48.00 396 PRO A C 1
ATOM 3097 O O . PRO A 1 396 ? 26.333 -19.408 -22.833 1.00 48.00 396 PRO A O 1
ATOM 3100 N N . LYS A 1 397 ? 24.523 -19.156 -21.532 1.00 35.88 397 LYS A N 1
ATOM 3101 C CA . LYS A 1 397 ? 23.634 -19.992 -22.368 1.00 35.88 397 LYS A CA 1
ATOM 3102 C C . LYS A 1 397 ? 22.166 -19.538 -22.373 1.00 35.88 397 LYS A C 1
ATOM 3104 O O . LYS A 1 397 ? 21.450 -19.705 -21.399 1.00 35.88 397 LYS A O 1
ATOM 3109 N N . LYS A 1 398 ? 21.768 -19.051 -23.555 1.00 34.34 398 LYS A N 1
ATOM 3110 C CA . LYS A 1 398 ? 20.528 -19.305 -24.322 1.00 34.34 398 LYS A CA 1
ATOM 3111 C C . LYS A 1 398 ? 19.182 -19.418 -23.579 1.00 34.34 398 LYS A C 1
ATOM 3113 O O . LYS A 1 398 ? 18.935 -20.346 -22.818 1.00 34.34 398 LYS A O 1
ATOM 3118 N N . TYR A 1 399 ? 18.261 -18.548 -23.993 1.00 34.94 399 TYR A N 1
ATOM 3119 C CA . TYR A 1 399 ? 16.824 -18.599 -23.724 1.00 34.94 399 TYR A CA 1
ATOM 3120 C C . TYR A 1 399 ? 16.178 -19.953 -24.061 1.00 34.94 399 TYR A C 1
ATOM 3122 O O . TYR A 1 399 ? 16.456 -20.544 -25.105 1.00 34.94 399 TYR A O 1
ATOM 3130 N N . SER A 1 400 ? 15.219 -20.370 -23.232 1.00 36.47 400 SER A N 1
ATOM 3131 C CA . SER A 1 400 ? 14.167 -21.320 -23.608 1.00 36.47 400 SER A CA 1
ATOM 3132 C C . SER A 1 400 ? 12.827 -20.854 -23.027 1.00 36.47 400 SER A C 1
ATOM 3134 O O . SER A 1 400 ? 12.757 -20.381 -21.893 1.00 36.47 400 SER A O 1
ATOM 3136 N N . LEU A 1 401 ? 11.765 -20.925 -23.833 1.00 49.03 401 LEU A N 1
ATOM 3137 C CA . LEU A 1 401 ? 10.414 -20.508 -23.454 1.00 49.03 401 LEU A CA 1
ATOM 3138 C C . LEU A 1 401 ? 9.720 -21.645 -22.690 1.00 49.03 401 LEU A C 1
ATOM 3140 O O . LEU A 1 401 ? 9.243 -22.602 -23.294 1.00 49.03 401 LEU A O 1
ATOM 3144 N N . GLY A 1 402 ? 9.667 -21.535 -21.361 1.00 37.91 402 GLY A N 1
ATOM 3145 C CA . GLY A 1 402 ? 8.990 -22.486 -20.473 1.00 37.91 402 GLY A CA 1
ATOM 3146 C C . GLY A 1 402 ? 7.715 -21.899 -19.863 1.00 37.91 402 GLY A C 1
ATOM 3147 O O . GLY A 1 402 ? 7.771 -20.944 -19.092 1.00 37.91 402 GLY A O 1
ATOM 3148 N N . ARG A 1 403 ? 6.556 -22.484 -20.184 1.00 51.97 403 ARG A N 1
ATOM 3149 C CA . ARG A 1 403 ? 5.240 -22.096 -19.647 1.00 51.97 403 ARG A CA 1
ATOM 3150 C C . ARG A 1 403 ? 5.130 -22.486 -18.162 1.00 51.97 403 ARG A C 1
ATOM 3152 O O . ARG A 1 403 ? 4.933 -23.658 -17.854 1.00 51.97 403 ARG A O 1
ATOM 3159 N N . GLY A 1 404 ? 5.271 -21.511 -17.261 1.00 36.28 404 GLY A N 1
ATOM 3160 C CA . GLY A 1 404 ? 5.284 -21.703 -15.802 1.00 36.28 404 GLY A CA 1
ATOM 3161 C C . GLY A 1 404 ? 3.908 -21.649 -15.118 1.00 36.28 404 GLY A C 1
ATOM 3162 O O . GLY A 1 404 ? 3.031 -20.883 -15.508 1.00 36.28 404 GLY A O 1
ATOM 3163 N N . VAL A 1 405 ? 3.749 -22.482 -14.086 1.00 53.16 405 VAL A N 1
ATOM 3164 C CA . VAL A 1 405 ? 2.548 -22.703 -13.251 1.00 53.16 405 VAL A CA 1
ATOM 3165 C C . VAL A 1 405 ? 2.174 -21.448 -12.423 1.00 53.16 405 VAL A C 1
ATOM 3167 O O . VAL A 1 405 ? 3.081 -20.738 -11.990 1.00 53.16 405 VAL A O 1
ATOM 3170 N N . PRO A 1 406 ? 0.879 -21.153 -12.160 1.00 53.19 406 PRO A N 1
ATOM 3171 C CA . PRO A 1 406 ? 0.482 -20.052 -11.274 1.00 53.19 406 PRO A CA 1
ATOM 3172 C C . PRO A 1 406 ? 0.900 -20.284 -9.804 1.00 53.19 406 PRO A C 1
ATOM 3174 O O . PRO A 1 406 ? 1.011 -21.433 -9.371 1.00 53.19 406 PRO A O 1
ATOM 3177 N N . PRO A 1 407 ? 1.108 -19.213 -9.013 1.00 57.66 407 PRO A N 1
ATOM 3178 C CA . PRO A 1 407 ? 1.564 -19.314 -7.626 1.00 57.66 407 PRO A CA 1
ATOM 3179 C C . PRO A 1 407 ? 0.500 -19.913 -6.683 1.00 57.66 407 PRO A C 1
ATOM 3181 O O . PRO A 1 407 ? -0.700 -19.810 -6.958 1.00 57.66 407 PRO A O 1
ATOM 3184 N N . PRO A 1 408 ? 0.912 -20.511 -5.547 1.00 56.09 408 PRO A N 1
ATOM 3185 C CA . PRO A 1 408 ? -0.007 -21.122 -4.590 1.00 56.09 408 PRO A CA 1
ATOM 3186 C C . PRO A 1 408 ? -0.871 -20.080 -3.862 1.00 56.09 408 PRO A C 1
ATOM 3188 O O . PRO A 1 408 ? -0.411 -19.001 -3.488 1.00 56.09 408 PRO A O 1
ATOM 3191 N N . VAL A 1 409 ? -2.136 -20.435 -3.626 1.00 59.09 409 VAL A N 1
ATOM 3192 C CA . VAL A 1 409 ? -3.110 -19.615 -2.887 1.00 59.09 409 VAL A CA 1
ATOM 3193 C C . VAL A 1 409 ? -2.797 -19.661 -1.380 1.00 59.09 409 VAL A C 1
ATOM 3195 O O . VAL A 1 409 ? -2.554 -20.750 -0.859 1.00 59.09 409 VAL A O 1
ATOM 3198 N N . PRO A 1 410 ? -2.816 -18.526 -0.650 1.00 58.22 410 PRO A N 1
ATOM 3199 C CA . PRO A 1 410 ? -2.488 -18.502 0.775 1.00 58.22 410 PRO A CA 1
ATOM 3200 C C . PRO A 1 410 ? -3.542 -19.213 1.650 1.00 58.22 410 PRO A C 1
ATOM 3202 O O . PRO A 1 410 ? -4.745 -19.109 1.381 1.00 58.22 410 PRO A O 1
ATOM 3205 N N . PRO A 1 411 ? -3.124 -19.886 2.740 1.00 58.31 411 PRO A N 1
ATOM 3206 C CA . PRO A 1 411 ? -4.011 -20.656 3.603 1.00 58.31 411 PRO A CA 1
ATOM 3207 C C . PRO A 1 411 ? -4.702 -19.756 4.636 1.00 58.31 411 PRO A C 1
ATOM 3209 O O . PRO A 1 411 ? -4.308 -19.725 5.796 1.00 58.31 411 PRO A O 1
ATOM 3212 N N . ASN A 1 412 ? -5.719 -19.004 4.207 1.00 51.59 412 ASN A N 1
ATOM 3213 C CA . ASN A 1 412 ? -6.875 -18.626 5.032 1.00 51.59 412 ASN A CA 1
ATOM 3214 C C . ASN A 1 412 ? -7.887 -17.831 4.198 1.00 51.59 412 ASN A C 1
ATOM 3216 O O . ASN A 1 412 ? -7.750 -16.626 3.987 1.00 51.59 412 ASN A O 1
ATOM 3220 N N . LYS A 1 413 ? -8.947 -18.511 3.757 1.00 48.78 413 LYS A N 1
ATOM 3221 C CA . LYS A 1 413 ? -10.158 -17.887 3.219 1.00 48.78 413 LYS A CA 1
ATOM 3222 C C . LYS A 1 413 ? -11.337 -18.429 4.033 1.00 48.78 413 LYS A C 1
ATOM 3224 O O . LYS A 1 413 ? -11.476 -19.651 4.089 1.00 48.78 413 LYS A O 1
ATOM 3229 N N . PRO A 1 414 ? -12.159 -17.585 4.684 1.00 44.50 414 PRO A N 1
ATOM 3230 C CA . PRO A 1 414 ? -13.278 -18.075 5.479 1.00 44.50 414 PRO A CA 1
ATOM 3231 C C . PRO A 1 414 ? -14.268 -18.815 4.574 1.00 44.50 414 PRO A C 1
ATOM 3233 O O . PRO A 1 414 ? -14.783 -18.259 3.602 1.00 44.50 414 PRO A O 1
ATOM 3236 N N . SER A 1 415 ? -14.504 -20.089 4.886 1.00 41.09 415 SER A N 1
ATOM 3237 C CA . SER A 1 415 ? -15.461 -20.925 4.168 1.00 41.09 415 SER A CA 1
ATOM 3238 C C . SER A 1 415 ? -16.879 -20.551 4.588 1.00 41.09 415 SER A C 1
ATOM 3240 O O . SER A 1 415 ? -17.282 -20.813 5.719 1.00 41.09 415 SER A O 1
ATOM 3242 N N . VAL A 1 416 ? -17.654 -19.977 3.668 1.00 52.12 416 VAL A N 1
ATOM 3243 C CA . VAL A 1 416 ? -19.107 -19.851 3.831 1.00 52.12 416 VAL A CA 1
ATOM 3244 C C . VAL A 1 416 ? -19.714 -21.239 3.582 1.00 52.12 416 VAL A C 1
ATOM 3246 O O . VAL A 1 416 ? -19.522 -21.774 2.487 1.00 52.12 416 VAL A O 1
ATOM 3249 N N . PRO A 1 417 ? -20.404 -21.865 4.552 1.00 53.06 417 PRO A N 1
ATOM 3250 C CA . PRO A 1 417 ? -20.915 -23.219 4.373 1.00 53.06 417 PRO A CA 1
ATOM 3251 C C . PRO A 1 417 ? -22.068 -23.247 3.351 1.00 53.06 417 PRO A C 1
ATOM 3253 O O . PRO A 1 417 ? -22.964 -22.398 3.413 1.00 53.06 417 PRO A O 1
ATOM 3256 N N . PRO A 1 418 ? -22.104 -24.224 2.425 1.00 46.59 418 PRO A N 1
ATOM 3257 C CA . PRO A 1 418 ? -23.263 -24.431 1.568 1.00 46.59 418 PRO A CA 1
ATOM 3258 C C . PRO A 1 418 ? -24.448 -24.950 2.396 1.00 46.59 418 PRO A C 1
ATOM 3260 O O . PRO A 1 418 ? -24.288 -25.794 3.277 1.00 46.59 418 PRO A O 1
ATOM 3263 N N . LYS A 1 419 ? -25.660 -24.468 2.094 1.00 50.72 419 LYS A N 1
ATOM 3264 C CA . LYS A 1 419 ? -26.903 -24.882 2.767 1.00 50.72 419 LYS A CA 1
ATOM 3265 C C . LYS A 1 419 ? -27.228 -26.358 2.476 1.00 50.72 419 LYS A C 1
ATOM 3267 O O . LYS A 1 419 ? -27.861 -26.666 1.469 1.00 50.72 419 LYS A O 1
ATOM 3272 N N . SER A 1 420 ? -26.856 -27.270 3.370 1.00 45.12 420 SER A N 1
ATOM 3273 C CA . SER A 1 420 ? -27.147 -28.712 3.289 1.00 45.12 420 SER A CA 1
ATOM 3274 C C . SER A 1 420 ? -28.551 -29.074 3.813 1.00 45.12 420 SER A C 1
ATOM 3276 O O . SER A 1 420 ? -28.714 -29.906 4.700 1.00 45.12 420 SER A O 1
ATOM 3278 N N . GLY A 1 421 ? -29.594 -28.457 3.250 1.00 48.47 421 GLY A N 1
ATOM 3279 C CA . GLY A 1 421 ? -30.980 -28.580 3.736 1.00 48.47 421 GLY A CA 1
ATOM 3280 C C . GLY A 1 421 ? -31.783 -29.808 3.273 1.00 48.47 421 GLY A C 1
ATOM 3281 O O . GLY A 1 421 ? -32.957 -29.902 3.617 1.00 48.47 421 GLY A O 1
ATOM 3282 N N . THR A 1 422 ? -31.211 -30.724 2.477 1.00 47.53 422 THR A N 1
ATOM 3283 C CA . THR A 1 422 ? -32.026 -31.637 1.633 1.00 47.53 422 THR A CA 1
ATOM 3284 C C . THR A 1 422 ? -31.690 -33.134 1.733 1.00 47.53 422 THR A C 1
ATOM 3286 O O . THR A 1 422 ? -32.389 -33.946 1.129 1.00 47.53 422 THR A O 1
ATOM 3289 N N . LEU A 1 423 ? -30.653 -33.543 2.479 1.00 47.28 423 LEU A N 1
ATOM 3290 C CA . LEU A 1 423 ? -30.302 -34.972 2.620 1.00 47.28 423 LEU A CA 1
ATOM 3291 C C . LEU A 1 423 ? -30.891 -35.629 3.878 1.00 47.28 423 LEU A C 1
ATOM 3293 O O . LEU A 1 423 ? -31.333 -36.775 3.819 1.00 47.28 423 LEU A O 1
ATOM 3297 N N . THR A 1 424 ? -30.968 -34.904 4.996 1.00 46.06 424 THR A N 1
ATOM 3298 C CA . THR A 1 424 ? -31.411 -35.452 6.291 1.00 46.06 424 THR A CA 1
ATOM 3299 C C . THR A 1 424 ? -32.878 -35.894 6.278 1.00 46.06 424 THR A C 1
ATOM 3301 O O . THR A 1 424 ? -33.226 -36.901 6.891 1.00 46.06 424 THR A O 1
ATOM 3304 N N . ALA A 1 425 ? -33.731 -35.207 5.508 1.00 48.75 425 ALA A N 1
ATOM 3305 C CA . ALA A 1 425 ? -35.143 -35.560 5.351 1.00 48.75 425 ALA A CA 1
ATOM 3306 C C . ALA A 1 425 ? -35.355 -36.923 4.661 1.00 48.75 425 ALA A C 1
ATOM 3308 O O . ALA A 1 425 ? -36.282 -37.649 5.011 1.00 48.75 425 ALA A O 1
ATOM 3309 N N . LYS A 1 426 ? -34.481 -37.315 3.720 1.00 50.97 426 LYS A N 1
ATOM 3310 C CA . LYS A 1 426 ? -34.614 -38.593 2.995 1.00 50.97 426 LYS A CA 1
ATOM 3311 C C . LYS A 1 426 ? -34.229 -39.803 3.848 1.00 50.97 426 LYS A C 1
ATOM 3313 O O . LYS A 1 426 ? -34.843 -40.855 3.715 1.00 50.97 426 LYS A O 1
ATOM 3318 N N . ILE A 1 427 ? -33.263 -39.644 4.756 1.00 53.84 427 ILE A N 1
ATOM 3319 C CA . ILE A 1 427 ? -32.842 -40.715 5.674 1.00 53.84 427 ILE A CA 1
ATOM 3320 C C . ILE A 1 427 ? -33.920 -40.976 6.738 1.00 53.84 427 ILE A C 1
ATOM 3322 O O . ILE A 1 427 ? -34.154 -42.126 7.102 1.00 53.84 427 ILE A O 1
ATOM 3326 N N . HIS A 1 428 ? -34.626 -39.935 7.194 1.00 50.50 428 HIS A N 1
ATOM 3327 C CA . HIS A 1 428 ? -35.710 -40.100 8.166 1.00 50.50 428 HIS A CA 1
ATOM 3328 C C . HIS A 1 428 ? -36.985 -40.711 7.558 1.00 50.50 428 HIS A C 1
ATOM 3330 O O . HIS A 1 428 ? -37.672 -41.464 8.243 1.00 50.50 428 HIS A O 1
ATOM 3336 N N . ALA A 1 429 ? -37.274 -40.448 6.276 1.00 53.78 429 ALA A N 1
ATOM 3337 C CA . ALA A 1 429 ? -38.391 -41.079 5.563 1.00 53.78 429 ALA A CA 1
ATOM 3338 C C . ALA A 1 429 ? -38.145 -42.583 5.330 1.00 53.78 429 ALA A C 1
ATOM 3340 O O . ALA A 1 429 ? -38.991 -43.408 5.666 1.00 53.78 429 ALA A O 1
ATOM 3341 N N . ALA A 1 430 ? -36.951 -42.953 4.849 1.00 54.22 430 ALA A N 1
ATOM 3342 C CA . ALA A 1 430 ? -36.591 -44.351 4.586 1.00 54.22 430 ALA A CA 1
ATOM 3343 C C . ALA A 1 430 ? -36.581 -45.238 5.849 1.00 54.22 430 ALA A C 1
ATOM 3345 O O . ALA A 1 430 ? -36.728 -46.453 5.753 1.00 54.22 430 ALA A O 1
ATOM 3346 N N . LYS A 1 431 ? -36.423 -44.642 7.040 1.00 51.94 431 LYS A N 1
ATOM 3347 C CA . LYS A 1 431 ? -36.456 -45.367 8.318 1.00 51.94 431 LYS A CA 1
ATOM 3348 C C . LYS A 1 431 ? -37.869 -45.549 8.894 1.00 51.94 431 LYS A C 1
ATOM 3350 O O . LYS A 1 431 ? -38.016 -46.289 9.860 1.00 51.94 431 LYS A O 1
ATOM 3355 N N . LEU A 1 432 ? -38.890 -44.912 8.310 1.00 51.16 432 LEU A N 1
ATOM 3356 C CA . LEU A 1 432 ? -40.284 -45.037 8.750 1.00 51.16 432 LEU A CA 1
ATOM 3357 C C . LEU A 1 432 ? -41.064 -46.111 7.965 1.00 51.16 432 LEU A C 1
ATOM 3359 O O . LEU A 1 432 ? -41.942 -46.750 8.534 1.00 51.16 432 LEU A O 1
ATOM 3363 N N . GLU A 1 433 ? -40.714 -46.378 6.699 1.00 54.66 433 GLU A N 1
ATOM 3364 C CA . GLU A 1 433 ? -41.346 -47.461 5.915 1.00 54.66 433 GLU A CA 1
ATOM 3365 C C . GLU A 1 433 ? -40.960 -48.871 6.399 1.00 54.66 433 GLU A C 1
ATOM 3367 O O . GLU A 1 433 ? -41.782 -49.779 6.338 1.00 54.66 433 GLU A O 1
ATOM 3372 N N . GLN A 1 434 ? -39.764 -49.062 6.972 1.00 54.44 434 GLN A N 1
ATOM 3373 C CA . GLN A 1 434 ? -39.343 -50.352 7.553 1.00 54.44 434 GLN A CA 1
ATOM 3374 C C . GLN A 1 434 ? -39.954 -50.661 8.936 1.00 54.44 434 GLN A C 1
ATOM 3376 O O . GLN A 1 434 ? -39.497 -51.578 9.615 1.00 54.44 434 GLN A O 1
ATOM 3381 N N . GLN A 1 435 ? -40.957 -49.897 9.381 1.00 53.12 435 GLN A N 1
ATOM 3382 C CA . GLN A 1 435 ? -41.633 -50.112 10.667 1.00 53.12 435 GLN A CA 1
ATOM 3383 C C . GLN A 1 435 ? -43.163 -50.257 10.537 1.00 53.12 435 GLN A C 1
ATOM 3385 O O . GLN A 1 435 ? -43.864 -50.263 11.546 1.00 53.12 435 GLN A O 1
ATOM 3390 N N . ILE A 1 436 ? -43.678 -50.358 9.301 1.00 55.50 436 ILE A N 1
ATOM 3391 C CA . ILE A 1 436 ? -45.115 -50.490 8.972 1.00 55.50 436 ILE A 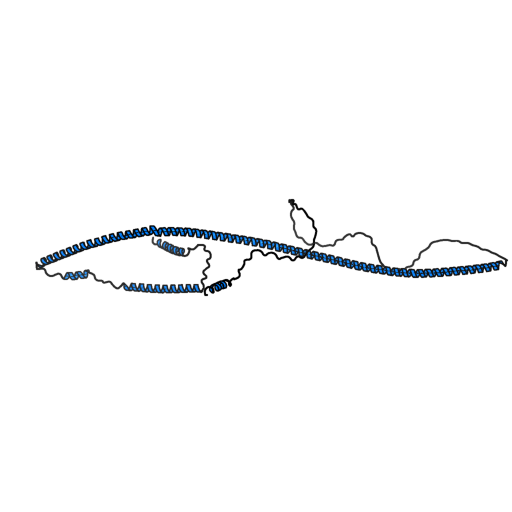CA 1
ATOM 3392 C C . ILE A 1 436 ? -45.376 -51.704 8.036 1.00 55.50 436 ILE A C 1
ATOM 3394 O O . ILE A 1 436 ? -46.476 -51.887 7.524 1.00 55.50 436 ILE A O 1
ATOM 3398 N N . THR A 1 437 ? -44.381 -52.581 7.840 1.00 52.31 437 THR A N 1
ATOM 3399 C CA . THR A 1 437 ? -44.541 -53.929 7.249 1.00 52.31 437 THR A CA 1
ATOM 3400 C C . THR A 1 437 ? -43.957 -54.969 8.196 1.00 52.31 437 THR A C 1
ATOM 3402 O O . THR A 1 437 ? -44.560 -56.056 8.300 1.00 52.31 437 THR A O 1
#

Sequence (437 aa):
MSTAESDDMDKVLTSYFDKTVNSNTIKEKPTPSSELSKGDLLKILSYLEGEVQARDVVIATLKCERVKRLLADNKYTLTSDPFSALKRDSFATFVNSSDSKEDVELVRLWENQILSLENLVRRQRQAMKHMNKILADAEAIHRVMANELEDEKAKNVISKDGAKLKEELEVEKQLRARLESELKETQDAQEEEKSRHKNIVLLLLTERKRILRQFIEERKRSADLSAMLDDEKRQALGMAEGLEEESQKALRMEAELERQASSFRAERDRLESMVAVEEERRLDTESQLKSLRVEVESLRKQLAEAHSVAMFQASLNNSSNTVVKKNPLQSNVVRPTATVTSVPVPQPTTGIAKSVSPVQPAPVSPNATVSNSVLQAKPPSGEKNSGIGGGSLVAPKKYSLGRGVPPPVPPNKPSVPPKSGTLTAKIHAAKLEQQIT

InterPro domains:
  IPR019131 Cortactin-binding protein-2, N-terminal [PF09727] (35-210)
  IPR050719 Cortactin-binding and Actin Dynamics Regulator [PTHR23166] (27-155)

Mean predicted aligned error: 24.2 Å

Foldseek 3Di:
DVVPVVVVVVVVVVVVVCCVVPPDDDDDDPDPDPPQDPVNVVVVVVVVVVVVVVVVVVVVVVVVVVVVVVVPPPDDDDDDDPVVVVVVVVVPPDDDDDDPVVVVVVVVVVVVVVVVVVVVVVVVVVVVVVVVVVVVVVVVVVVVVVVVVVVVVVCVCPPPDVVVVVVVVVVVVVVVVVVVVVVVVVVVVVVVVVVVVVVVVVVVVVVVVVVVVVVVVVVVVVVVVVVVVVVVVVVVVVVVVVVVVVVVVVVVVVVVVVVVVVVVVVVVVVVVVVVVVVVVVVVVVVVVVVVVVVVVVVVVVVVVVVVVVVVVVVVVDDDDDDDDDDDDDDDDDDDDDDDDDDDDDDDDDDDDDDDDDDDDDDDDDDDDDDDDDDDDDDDDDDDDDDDDDDDDDDDDDDDDDDDDDDDDDDPDDDDDDDPPPPDVVVVVVVVVVVVPD

Radius of gyration: 86.19 Å; Cα contacts (8 Å, |Δi|>4): 4; chains: 1; bounding box: 193×91×248 Å